Protein 8JUI (pdb70)

Radius of gyration: 21.34 Å; Cα contacts (8 Å, |Δi|>4): 790; chains: 1; bounding box: 58×54×56 Å

Nearest PDB structures (foldseek):
  8jui-assembly1_A  TM=1.003E+00  e=2.480E-76  Bacillus cereus ATCC 14579
  7d7o-assembly1_B-2  TM=9.870E-01  e=2.201E-52  Bacillus cereus ATCC 14579
  6ldo-assembly1_D  TM=9.726E-01  e=5.480E-48  Lactiplantib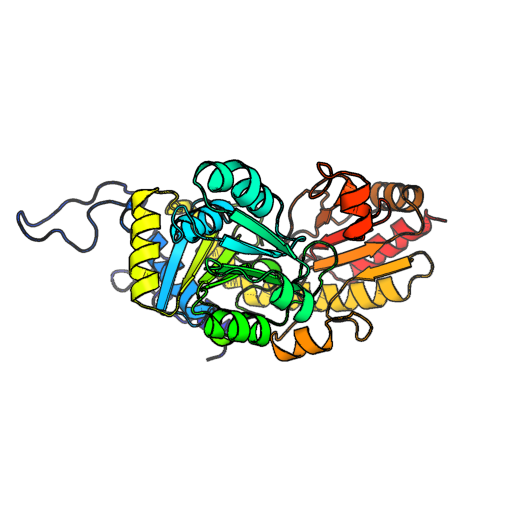acillus plantarum
  4u1t-assembly2_F  TM=9.641E-01  e=2.900E-40  Micromonospora echinospora
  4q31-assembly1_B  TM=9.653E-01  e=3.430E-40  Micromonospora echinospora

Secondary structure (DSSP, 8-state):
--HHHHTTSSTTSS-TTT--SS------SB---SSSSS--S-SBTTT--HHHHHHHHHHHHHHT-SEEEEESSHHHHHHHHHTTS-TT-EEEEETT--HHHHHIIIIIGGGGT-EEEEE-TT-HHHHHHT--TTEEEEEEESSPTTT-----HHHHHHHHHHTT-EEEEE-TTTHHHHB-GGGGT-SEEEEE----S-SS----EEEEES-HHHHHHHHHHHHHH--BPPHHHHHHHHHHHTTHHHHHHHHHHHHHHHHHHHTT-TT--EEE-TTSTTSTTHHHHHHHBS---SEEEEE-SSHHHHHHHHHH--SSEE-S----SS-EEE-GGGTTTTTS-HHHHHHTT--TTEEEEE--SS-HHHHHHHHHHHHHT--

Structure (mmCIF, N/CA/C/O backbone):
data_8JUI
#
_entry.id   8JUI
#
_cell.length_a   143.100
_cell.length_b   143.100
_cell.length_c   80.907
_cell.angle_alpha   90.00
_cell.angle_beta   90.00
_cell.angle_gamma   120.00
#
_symmetry.space_group_name_H-M   'P 62 2 2'
#
loop_
_entity.id
_entity.type
_entity.pdbx_description
1 polymer 'Cystathionine beta-lyase'
2 water water
#
loop_
_atom_site.group_PDB
_atom_site.id
_atom_site.type_symbol
_atom_site.label_atom_id
_atom_site.label_alt_id
_atom_site.label_comp_id
_atom_site.label_asym_id
_atom_site.label_entity_id
_atom_site.label_seq_id
_atom_site.pdbx_PDB_ins_code
_atom_site.Cartn_x
_atom_site.Cartn_y
_atom_site.Cartn_z
_atom_site.occupancy
_atom_site.B_iso_or_equiv
_atom_site.auth_seq_id
_atom_site.auth_comp_id
_atom_site.auth_asym_id
_atom_site.auth_atom_id
_atom_site.pdbx_PDB_model_num
ATOM 1 N N . TYR A 1 3 ? -48.212 -46.457 13.961 1.00 49.50 3 TYR A N 1
ATOM 2 C CA . TYR A 1 3 ? -47.463 -47.735 13.643 1.00 49.08 3 TYR A CA 1
ATOM 3 C C . TYR A 1 3 ? -45.948 -47.497 13.732 1.00 45.14 3 TYR A C 1
ATOM 4 O O . TYR A 1 3 ? -45.469 -46.441 13.247 1.00 48.88 3 TYR A O 1
ATOM 13 N N . SER A 1 4 ? -45.200 -48.426 14.349 1.00 43.23 4 SER A N 1
ATOM 14 C CA . SER A 1 4 ? -43.714 -48.377 14.345 1.00 41.00 4 SER A CA 1
ATOM 15 C C . SER A 1 4 ? -43.195 -48.739 12.943 1.00 43.05 4 SER A C 1
ATOM 16 O O . SER A 1 4 ? -43.968 -49.305 12.111 1.00 38.08 4 SER A O 1
ATOM 19 N N . ILE A 1 5 ? -41.931 -48.384 12.688 1.00 41.81 5 ILE A N 1
ATOM 20 C CA . ILE A 1 5 ? -41.259 -48.509 11.365 1.00 44.42 5 ILE A CA 1
ATOM 21 C C . ILE A 1 5 ? -41.264 -49.980 10.916 1.00 44.11 5 ILE A C 1
ATOM 22 O O . ILE A 1 5 ? -41.339 -50.222 9.677 1.00 41.40 5 ILE A O 1
ATOM 27 N N . ASP A 1 6 ? -41.224 -50.939 11.856 1.00 40.78 6 ASP A N 1
ATOM 28 C CA . ASP A 1 6 ? -41.205 -52.383 11.496 1.00 40.08 6 ASP A CA 1
ATOM 29 C C . ASP A 1 6 ? -42.556 -52.779 10.894 1.00 42.52 6 ASP A C 1
ATOM 30 O O . ASP A 1 6 ? -42.571 -53.690 10.046 1.00 40.68 6 ASP A O 1
ATOM 35 N N . THR A 1 7 ? -43.640 -52.109 11.291 1.00 40.67 7 THR A N 1
ATOM 36 C CA . THR A 1 7 ? -44.978 -52.309 10.665 1.00 41.15 7 THR A CA 1
ATOM 37 C C . THR A 1 7 ? -45.015 -51.638 9.285 1.00 41.69 7 THR A C 1
ATOM 38 O O . THR A 1 7 ? -45.578 -52.285 8.349 1.00 39.37 7 THR A O 1
ATOM 42 N N . LEU A 1 8 ? -44.473 -50.412 9.156 1.00 42.28 8 LEU A N 1
ATOM 43 C CA . LEU A 1 8 ? -44.459 -49.622 7.885 1.00 44.18 8 LEU A CA 1
ATOM 44 C C . LEU A 1 8 ? -43.697 -50.347 6.763 1.00 43.53 8 LEU A C 1
ATOM 45 O O . LEU A 1 8 ? -44.020 -50.111 5.578 1.00 44.94 8 LEU A O 1
ATOM 50 N N . LEU A 1 9 ? -42.733 -51.213 7.092 1.00 43.06 9 LEU A N 1
ATOM 51 C CA . LEU A 1 9 ? -42.014 -52.014 6.068 1.00 42.42 9 LEU A CA 1
ATOM 52 C C . LEU A 1 9 ? -43.049 -52.838 5.275 1.00 48.88 9 LEU A C 1
ATOM 53 O O . LEU A 1 9 ? -42.757 -53.204 4.128 1.00 44.31 9 LEU A O 1
ATOM 58 N N . LEU A 1 10 ? -44.200 -53.169 5.879 1.00 42.92 10 LEU A N 1
ATOM 59 C CA . LEU A 1 10 ? -45.221 -54.040 5.250 1.00 44.87 10 LEU A CA 1
ATOM 60 C C . LEU A 1 10 ? -46.516 -53.282 4.984 1.00 44.96 10 LEU A C 1
ATOM 61 O O . LEU A 1 10 ? -47.093 -53.519 3.906 1.00 39.39 10 LEU A O 1
ATOM 66 N N . HIS A 1 11 ? -46.928 -52.400 5.904 1.00 46.07 11 HIS A N 1
ATOM 67 C CA . HIS A 1 11 ? -48.206 -51.648 5.821 1.00 46.22 11 HIS A CA 1
ATOM 68 C C . HIS A 1 11 ? -47.885 -50.276 5.248 1.00 45.80 11 HIS A C 1
ATOM 69 O O . HIS A 1 11 ? -47.423 -49.405 6.015 1.00 47.42 11 HIS A O 1
ATOM 76 N N . ASN A 1 12 ? -48.048 -50.142 3.932 1.00 46.59 12 ASN A N 1
ATOM 77 C CA . ASN A 1 12 ? -47.815 -48.892 3.162 1.00 45.31 12 ASN A CA 1
ATOM 78 C C . ASN A 1 12 ? -48.676 -48.993 1.897 1.00 42.99 12 ASN A C 1
ATOM 79 O O . ASN A 1 12 ? -49.375 -50.020 1.713 1.00 39.93 12 ASN A O 1
ATOM 84 N N . GLN A 1 13 ? -48.614 -47.961 1.070 1.00 47.85 13 GLN A N 1
ATOM 85 C CA . GLN A 1 13 ? -49.402 -47.756 -0.177 1.00 57.98 13 GLN A CA 1
ATOM 86 C C . GLN A 1 13 ? -49.300 -48.975 -1.114 1.00 53.60 13 GLN A C 1
ATOM 87 O O . GLN A 1 13 ? -50.248 -49.186 -1.873 1.00 53.88 13 GLN A O 1
ATOM 93 N N . TYR A 1 14 ? -48.215 -49.761 -1.058 1.00 55.66 14 TYR A N 1
ATOM 94 C CA . TYR A 1 14 ? -47.919 -50.845 -2.036 1.00 53.33 14 TYR A CA 1
ATOM 95 C C . TYR A 1 14 ? -48.217 -52.240 -1.458 1.00 53.21 14 TYR A C 1
ATOM 96 O O . TYR A 1 14 ? -47.807 -53.251 -2.081 1.00 52.45 14 TYR A O 1
ATOM 105 N N . LYS A 1 15 ? -48.934 -52.321 -0.330 1.00 51.62 15 LYS A N 1
ATOM 106 C CA . LYS A 1 15 ? -49.254 -53.625 0.319 1.00 54.09 15 LYS A CA 1
ATOM 107 C C . LYS A 1 15 ? -50.223 -54.424 -0.585 1.00 53.26 15 LYS A C 1
ATOM 108 O O . LYS A 1 15 ? -50.197 -55.677 -0.554 1.00 53.37 15 LYS A O 1
ATOM 114 N N . HIS A 1 16 ? -51.063 -53.742 -1.370 1.00 45.54 16 HIS A N 1
ATOM 115 C CA . HIS A 1 16 ? -51.999 -54.402 -2.321 1.00 49.29 16 HIS A CA 1
ATOM 116 C C . HIS A 1 16 ? -52.236 -53.477 -3.515 1.00 47.81 16 HIS A C 1
ATOM 117 O O . HIS A 1 16 ? -52.721 -52.339 -3.309 1.00 46.51 16 HIS A O 1
ATOM 124 N N . ASP A 1 17 ? -51.885 -53.956 -4.711 1.00 47.66 17 ASP A N 1
ATOM 125 C CA . ASP A 1 17 ? -52.221 -53.334 -6.017 1.00 48.48 17 ASP A CA 1
ATOM 126 C C . ASP A 1 17 ? -53.752 -53.138 -6.139 1.00 54.16 17 ASP A C 1
ATOM 127 O O . ASP A 1 17 ? -54.515 -54.168 -6.084 1.00 46.04 17 ASP A O 1
ATOM 132 N N . SER A 1 18 ? -54.176 -51.873 -6.297 1.00 51.38 18 SER A N 1
ATOM 133 C CA . SER A 1 18 ? -55.565 -51.402 -6.586 1.00 54.83 18 SER A CA 1
ATOM 134 C C . SER A 1 18 ? -56.272 -52.290 -7.621 1.00 48.04 18 SER A C 1
ATOM 135 O O . SER A 1 18 ? -57.346 -52.896 -7.310 1.00 48.74 18 SER A O 1
ATOM 138 N N . GLN A 1 19 ? -55.695 -52.359 -8.820 1.00 47.26 19 GLN A N 1
ATOM 139 C CA . GLN A 1 19 ? -56.331 -52.989 -10.011 1.00 51.71 19 GLN A CA 1
ATOM 140 C C . GLN A 1 19 ? -56.509 -54.509 -9.820 1.00 50.16 19 GLN A C 1
ATOM 141 O O . GLN A 1 19 ? -57.408 -55.056 -10.463 1.00 47.64 19 GLN A O 1
ATOM 147 N N . THR A 1 20 ? -55.645 -55.197 -9.059 1.00 48.01 20 THR A N 1
ATOM 148 C CA . THR A 1 20 ? -55.554 -56.690 -9.099 1.00 45.92 20 THR A CA 1
ATOM 149 C C . THR A 1 20 ? -55.477 -57.339 -7.713 1.00 41.69 20 THR A C 1
ATOM 150 O O . THR A 1 20 ? -55.563 -58.593 -7.676 1.00 43.16 20 THR A O 1
ATOM 154 N N . GLY A 1 21 ? -55.220 -56.560 -6.653 1.00 40.81 21 GLY A N 1
ATOM 155 C CA . GLY A 1 21 ? -54.899 -57.059 -5.298 1.00 45.27 21 GLY A CA 1
ATOM 156 C C . GLY A 1 21 ? -53.450 -57.554 -5.117 1.00 47.53 21 GLY A C 1
ATOM 157 O O . GLY A 1 21 ? -53.112 -57.960 -3.980 1.00 40.44 21 GLY A O 1
ATOM 158 N N . ALA A 1 22 ? -52.602 -57.540 -6.157 1.00 47.47 22 ALA A N 1
ATOM 159 C CA . ALA A 1 22 ? -51.210 -58.066 -6.100 1.00 48.38 22 ALA A CA 1
ATOM 160 C C . ALA A 1 22 ? -50.518 -57.591 -4.812 1.00 43.40 22 ALA A C 1
ATOM 161 O O . ALA A 1 22 ? -50.450 -56.372 -4.625 1.00 41.53 22 ALA A O 1
ATOM 163 N N . VAL A 1 23 ? -50.013 -58.498 -3.954 1.00 43.36 23 VAL A N 1
ATOM 164 C CA . VAL A 1 23 ? -49.345 -58.073 -2.681 1.00 47.62 23 VAL A CA 1
ATOM 165 C C . VAL A 1 23 ? -47.887 -57.657 -2.971 1.00 50.33 23 VAL A C 1
ATOM 166 O O . VAL A 1 23 ? -47.272 -57.006 -2.095 1.00 51.15 23 VAL A O 1
ATOM 170 N N . ASN A 1 24 ? -47.365 -57.944 -4.166 1.00 44.55 24 ASN A N 1
ATOM 171 C CA . ASN A 1 24 ? -46.019 -57.476 -4.608 1.00 48.57 24 ASN A CA 1
ATOM 172 C C . ASN A 1 24 ? -46.216 -56.551 -5.799 1.00 42.55 24 ASN A C 1
ATOM 173 O O . ASN A 1 24 ? -47.174 -56.787 -6.569 1.00 42.05 24 ASN A O 1
ATOM 178 N N . VAL A 1 25 ? -45.374 -55.521 -5.914 1.00 38.00 25 VAL A N 1
ATOM 179 C CA . VAL A 1 25 ? -45.455 -54.540 -7.040 1.00 41.66 25 VAL A CA 1
ATOM 180 C C . VAL A 1 25 ? -45.006 -55.274 -8.308 1.00 37.87 25 VAL A C 1
ATOM 181 O O . VAL A 1 25 ? -43.914 -55.840 -8.338 1.00 44.31 25 VAL A O 1
ATOM 185 N N . PRO A 1 26 ? -45.845 -55.332 -9.367 1.00 40.37 26 PRO A N 1
ATOM 186 C CA . PRO A 1 26 ? -45.458 -55.963 -10.628 1.00 39.19 26 PRO A CA 1
ATOM 187 C C . PRO A 1 26 ? -44.149 -55.386 -11.179 1.00 40.56 26 PRO A C 1
ATOM 188 O O . PRO A 1 26 ? -43.879 -54.205 -10.988 1.00 35.04 26 PRO A O 1
ATOM 192 N N . ILE A 1 27 ? -43.353 -56.228 -11.844 1.00 36.97 27 ILE A N 1
ATOM 193 C CA . ILE A 1 27 ? -42.118 -55.757 -12.509 1.00 40.06 27 ILE A CA 1
ATOM 194 C C . ILE A 1 27 ? -42.537 -55.211 -13.876 1.00 39.75 27 ILE A C 1
ATOM 195 O O . ILE A 1 27 ? -42.966 -56.031 -14.743 1.00 33.93 27 ILE A O 1
ATOM 200 N N . TYR A 1 28 ? -42.438 -53.879 -14.048 1.00 36.63 28 TYR A N 1
ATOM 201 C CA . TYR A 1 28 ? -42.659 -53.188 -15.348 1.00 39.30 28 TYR A CA 1
ATOM 202 C C . TYR A 1 28 ? -41.344 -53.241 -16.146 1.00 44.55 28 TYR A C 1
ATOM 203 O O . TYR A 1 28 ? -40.582 -52.249 -16.162 1.00 39.26 28 TYR A O 1
ATOM 212 N N . ASN A 1 29 ? -41.056 -54.393 -16.766 1.00 41.99 29 ASN A N 1
ATOM 213 C CA . ASN A 1 29 ? -39.919 -54.528 -17.719 1.00 44.43 29 ASN A CA 1
ATOM 214 C C . ASN A 1 29 ? -40.390 -53.922 -19.049 1.00 47.98 29 ASN A C 1
ATOM 215 O O . ASN A 1 29 ? -40.711 -54.676 -20.017 1.00 49.25 29 ASN A O 1
ATOM 220 N N . THR A 1 30 ? -40.497 -52.598 -19.067 1.00 41.70 30 THR A N 1
ATOM 221 C CA . THR A 1 30 ? -40.945 -51.812 -20.240 1.00 47.20 30 THR A CA 1
ATOM 222 C C . THR A 1 30 ? -40.159 -50.495 -20.238 1.00 42.25 30 THR A C 1
ATOM 223 O O . THR A 1 30 ? -39.987 -49.893 -19.147 1.00 46.68 30 THR A O 1
ATOM 227 N N . SER A 1 31 ? -39.634 -50.121 -21.403 1.00 40.38 31 SER A N 1
ATOM 228 C CA . SER A 1 31 ? -38.873 -48.876 -21.638 1.00 47.18 31 SER A CA 1
ATOM 229 C C . SER A 1 31 ? -39.816 -47.840 -22.277 1.00 52.61 31 SER A C 1
ATOM 230 O O . SER A 1 31 ? -39.601 -46.642 -22.036 1.00 61.70 31 SER A O 1
ATOM 233 N N . THR A 1 32 ? -40.815 -48.316 -23.037 1.00 54.68 32 THR A N 1
ATOM 234 C CA . THR A 1 32 ? -41.779 -47.551 -23.877 1.00 63.03 32 THR A CA 1
ATOM 235 C C . THR A 1 32 ? -43.181 -47.642 -23.242 1.00 54.42 32 THR A C 1
ATOM 236 O O . THR A 1 32 ? -43.601 -48.773 -22.922 1.00 52.50 32 THR A O 1
ATOM 240 N N . PHE A 1 33 ? -43.912 -46.526 -23.122 1.00 46.25 33 PHE A N 1
ATOM 241 C CA . PHE A 1 33 ? -45.362 -46.521 -22.770 1.00 45.68 33 PHE A CA 1
ATOM 242 C C . PHE A 1 33 ? -46.193 -45.892 -23.907 1.00 45.24 33 PHE A C 1
ATOM 243 O O . PHE A 1 33 ? -45.939 -44.718 -24.300 1.00 41.68 33 PHE A O 1
ATOM 251 N N . HIS A 1 34 ? -47.172 -46.634 -24.439 1.00 42.30 34 HIS A N 1
ATOM 252 C CA . HIS A 1 34 ? -48.171 -46.124 -25.427 1.00 45.30 34 HIS A CA 1
ATOM 253 C C . HIS A 1 34 ? -48.898 -44.901 -24.825 1.00 45.21 34 HIS A C 1
ATOM 254 O O . HIS A 1 34 ? -49.266 -44.950 -23.663 1.00 39.63 34 HIS A O 1
ATOM 261 N N . GLN A 1 35 ? -49.043 -43.828 -25.598 1.00 48.08 35 GLN A N 1
ATOM 262 C CA . GLN A 1 35 ? -49.808 -42.601 -25.231 1.00 52.34 35 GLN A CA 1
ATOM 263 C C . GLN A 1 35 ? -51.196 -42.731 -25.877 1.00 53.38 35 GLN A C 1
ATOM 264 O O . GLN A 1 35 ? -51.255 -42.777 -27.126 1.00 47.55 35 GLN A O 1
ATOM 270 N N . PHE A 1 36 ? -52.260 -42.825 -25.072 1.00 51.54 36 PHE A N 1
ATOM 271 C CA . PHE A 1 36 ? -53.662 -42.976 -25.556 1.00 58.55 36 PHE A CA 1
ATOM 272 C C . PHE A 1 36 ? -54.214 -41.627 -26.083 1.00 59.77 36 PHE A C 1
ATOM 273 O O . PHE A 1 36 ? -55.275 -41.659 -26.740 1.00 64.69 36 PHE A O 1
ATOM 281 N N . ASP A 1 37 ? -53.529 -40.499 -25.836 1.00 60.98 37 ASP A N 1
ATOM 282 C CA . ASP A 1 37 ? -53.910 -39.125 -26.280 1.00 65.47 37 ASP A CA 1
ATOM 283 C C . ASP A 1 37 ? -52.718 -38.448 -26.985 1.00 66.41 37 ASP A C 1
ATOM 284 O O . ASP A 1 37 ? -51.562 -38.705 -26.583 1.00 67.77 37 ASP A O 1
ATOM 289 N N . VAL A 1 38 ? -52.982 -37.583 -27.974 1.00 64.26 38 VAL A N 1
ATOM 290 C CA . VAL A 1 38 ? -51.931 -36.848 -28.753 1.00 71.08 38 VAL A CA 1
ATOM 291 C C . VAL A 1 38 ? -51.281 -35.754 -27.889 1.00 71.77 38 VAL A C 1
ATOM 292 O O . VAL A 1 38 ? -50.044 -35.564 -28.025 1.00 72.70 38 VAL A O 1
ATOM 296 N N . ASP A 1 39 ? -52.073 -35.088 -27.029 1.00 70.67 39 ASP A N 1
ATOM 297 C CA . ASP A 1 39 ? -51.695 -33.834 -26.314 1.00 73.86 39 ASP A CA 1
ATOM 298 C C . ASP A 1 39 ? -51.179 -34.141 -24.898 1.00 74.20 39 ASP A C 1
ATOM 299 O O . ASP A 1 39 ? -49.989 -33.844 -24.652 1.00 88.04 39 ASP A O 1
ATOM 304 N N . THR A 1 40 ? -52.006 -34.714 -24.016 1.00 75.70 40 THR A N 1
ATOM 305 C CA . THR A 1 40 ? -51.605 -35.212 -22.660 1.00 82.19 40 THR A CA 1
ATOM 306 C C . THR A 1 40 ? -51.014 -36.635 -22.755 1.00 82.96 40 THR A C 1
ATOM 307 O O . THR A 1 40 ? -51.463 -37.407 -23.633 1.00 91.74 40 THR A O 1
ATOM 311 N N . PHE A 1 41 ? -50.081 -36.985 -21.857 1.00 78.71 41 PHE A N 1
ATOM 312 C CA . PHE A 1 41 ? -49.063 -38.048 -22.080 1.00 89.99 41 PHE A CA 1
ATOM 313 C C . PHE A 1 41 ? -49.368 -39.342 -21.304 1.00 87.73 41 PHE A C 1
ATOM 314 O O . PHE A 1 41 ? -48.928 -40.418 -21.799 1.00 77.67 41 PHE A O 1
ATOM 322 N N . GLY A 1 42 ? -50.116 -39.281 -20.193 1.00 75.18 42 GLY A N 1
ATOM 323 C CA . GLY A 1 42 ? -50.302 -40.429 -19.275 1.00 64.29 42 GLY A CA 1
ATOM 324 C C . GLY A 1 42 ? -49.250 -40.415 -18.169 1.00 57.84 42 GLY A C 1
ATOM 325 O O . GLY A 1 42 ? -48.218 -39.712 -18.316 1.00 53.65 42 GLY A O 1
ATOM 326 N N . LYS A 1 43 ? -49.462 -41.141 -17.073 1.00 54.26 43 LYS A N 1
ATOM 327 C CA . LYS A 1 43 ? -48.531 -41.073 -15.905 1.00 61.68 43 LYS A CA 1
ATOM 328 C C . LYS A 1 43 ? -47.065 -41.353 -16.323 1.00 56.12 43 LYS A C 1
ATOM 329 O O . LYS A 1 43 ? -46.155 -40.722 -15.762 1.00 47.76 43 LYS A O 1
ATOM 335 N N . TYR A 1 44 ? -46.837 -42.238 -17.296 1.00 50.86 44 TYR A N 1
ATOM 336 C CA . TYR A 1 44 ? -45.495 -42.709 -17.735 1.00 53.43 44 TYR A CA 1
ATOM 337 C C . TYR A 1 44 ? -45.351 -42.522 -19.249 1.00 52.94 44 TYR A C 1
ATOM 338 O O . TYR A 1 44 ? -46.327 -42.830 -19.994 1.00 54.52 44 TYR A O 1
ATOM 347 N N . ASP A 1 45 ? -44.208 -41.962 -19.668 1.00 51.83 45 ASP A N 1
ATOM 348 C CA . ASP A 1 45 ? -43.814 -41.750 -21.085 1.00 59.96 45 ASP A CA 1
ATOM 349 C C . ASP A 1 45 ? -42.622 -42.673 -21.400 1.00 65.29 45 ASP A C 1
ATOM 350 O O . ASP A 1 45 ? -42.524 -43.163 -22.565 1.00 62.51 45 ASP A O 1
ATOM 355 N N . TYR A 1 46 ? -41.773 -42.937 -20.391 1.00 62.39 46 TYR A N 1
ATOM 356 C CA . TYR A 1 46 ? -40.415 -43.512 -20.570 1.00 63.50 46 TYR A CA 1
ATOM 357 C C . TYR A 1 46 ? -39.831 -43.984 -19.224 1.00 58.13 46 TYR A C 1
ATOM 358 O O . TYR A 1 46 ? -39.802 -43.211 -18.250 1.00 52.42 46 TYR A O 1
ATOM 367 N N . SER A 1 47 ? -39.310 -45.219 -19.191 1.00 52.90 47 SER A N 1
ATOM 368 C CA . SER A 1 47 ? -38.951 -45.949 -17.942 1.00 52.99 47 SER A CA 1
ATOM 369 C C . SER A 1 47 ? -37.856 -45.208 -17.147 1.00 46.77 47 SER A C 1
ATOM 370 O O . SER A 1 47 ? -37.977 -45.124 -15.923 1.00 46.00 47 SER A O 1
ATOM 373 N N . ARG A 1 48 ? -36.823 -44.709 -17.822 1.00 41.28 48 ARG A N 1
ATOM 374 C CA . ARG A 1 48 ? -35.753 -43.871 -17.218 1.00 50.99 48 ARG A CA 1
ATOM 375 C C . ARG A 1 48 ? -36.383 -42.686 -16.451 1.00 47.85 48 ARG A C 1
ATOM 376 O O . ARG A 1 48 ? -35.970 -42.448 -15.317 1.00 50.17 48 ARG A O 1
ATOM 384 N N . SER A 1 49 ? -37.375 -42.005 -17.025 1.00 54.11 49 SER A N 1
ATOM 385 C CA . SER A 1 49 ? -38.098 -40.856 -16.409 1.00 56.88 49 SER A CA 1
ATOM 386 C C . SER A 1 49 ? -38.909 -41.295 -15.180 1.00 51.49 49 SER A C 1
ATOM 387 O O . SER A 1 49 ? -38.971 -40.536 -14.211 1.00 52.74 49 SER A O 1
ATOM 390 N N . GLY A 1 50 ? -39.527 -42.472 -15.225 1.00 52.04 50 GLY A N 1
ATOM 391 C CA . GLY A 1 50 ? -40.278 -43.030 -14.087 1.00 47.76 50 GLY A CA 1
ATOM 392 C C . GLY A 1 50 ? -41.014 -44.279 -14.516 1.00 47.50 50 GLY A C 1
ATOM 393 O O . GLY A 1 50 ? -41.249 -44.411 -15.751 1.00 44.99 50 GLY A O 1
ATOM 394 N N . ASN A 1 51 ? -41.293 -45.180 -13.559 1.00 43.14 51 ASN A N 1
ATOM 395 C CA . ASN A 1 51 ? -42.148 -46.372 -13.769 1.00 40.99 51 ASN A CA 1
ATOM 396 C C . ASN A 1 51 ? -42.630 -46.888 -12.423 1.00 40.11 51 ASN A C 1
ATOM 397 O O . ASN A 1 51 ? -42.064 -46.587 -11.374 1.00 35.88 51 ASN A O 1
ATOM 402 N N . PRO A 1 52 ? -43.733 -47.666 -12.418 1.00 39.36 52 PRO A N 1
ATOM 403 C CA . PRO A 1 52 ? -44.388 -48.038 -11.164 1.00 35.90 52 PRO A CA 1
ATOM 404 C C . PRO A 1 52 ? -43.466 -48.816 -10.206 1.00 35.99 52 PRO A C 1
ATOM 405 O O . PRO A 1 52 ? -43.598 -48.725 -9.028 1.00 32.65 52 PRO A O 1
ATOM 409 N N . THR A 1 53 ? -42.558 -49.656 -10.702 1.00 39.86 53 THR A N 1
ATOM 410 C CA . THR A 1 53 ? -41.740 -50.471 -9.756 1.00 40.25 53 THR A CA 1
ATOM 411 C C . THR A 1 53 ? -40.763 -49.532 -9.025 1.00 30.82 53 THR A C 1
ATOM 412 O O . THR A 1 53 ? -40.747 -49.518 -7.812 1.00 37.03 53 THR A O 1
ATOM 416 N N . ARG A 1 54 ? -39.967 -48.776 -9.750 1.00 35.32 54 ARG A N 1
ATOM 417 C CA . ARG A 1 54 ? -39.039 -47.779 -9.151 1.00 37.72 54 ARG A CA 1
ATOM 418 C C . ARG A 1 54 ? -39.799 -46.796 -8.246 1.00 35.53 54 ARG A C 1
ATOM 419 O O . ARG A 1 54 ? -39.344 -46.528 -7.101 1.00 32.99 54 ARG A O 1
ATOM 427 N N . GLU A 1 55 ? -40.977 -46.339 -8.676 1.00 38.60 55 GLU A N 1
ATOM 428 C CA . GLU A 1 55 ? -41.769 -45.319 -7.928 1.00 37.95 55 GLU A CA 1
ATOM 429 C C . GLU A 1 55 ? -42.097 -45.880 -6.534 1.00 35.28 55 GLU A C 1
ATOM 430 O O . GLU A 1 55 ? -41.998 -45.153 -5.522 1.00 33.14 55 GLU A O 1
ATOM 436 N N . ALA A 1 56 ? -42.492 -47.145 -6.437 1.00 35.40 56 ALA A N 1
ATOM 437 C CA . ALA A 1 56 ? -42.814 -47.744 -5.121 1.00 35.51 56 ALA A CA 1
ATOM 438 C C . ALA A 1 56 ? -41.565 -47.748 -4.219 1.00 31.83 56 ALA A C 1
ATOM 439 O O . ALA A 1 56 ? -41.654 -47.388 -3.044 1.00 30.26 56 ALA A O 1
ATOM 441 N N . LEU A 1 57 ? -40.396 -48.097 -4.752 1.00 31.19 57 LEU A N 1
ATOM 442 C CA . LEU A 1 57 ? -39.167 -48.201 -3.905 1.00 30.25 57 LEU A CA 1
ATOM 443 C C . LEU A 1 57 ? -38.822 -46.796 -3.424 1.00 27.41 57 LEU A C 1
ATOM 444 O O . LEU A 1 57 ? -38.456 -46.618 -2.245 1.00 27.38 57 LEU A O 1
ATOM 449 N N . GLU A 1 58 ? -39.007 -45.823 -4.307 1.00 29.89 58 GLU A N 1
ATOM 450 C CA . GLU A 1 58 ? -38.647 -44.400 -4.029 1.00 30.45 58 GLU A CA 1
ATOM 451 C C . GLU A 1 58 ? -39.526 -43.873 -2.909 1.00 31.38 58 GLU A C 1
ATOM 452 O O . GLU A 1 58 ? -38.951 -43.251 -2.019 1.00 32.52 58 GLU A O 1
ATOM 458 N N . ASP A 1 59 ? -40.837 -44.155 -2.944 1.00 32.46 59 ASP A N 1
ATOM 459 C CA . ASP A 1 59 ? -41.817 -43.696 -1.926 1.00 34.82 59 ASP A CA 1
ATOM 460 C C . ASP A 1 59 ? -41.537 -44.407 -0.599 1.00 32.85 59 ASP A C 1
ATOM 461 O O . ASP A 1 59 ? -41.604 -43.768 0.448 1.00 32.24 59 ASP A O 1
ATOM 466 N N . ILE A 1 60 ? -41.275 -45.716 -0.637 1.00 34.23 60 ILE A N 1
ATOM 467 C CA . ILE A 1 60 ? -41.063 -46.511 0.605 1.00 32.14 60 ILE A CA 1
ATOM 468 C C . ILE A 1 60 ? -39.776 -46.027 1.282 1.00 31.95 60 ILE A C 1
ATOM 469 O O . ILE A 1 60 ? -39.807 -45.847 2.484 1.00 31.38 60 ILE A O 1
ATOM 474 N N . ILE A 1 61 ? -38.686 -45.734 0.557 1.00 30.95 61 ILE A N 1
ATOM 475 C CA . ILE A 1 61 ? -37.457 -45.281 1.280 1.00 31.86 61 ILE A CA 1
ATOM 476 C C . ILE A 1 61 ? -37.664 -43.858 1.846 1.00 32.89 61 ILE A C 1
ATOM 477 O O . ILE A 1 61 ? -37.207 -43.572 2.967 1.00 31.74 61 ILE A O 1
ATOM 482 N N . ALA A 1 62 ? -38.357 -42.992 1.131 1.00 32.32 62 ALA A N 1
ATOM 483 C CA . ALA A 1 62 ? -38.784 -41.664 1.644 1.00 36.18 62 ALA A CA 1
ATOM 484 C C . ALA A 1 62 ? -39.593 -41.835 2.938 1.00 34.79 62 ALA A C 1
ATOM 485 O O . ALA A 1 62 ? -39.274 -41.208 3.967 1.00 37.38 62 ALA A O 1
ATOM 487 N N . LEU A 1 63 ? -40.566 -42.726 2.923 1.00 39.75 63 LEU A N 1
ATOM 488 C CA . LEU A 1 63 ? -41.337 -43.040 4.150 1.00 42.55 63 LEU A CA 1
ATOM 489 C C . LEU A 1 63 ? -40.383 -43.488 5.264 1.00 42.33 63 LEU A C 1
ATOM 490 O O . LEU A 1 63 ? -40.428 -42.908 6.351 1.00 42.65 63 LEU A O 1
ATOM 495 N N . LEU A 1 64 ? -39.520 -44.478 5.032 1.00 37.37 64 LEU A N 1
ATOM 496 C CA . LEU A 1 64 ? -38.658 -44.986 6.141 1.00 36.24 64 LEU A CA 1
ATOM 497 C C . LEU A 1 64 ? -37.773 -43.856 6.666 1.00 35.26 64 LEU A C 1
ATOM 498 O O . LEU A 1 64 ? -37.498 -43.856 7.859 1.00 35.86 64 LEU A O 1
ATOM 503 N N . GLU A 1 65 ? -37.264 -42.964 5.817 1.00 32.76 65 GLU A N 1
ATOM 504 C CA . GLU A 1 65 ? -36.278 -41.952 6.302 1.00 35.36 65 GLU A CA 1
ATOM 505 C C . GLU A 1 65 ? -36.996 -40.671 6.784 1.00 36.83 65 GLU A C 1
ATOM 506 O O . GLU A 1 65 ? -36.295 -39.724 7.199 1.00 35.93 65 GLU A O 1
ATOM 512 N N . GLY A 1 66 ? -38.324 -40.593 6.662 1.00 40.71 66 GLY A N 1
ATOM 513 C CA . GLY A 1 66 ? -39.097 -39.404 7.074 1.00 45.83 66 GLY A CA 1
ATOM 514 C C . GLY A 1 66 ? -38.879 -38.242 6.117 1.00 47.69 66 GLY A C 1
ATOM 515 O O . GLY A 1 66 ? -38.715 -37.109 6.584 1.00 45.30 66 GLY A O 1
ATOM 516 N N . GLY A 1 67 ? -38.857 -38.512 4.808 1.00 41.62 67 GLY A N 1
ATOM 517 C CA . GLY A 1 67 ? -38.535 -37.503 3.788 1.00 40.72 67 GLY A CA 1
ATOM 518 C C . GLY A 1 67 ? -39.730 -37.274 2.910 1.00 35.84 67 GLY A C 1
ATOM 519 O O . GLY A 1 67 ? -40.666 -37.994 3.089 1.00 37.45 67 GLY A O 1
ATOM 520 N N . THR A 1 68 ? -39.641 -36.392 1.919 1.00 42.20 68 THR A N 1
ATOM 521 C CA . THR A 1 68 ? -40.757 -36.099 0.980 1.00 40.61 68 THR A CA 1
ATOM 522 C C . THR A 1 68 ? -40.540 -36.834 -0.335 1.00 42.35 68 THR A C 1
ATOM 523 O O . THR A 1 68 ? -41.539 -37.254 -0.931 1.00 38.49 68 THR A O 1
ATOM 527 N N . LYS A 1 69 ? -39.295 -37.018 -0.767 1.00 38.31 69 LYS A N 1
ATOM 528 C CA . LYS A 1 69 ? -39.043 -37.739 -2.040 1.00 42.78 69 LYS A CA 1
ATOM 529 C C . LYS A 1 69 ? -37.833 -38.661 -1.897 1.00 36.15 69 LYS A C 1
ATOM 530 O O . LYS A 1 69 ? -36.825 -38.237 -1.268 1.00 34.64 69 LYS A O 1
ATOM 536 N N . GLY A 1 70 ? -37.910 -39.810 -2.568 1.00 36.71 70 GLY A N 1
ATOM 537 C CA . GLY A 1 70 ? -36.823 -40.808 -2.687 1.00 35.88 70 GLY A CA 1
ATOM 538 C C . GLY A 1 70 ? -36.401 -40.972 -4.137 1.00 33.67 70 GLY A C 1
ATOM 539 O O . GLY A 1 70 ? -37.170 -40.626 -5.029 1.00 32.10 70 GLY A O 1
ATOM 540 N N . PHE A 1 71 ? -35.181 -41.446 -4.356 1.00 34.72 71 PHE A N 1
ATOM 541 C CA . PHE A 1 71 ? -34.504 -41.541 -5.664 1.00 30.34 71 PHE A CA 1
ATOM 542 C C . PHE A 1 71 ? -33.692 -42.819 -5.652 1.00 30.77 71 PHE A C 1
ATOM 543 O O . PHE A 1 71 ? -32.899 -42.948 -4.738 1.00 28.23 71 PHE A O 1
ATOM 551 N N . ALA A 1 72 ? -33.960 -43.721 -6.597 1.00 28.56 72 ALA A N 1
ATOM 552 C CA . ALA A 1 72 ? -33.292 -45.022 -6.762 1.00 27.84 72 ALA A CA 1
ATOM 553 C C . ALA A 1 72 ? -32.268 -44.962 -7.907 1.00 28.71 72 ALA A C 1
ATOM 554 O O . ALA A 1 72 ? -32.623 -44.562 -9.076 1.00 32.36 72 ALA A O 1
ATOM 556 N N . PHE A 1 73 ? -31.056 -45.433 -7.622 1.00 25.92 73 PHE A N 1
ATOM 557 C CA . PHE A 1 73 ? -29.905 -45.361 -8.550 1.00 31.14 73 PHE A CA 1
ATOM 558 C C . PHE A 1 73 ? -29.282 -46.735 -8.776 1.00 25.86 73 PHE A C 1
ATOM 559 O O . PHE A 1 73 ? -29.459 -47.633 -7.975 1.00 26.25 73 PHE A O 1
ATOM 567 N N . ALA A 1 74 ? -28.535 -46.854 -9.856 1.00 25.56 74 ALA A N 1
ATOM 568 C CA . ALA A 1 74 ? -27.854 -48.099 -10.298 1.00 30.45 74 ALA A CA 1
ATOM 569 C C . ALA A 1 74 ? -26.886 -48.645 -9.235 1.00 29.92 74 ALA A C 1
ATOM 570 O O . ALA A 1 74 ? -26.584 -49.871 -9.253 1.00 29.00 74 ALA A O 1
ATOM 572 N N . SER A 1 75 ? -26.480 -47.815 -8.273 1.00 26.75 75 SER A N 1
ATOM 573 C CA . SER A 1 75 ? -25.484 -48.214 -7.255 1.00 28.64 75 SER A CA 1
ATOM 574 C C . SER A 1 75 ? -25.491 -47.145 -6.170 1.00 28.16 75 SER A C 1
ATOM 575 O O . SER A 1 75 ? -25.920 -46.033 -6.455 1.00 28.73 75 SER A O 1
ATOM 578 N N . GLY A 1 76 ? -25.039 -47.463 -4.960 1.00 27.73 76 GLY A N 1
ATOM 579 C CA . GLY A 1 76 ? -24.839 -46.424 -3.941 1.00 29.70 76 GLY A CA 1
ATOM 580 C C . GLY A 1 76 ? -23.893 -45.328 -4.431 1.00 29.37 76 GLY A C 1
ATOM 581 O O . GLY A 1 76 ? -24.208 -44.150 -4.194 1.00 28.33 76 GLY A O 1
ATOM 582 N N . ILE A 1 77 ? -22.777 -45.682 -5.078 1.00 29.10 77 ILE A N 1
ATOM 583 C CA . ILE A 1 77 ? -21.806 -44.643 -5.546 1.00 33.99 77 ILE A CA 1
ATOM 584 C C . ILE A 1 77 ? -22.463 -43.777 -6.629 1.00 34.39 77 ILE A C 1
ATOM 585 O O . ILE A 1 77 ? -22.152 -42.592 -6.656 1.00 33.46 77 ILE A O 1
ATOM 590 N N . ALA A 1 78 ? -23.400 -44.292 -7.430 1.00 30.71 78 ALA A N 1
ATOM 591 C CA . ALA A 1 78 ? -24.125 -43.449 -8.421 1.00 32.58 78 ALA A CA 1
ATOM 592 C C . ALA A 1 78 ? -25.039 -42.460 -7.710 1.00 31.70 78 ALA A C 1
ATOM 593 O O . ALA A 1 78 ? -25.163 -41.323 -8.225 1.00 29.56 78 ALA A O 1
ATOM 595 N N . ALA A 1 79 ? -25.667 -42.863 -6.592 1.00 28.46 79 ALA A N 1
ATOM 596 C CA . ALA A 1 79 ? -26.497 -41.962 -5.770 1.00 28.39 79 ALA A CA 1
ATOM 597 C C . ALA A 1 79 ? -25.615 -40.845 -5.202 1.00 29.31 79 ALA A C 1
ATOM 598 O O . ALA A 1 79 ? -26.056 -39.701 -5.164 1.00 26.64 79 ALA A O 1
ATOM 600 N N . ILE A 1 80 ? -24.463 -41.202 -4.657 1.00 30.92 80 ILE A N 1
ATOM 601 C CA . ILE A 1 80 ? -23.498 -40.243 -4.043 1.00 34.95 80 ILE A CA 1
ATOM 602 C C . ILE A 1 80 ? -22.997 -39.283 -5.132 1.00 35.16 80 ILE A C 1
ATOM 603 O O . ILE A 1 80 ? -23.073 -38.060 -4.931 1.00 36.53 80 ILE A O 1
ATOM 608 N N . SER A 1 81 ? -22.508 -39.822 -6.244 1.00 34.77 81 SER A N 1
ATOM 609 C CA . SER A 1 81 ? -22.024 -39.029 -7.401 1.00 33.50 81 SER A CA 1
ATOM 610 C C . SER A 1 81 ? -23.131 -38.098 -7.906 1.00 36.89 81 SER A C 1
ATOM 611 O O . SER A 1 81 ? -22.867 -36.882 -8.088 1.00 36.06 81 SER A O 1
ATOM 614 N N . THR A 1 82 ? -24.355 -38.585 -8.077 1.00 31.70 82 THR A N 1
ATOM 615 C CA . THR A 1 82 ? -25.449 -37.724 -8.589 1.00 34.13 82 THR A CA 1
ATOM 616 C C . THR A 1 82 ? -25.672 -36.592 -7.583 1.00 37.97 82 THR A C 1
ATOM 617 O O . THR A 1 82 ? -25.847 -35.456 -8.010 1.00 34.79 82 THR A O 1
ATOM 621 N N . ALA A 1 83 ? -25.678 -36.869 -6.285 1.00 37.26 83 ALA A N 1
ATOM 622 C CA . ALA A 1 83 ? -25.964 -35.834 -5.269 1.00 36.28 83 ALA A CA 1
ATOM 623 C C . ALA A 1 83 ? -24.860 -34.765 -5.306 1.00 36.93 83 ALA A C 1
ATOM 624 O O . ALA A 1 83 ? -25.186 -33.597 -5.092 1.00 41.85 83 ALA A O 1
ATOM 626 N N . PHE A 1 84 ? -23.608 -35.129 -5.567 1.00 37.00 84 PHE A N 1
ATOM 627 C CA . PHE A 1 84 ? -22.500 -34.149 -5.719 1.00 38.27 84 PHE A CA 1
ATOM 628 C C . PHE A 1 84 ? -22.715 -33.241 -6.939 1.00 45.45 84 PHE A C 1
ATOM 629 O O . PHE A 1 84 ? -22.121 -32.164 -6.972 1.00 43.06 84 PHE A O 1
ATOM 637 N N . LEU A 1 85 ? -23.518 -33.640 -7.930 1.00 41.67 85 LEU A N 1
ATOM 638 C CA . LEU A 1 85 ? -23.746 -32.780 -9.122 1.00 39.79 85 LEU A CA 1
ATOM 639 C C . LEU A 1 85 ? -24.646 -31.611 -8.729 1.00 39.79 85 LEU A C 1
ATOM 640 O O . LEU A 1 85 ? -24.921 -30.756 -9.584 1.00 36.25 85 LEU A O 1
ATOM 645 N N . LEU A 1 86 ? -25.086 -31.573 -7.481 1.00 40.14 86 LEU A N 1
ATOM 646 C CA . LEU A 1 86 ? -25.827 -30.421 -6.917 1.00 41.14 86 LEU A CA 1
ATOM 647 C C . LEU A 1 86 ? -24.868 -29.216 -6.777 1.00 41.35 86 LEU A C 1
ATOM 648 O O . LEU A 1 86 ? -25.368 -28.089 -6.728 1.00 40.70 86 LEU A O 1
ATOM 653 N N . LEU A 1 87 ? -23.563 -29.456 -6.698 1.00 43.44 87 LEU A N 1
ATOM 654 C CA . LEU A 1 87 ? -22.490 -28.428 -6.598 1.00 45.61 87 LEU A CA 1
ATOM 655 C C . LEU A 1 87 ? -22.096 -27.989 -8.009 1.00 51.42 87 LEU A C 1
ATOM 656 O O . LEU A 1 87 ? -22.353 -28.767 -8.978 1.00 50.60 87 LEU A O 1
ATOM 661 N N . SER A 1 88 ? -21.472 -26.814 -8.113 1.00 49.18 88 SER A N 1
ATOM 662 C CA . SER A 1 88 ? -20.901 -26.249 -9.365 1.00 46.41 88 SER A CA 1
ATOM 663 C C . SER A 1 88 ? -19.423 -25.901 -9.166 1.00 47.79 88 SER A C 1
ATOM 664 O O . SER A 1 88 ? -18.928 -25.999 -8.020 1.00 45.44 88 SER A O 1
ATOM 667 N N . GLN A 1 89 ? -18.702 -25.577 -10.242 1.00 46.72 89 GLN A N 1
ATOM 668 C CA . GLN A 1 89 ? -17.257 -25.255 -10.132 1.00 49.29 89 GLN A CA 1
ATOM 669 C C . GLN A 1 89 ? -17.140 -24.015 -9.233 1.00 44.46 89 GLN A C 1
ATOM 670 O O . GLN A 1 89 ? -18.068 -23.168 -9.225 1.00 40.63 89 GLN A O 1
ATOM 676 N N . GLY A 1 90 ? -16.089 -23.977 -8.429 1.00 45.27 90 GLY A N 1
ATOM 677 C CA . GLY A 1 90 ? -15.929 -22.960 -7.376 1.00 55.66 90 GLY A CA 1
ATOM 678 C C . GLY A 1 90 ? -16.319 -23.469 -5.999 1.00 58.26 90 GLY A C 1
ATOM 679 O O . GLY A 1 90 ? -15.693 -23.005 -5.033 1.00 54.02 90 GLY A O 1
ATOM 680 N N . ASP A 1 91 ? -17.343 -24.331 -5.902 1.00 56.05 91 ASP A N 1
ATOM 681 C CA . ASP A 1 91 ? -17.878 -24.869 -4.619 1.00 47.38 91 ASP A CA 1
ATOM 682 C C . ASP A 1 91 ? -16.809 -25.695 -3.901 1.00 41.92 91 ASP A C 1
ATOM 683 O O . ASP A 1 91 ? -16.026 -26.363 -4.553 1.00 48.53 91 ASP A O 1
ATOM 688 N N . HIS A 1 92 ? -16.775 -25.605 -2.570 1.00 48.24 92 HIS A N 1
ATOM 689 C CA . HIS A 1 92 ? -15.836 -26.333 -1.673 1.00 43.43 92 HIS A CA 1
ATOM 690 C C . HIS A 1 92 ? -16.613 -27.297 -0.775 1.00 37.84 92 HIS A C 1
ATOM 691 O O . HIS A 1 92 ? -17.693 -26.910 -0.290 1.00 39.77 92 HIS A O 1
ATOM 698 N N . VAL A 1 93 ? -16.008 -28.441 -0.474 1.00 41.98 93 VAL A N 1
ATOM 699 C CA . VAL A 1 93 ? -16.648 -29.546 0.284 1.00 46.08 93 VAL A CA 1
ATOM 700 C C . VAL A 1 93 ? -15.801 -29.868 1.514 1.00 45.09 93 VAL A C 1
ATOM 701 O O . VAL A 1 93 ? -14.649 -30.253 1.322 1.00 43.99 93 VAL A O 1
ATOM 705 N N . LEU A 1 94 ? -16.392 -29.813 2.715 1.00 41.24 94 LEU A N 1
ATOM 706 C CA . LEU A 1 94 ? -15.763 -30.446 3.907 1.00 44.31 94 LEU A CA 1
ATOM 707 C C . LEU A 1 94 ? -16.258 -31.898 3.984 1.00 41.42 94 LEU A C 1
ATOM 708 O O . LEU A 1 94 ? -17.492 -32.136 4.058 1.00 39.70 94 LEU A O 1
ATOM 713 N N . ILE A 1 95 ? -15.345 -32.852 4.007 1.00 39.31 95 ILE A N 1
ATOM 714 C CA . ILE A 1 95 ? -15.730 -34.282 3.941 1.00 42.42 95 ILE A CA 1
ATOM 715 C C . ILE A 1 95 ? -14.890 -35.086 4.937 1.00 44.04 95 ILE A C 1
ATOM 716 O O . ILE A 1 95 ? -13.727 -34.766 5.102 1.00 45.25 95 ILE A O 1
ATOM 721 N N . SER A 1 96 ? -15.495 -36.127 5.518 1.00 41.37 96 SER A N 1
ATOM 722 C CA . SER A 1 96 ? -14.868 -37.134 6.396 1.00 40.48 96 SER A CA 1
ATOM 723 C C . SER A 1 96 ? -13.671 -37.771 5.690 1.00 45.38 96 SER A C 1
ATOM 724 O O . SER A 1 96 ? -13.820 -38.289 4.579 1.00 45.00 96 SER A O 1
ATOM 727 N N . GLU A 1 97 ? -12.537 -37.773 6.381 1.00 40.61 97 GLU A N 1
ATOM 728 C CA . GLU A 1 97 ? -11.255 -38.359 5.946 1.00 45.37 97 GLU A CA 1
ATOM 729 C C . GLU A 1 97 ? -11.426 -39.868 5.905 1.00 45.86 97 GLU A C 1
ATOM 730 O O . GLU A 1 97 ? -10.582 -40.526 5.297 1.00 55.41 97 GLU A O 1
ATOM 736 N N . ASP A 1 98 ? -12.458 -40.398 6.555 1.00 42.61 98 ASP A N 1
ATOM 737 C CA . ASP A 1 98 ? -12.699 -41.863 6.605 1.00 44.59 98 ASP A CA 1
ATOM 738 C C . ASP A 1 98 ? -13.772 -42.264 5.583 1.00 38.94 98 ASP A C 1
ATOM 739 O O . ASP A 1 98 ? -14.257 -43.370 5.694 1.00 35.89 98 ASP A O 1
ATOM 744 N N . VAL A 1 99 ? -14.208 -41.386 4.674 1.00 40.44 99 VAL A N 1
ATOM 745 C CA . VAL A 1 99 ? -15.317 -41.741 3.733 1.00 43.17 99 VAL A CA 1
ATOM 746 C C . VAL A 1 99 ? -14.993 -43.040 2.993 1.00 37.09 99 VAL A C 1
ATOM 747 O O . VAL A 1 99 ? -13.828 -43.328 2.715 1.00 41.12 99 VAL A O 1
ATOM 751 N N . TYR A 1 100 ? -16.052 -43.721 2.572 1.00 32.83 100 TYR A N 1
ATOM 752 C CA . TYR A 1 100 ? -16.006 -44.844 1.613 1.00 36.44 100 TYR A CA 1
ATOM 753 C C . TYR A 1 100 ? -15.037 -44.476 0.480 1.00 37.09 100 TYR A C 1
ATOM 754 O O . TYR A 1 100 ? -15.096 -43.283 0.009 1.00 34.17 100 TYR A O 1
ATOM 763 N N . GLY A 1 101 ? -14.176 -45.429 0.104 1.00 39.52 101 GLY A N 1
ATOM 764 C CA . GLY A 1 101 ? -13.132 -45.283 -0.938 1.00 39.68 101 GLY A CA 1
ATOM 765 C C . GLY A 1 101 ? -13.717 -44.760 -2.254 1.00 42.56 101 GLY A C 1
ATOM 766 O O . GLY A 1 101 ? -13.101 -43.887 -2.861 1.00 34.24 101 GLY A O 1
ATOM 767 N N . GLY A 1 102 ? -14.910 -45.227 -2.653 1.00 41.74 102 GLY A N 1
ATOM 768 C CA . GLY A 1 102 ? -15.607 -44.732 -3.856 1.00 35.09 102 GLY A CA 1
ATOM 769 C C . GLY A 1 102 ? -15.937 -43.256 -3.756 1.00 34.01 102 GLY A C 1
ATOM 770 O O . GLY A 1 102 ? -15.871 -42.527 -4.763 1.00 30.83 102 GLY A O 1
ATOM 771 N N . THR A 1 103 ? -16.316 -42.782 -2.578 1.00 35.07 103 THR A N 1
ATOM 772 C CA . THR A 1 103 ? -16.659 -41.352 -2.382 1.00 36.46 103 THR A CA 1
ATOM 773 C C . THR A 1 103 ? -15.354 -40.531 -2.465 1.00 37.09 103 THR A C 1
ATOM 774 O O . THR A 1 103 ? -15.348 -39.416 -3.054 1.00 33.70 103 THR A O 1
ATOM 778 N N . TYR A 1 104 ? -14.306 -41.076 -1.872 1.00 41.90 104 TYR A N 1
ATOM 779 C CA . TYR A 1 104 ? -12.951 -40.487 -1.804 1.00 46.93 104 TYR A CA 1
ATOM 780 C C . TYR A 1 104 ? -12.492 -40.241 -3.249 1.00 42.67 104 TYR A C 1
ATOM 781 O O . TYR A 1 104 ? -12.244 -39.095 -3.613 1.00 43.25 104 TYR A O 1
ATOM 790 N N . ARG A 1 105 ? -12.457 -41.313 -4.035 1.00 43.40 105 ARG A N 1
ATOM 791 C CA . ARG A 1 105 ? -12.074 -41.333 -5.471 1.00 47.40 105 ARG A CA 1
ATOM 792 C C . ARG A 1 105 ? -12.920 -40.320 -6.268 1.00 48.42 105 ARG A C 1
ATOM 793 O O . ARG A 1 105 ? -12.327 -39.544 -7.033 1.00 43.38 105 ARG A O 1
ATOM 801 N N . VAL A 1 106 ? -14.241 -40.246 -6.106 1.00 41.92 106 VAL A N 1
ATOM 802 C CA . VAL A 1 106 ? -15.040 -39.290 -6.935 1.00 44.35 106 VAL A CA 1
ATOM 803 C C . VAL A 1 106 ? -14.692 -37.822 -6.590 1.00 45.67 106 VAL A C 1
ATOM 804 O O . VAL A 1 106 ? -14.582 -36.981 -7.529 1.00 43.93 106 VAL A O 1
ATOM 808 N N . ILE A 1 107 ? -14.551 -37.468 -5.313 1.00 44.25 107 ILE A N 1
ATOM 809 C CA . ILE A 1 107 ? -14.153 -36.091 -4.888 1.00 43.50 107 ILE A CA 1
ATOM 810 C C . ILE A 1 107 ? -12.738 -35.793 -5.411 1.00 38.02 107 ILE A C 1
ATOM 811 O O . ILE A 1 107 ? -12.534 -34.696 -5.935 1.00 44.63 107 ILE A O 1
ATOM 816 N N . THR A 1 108 ? -11.795 -36.720 -5.294 1.00 37.52 108 THR A N 1
ATOM 817 C CA . THR A 1 108 ? -10.361 -36.399 -5.523 1.00 40.62 108 THR A CA 1
ATOM 818 C C . THR A 1 108 ? -10.000 -36.513 -7.007 1.00 51.05 108 THR A C 1
ATOM 819 O O . THR A 1 108 ? -9.156 -35.700 -7.426 1.00 51.02 108 THR A O 1
ATOM 823 N N . GLU A 1 109 ? -10.606 -37.439 -7.775 1.00 42.49 109 GLU A N 1
ATOM 824 C CA . GLU A 1 109 ? -10.204 -37.749 -9.176 1.00 39.24 109 GLU A CA 1
ATOM 825 C C . GLU A 1 109 ? -11.207 -37.205 -10.204 1.00 38.60 109 GLU A C 1
ATOM 826 O O . GLU A 1 109 ? -10.801 -36.933 -11.339 1.00 41.07 109 GLU A O 1
ATOM 832 N N . VAL A 1 110 ? -12.449 -36.930 -9.840 1.00 41.74 110 VAL A N 1
ATOM 833 C CA . VAL A 1 110 ? -13.434 -36.489 -10.857 1.00 43.84 110 VAL A CA 1
ATOM 834 C C . VAL A 1 110 ? -13.818 -35.050 -10.587 1.00 44.62 110 VAL A C 1
ATOM 835 O O . VAL A 1 110 ? -13.635 -34.219 -11.492 1.00 44.26 110 VAL A O 1
ATOM 839 N N . LEU A 1 111 ? -14.404 -34.774 -9.431 1.00 43.90 111 LEU A N 1
ATOM 840 C CA . LEU A 1 111 ? -14.991 -33.433 -9.190 1.00 43.63 111 LEU A CA 1
ATOM 841 C C . LEU A 1 111 ? -13.851 -32.404 -9.040 1.00 40.73 111 LEU A C 1
ATOM 842 O O . LEU A 1 111 ? -14.118 -31.223 -9.200 1.00 39.24 111 LEU A O 1
ATOM 847 N N . SER A 1 112 ? -12.625 -32.846 -8.753 1.00 43.39 112 SER A N 1
ATOM 848 C CA . SER A 1 112 ? -11.430 -31.970 -8.717 1.00 48.98 112 SER A CA 1
ATOM 849 C C . SER A 1 112 ? -11.121 -31.404 -10.122 1.00 56.89 112 SER A C 1
ATOM 850 O O . SER A 1 112 ? -10.591 -30.282 -10.194 1.00 56.62 112 SER A O 1
ATOM 853 N N . ARG A 1 113 ? -11.502 -32.103 -11.206 1.00 51.98 113 ARG A N 1
ATOM 854 C CA . ARG A 1 113 ? -11.271 -31.650 -12.608 1.00 40.10 113 ARG A CA 1
ATOM 855 C C . ARG A 1 113 ? -12.341 -30.635 -13.026 1.00 44.62 113 ARG A C 1
ATOM 856 O O . ARG A 1 113 ? -12.247 -30.109 -14.137 1.00 48.47 113 ARG A O 1
ATOM 864 N N . TYR A 1 114 ? -13.332 -30.372 -12.182 1.00 42.67 114 TYR A N 1
ATOM 865 C CA . TYR A 1 114 ? -14.497 -29.515 -12.503 1.00 42.04 114 TYR A CA 1
ATOM 866 C C . TYR A 1 114 ? -14.552 -28.313 -11.556 1.00 40.09 114 TYR A C 1
ATOM 867 O O . TYR A 1 114 ? -15.600 -27.639 -11.494 1.00 41.51 114 TYR A O 1
ATOM 876 N N . GLY A 1 115 ? -13.451 -28.053 -10.854 1.00 45.72 115 GLY A N 1
ATOM 877 C CA . GLY A 1 115 ? -13.302 -26.913 -9.930 1.00 55.04 115 GLY A CA 1
ATOM 878 C C . GLY A 1 115 ? -14.125 -27.073 -8.660 1.00 56.49 115 GLY A C 1
ATOM 879 O O . GLY A 1 115 ? -14.490 -26.030 -8.076 1.00 48.54 115 GLY A O 1
ATOM 880 N N . VAL A 1 116 ? -14.475 -28.306 -8.274 1.00 52.51 116 VAL A N 1
ATOM 881 C CA . VAL A 1 116 ? -15.077 -28.583 -6.937 1.00 53.53 116 VAL A CA 1
ATOM 882 C C . VAL A 1 116 ? -13.915 -29.005 -6.042 1.00 50.98 116 VAL A C 1
ATOM 883 O O . VAL A 1 116 ? -13.279 -30.053 -6.324 1.00 55.23 116 VAL A O 1
ATOM 887 N N . SER A 1 117 ? -13.582 -28.174 -5.052 1.00 47.33 117 SER A N 1
ATOM 888 C CA . SER A 1 117 ? -12.430 -28.435 -4.147 1.00 47.12 117 SER A CA 1
ATOM 889 C C . SER A 1 117 ? -12.960 -29.050 -2.854 1.00 46.39 117 SER A C 1
ATOM 890 O O . SER A 1 117 ? -14.185 -28.945 -2.568 1.00 44.74 117 SER A O 1
ATOM 893 N N . HIS A 1 118 ? -12.054 -29.613 -2.073 1.00 46.32 118 HIS A N 1
ATOM 894 C CA . HIS A 1 118 ? -12.386 -30.293 -0.808 1.00 46.82 118 HIS A CA 1
ATOM 895 C C . HIS A 1 118 ? -11.254 -30.173 0.209 1.00 50.40 118 HIS A C 1
ATOM 896 O O . HIS A 1 118 ? -10.056 -30.116 -0.195 1.00 47.66 118 HIS A O 1
ATOM 903 N N . THR A 1 119 ? -11.613 -30.330 1.478 1.00 49.46 119 THR A N 1
ATOM 904 C CA . THR A 1 119 ? -10.655 -30.686 2.558 1.00 46.45 119 THR A CA 1
ATOM 905 C C . THR A 1 119 ? -11.218 -31.884 3.326 1.00 43.14 119 THR A C 1
ATOM 906 O O . THR A 1 119 ? -12.389 -31.802 3.711 1.00 47.12 119 THR A O 1
ATOM 910 N N . PHE A 1 120 ? -10.420 -32.936 3.504 1.00 43.12 120 PHE A N 1
ATOM 911 C CA . PHE A 1 120 ? -10.698 -34.110 4.358 1.00 46.59 120 PHE A CA 1
ATOM 912 C C . PHE A 1 120 ? -10.414 -33.731 5.805 1.00 51.13 120 PHE A C 1
ATOM 913 O O . PHE A 1 120 ? -9.375 -33.145 6.060 1.00 53.58 120 PHE A O 1
ATOM 921 N N . VAL A 1 121 ? -11.340 -34.034 6.705 1.00 57.42 121 VAL A N 1
ATOM 922 C CA . VAL A 1 121 ? -11.271 -33.667 8.150 1.00 54.32 121 VAL A CA 1
ATOM 923 C C . VAL A 1 121 ? -11.853 -34.810 8.986 1.00 57.83 121 VAL A C 1
ATOM 924 O O . VAL A 1 121 ? -12.582 -35.669 8.429 1.00 49.68 121 VAL A O 1
ATOM 928 N N . ASP A 1 122 ? -11.508 -34.804 10.275 1.00 55.37 122 ASP A N 1
ATOM 929 C CA . ASP A 1 122 ? -12.148 -35.586 11.358 1.00 51.85 122 ASP A CA 1
ATOM 930 C C . ASP A 1 122 ? -13.488 -34.916 11.672 1.00 52.91 122 ASP A C 1
ATOM 931 O O . ASP A 1 122 ? -13.505 -33.860 12.369 1.00 42.87 122 ASP A O 1
ATOM 936 N N . MET A 1 123 ? -14.595 -35.460 11.155 1.00 47.08 123 MET A N 1
ATOM 937 C CA . MET A 1 123 ? -15.921 -34.830 11.385 1.00 41.15 123 MET A CA 1
ATOM 938 C C . MET A 1 123 ? -16.319 -35.066 12.842 1.00 39.74 123 MET A C 1
ATOM 939 O O . MET A 1 123 ? -17.360 -34.527 13.247 1.00 44.53 123 MET A O 1
ATOM 944 N N . THR A 1 124 ? -15.562 -35.874 13.595 1.00 42.56 124 THR A N 1
ATOM 945 C CA . THR A 1 124 ? -15.828 -36.103 15.049 1.00 52.59 124 THR A CA 1
ATOM 946 C C . THR A 1 124 ? -15.223 -34.967 15.884 1.00 52.50 124 THR A C 1
ATOM 947 O O . THR A 1 124 ? -15.552 -34.897 17.070 1.00 56.16 124 THR A O 1
ATOM 951 N N . ASN A 1 125 ? -14.422 -34.085 15.272 1.00 54.87 125 ASN A N 1
ATOM 952 C CA . ASN A 1 125 ? -13.771 -32.920 15.934 1.00 50.32 125 ASN A CA 1
ATOM 953 C C . ASN A 1 125 ? -14.410 -31.632 15.443 1.00 46.04 125 ASN A C 1
ATOM 954 O O . ASN A 1 125 ? -13.976 -31.128 14.379 1.00 54.14 125 ASN A O 1
ATOM 959 N N . LEU A 1 126 ? -15.372 -31.091 16.178 1.00 46.62 126 LEU A N 1
ATOM 960 C CA . LEU A 1 126 ? -16.161 -29.919 15.714 1.00 52.19 126 LEU A CA 1
ATOM 961 C C . LEU A 1 126 ? -15.234 -28.723 15.465 1.00 58.93 126 LEU A C 1
ATOM 962 O O . LEU A 1 126 ? -15.658 -27.788 14.740 1.00 64.60 126 LEU A O 1
ATOM 967 N N . GLU A 1 127 ? -14.039 -28.721 16.060 1.00 54.11 127 GLU A N 1
ATOM 968 C CA . GLU A 1 127 ? -13.143 -27.542 16.020 1.00 64.03 127 GLU A CA 1
ATOM 969 C C . GLU A 1 127 ? -12.356 -27.588 14.714 1.00 56.64 127 GLU A C 1
ATOM 970 O O . GLU A 1 127 ? -12.328 -26.560 14.014 1.00 60.78 127 GLU A O 1
ATOM 976 N N . GLU A 1 128 ? -11.740 -28.734 14.436 1.00 50.99 128 GLU A N 1
ATOM 977 C CA . GLU A 1 128 ? -11.010 -28.991 13.180 1.00 53.99 128 GLU A CA 1
ATOM 978 C C . GLU A 1 128 ? -11.962 -28.733 12.013 1.00 57.03 128 GLU A C 1
ATOM 979 O O . GLU A 1 128 ? -11.504 -28.148 11.022 1.00 61.12 128 GLU A O 1
ATOM 985 N N . ILE A 1 129 ? -13.239 -29.111 12.125 1.00 55.42 129 ILE A N 1
ATOM 986 C CA . ILE A 1 129 ? -14.236 -28.774 11.063 1.00 56.55 129 ILE A CA 1
ATOM 987 C C . ILE A 1 129 ? -14.252 -27.250 10.936 1.00 59.74 129 ILE A C 1
ATOM 988 O O . ILE A 1 129 ? -14.006 -26.755 9.827 1.00 57.33 129 ILE A O 1
ATOM 993 N N . LYS A 1 130 ? -14.569 -26.560 12.037 1.00 65.44 130 LYS A N 1
ATOM 994 C CA . LYS A 1 130 ? -14.738 -25.081 12.108 1.00 67.00 130 LYS A CA 1
ATOM 995 C C . LYS A 1 130 ? -13.535 -24.398 11.457 1.00 61.41 130 LYS A C 1
ATOM 996 O O . LYS A 1 130 ? -13.735 -23.421 10.720 1.00 57.24 130 LYS A O 1
ATOM 1002 N N . GLN A 1 131 ? -12.340 -24.920 11.722 1.00 62.60 131 GLN A N 1
ATOM 1003 C CA . GLN A 1 131 ? -11.058 -24.292 11.320 1.00 67.62 131 GLN A CA 1
ATOM 1004 C C . GLN A 1 131 ? -11.001 -24.241 9.791 1.00 67.65 131 GLN A C 1
ATOM 1005 O O . GLN A 1 131 ? -10.706 -23.148 9.295 1.00 61.43 131 GLN A O 1
ATOM 1011 N N . ASN A 1 132 ? -11.360 -25.338 9.092 1.00 63.26 132 ASN A N 1
ATOM 1012 C CA . ASN A 1 132 ? -11.178 -25.495 7.622 1.00 52.11 132 ASN A CA 1
ATOM 1013 C C . ASN A 1 132 ? -12.375 -24.995 6.811 1.00 51.41 132 ASN A C 1
ATOM 1014 O O . ASN A 1 132 ? -12.364 -25.191 5.567 1.00 57.19 132 ASN A O 1
ATOM 1019 N N . ILE A 1 133 ? -13.320 -24.293 7.428 1.00 48.36 133 ILE A N 1
ATOM 1020 C CA . ILE A 1 133 ? -14.438 -23.661 6.677 1.00 49.85 133 ILE A CA 1
ATOM 1021 C C . ILE A 1 133 ? -13.830 -22.621 5.732 1.00 63.17 133 ILE A C 1
ATOM 1022 O O . ILE A 1 133 ? -12.779 -22.033 6.098 1.00 64.26 133 ILE A O 1
ATOM 1027 N N . LYS A 1 134 ? -14.408 -22.464 4.531 1.00 62.89 134 LYS A N 1
ATOM 1028 C CA . LYS A 1 134 ? -13.982 -21.423 3.558 1.00 54.93 134 LYS A CA 1
ATOM 1029 C C . LYS A 1 134 ? -15.202 -20.638 3.130 1.00 54.04 134 LYS A C 1
ATOM 1030 O O . LYS A 1 134 ? -16.330 -21.006 3.464 1.00 56.07 134 LYS A O 1
ATOM 1036 N N . PRO A 1 135 ? -15.014 -19.455 2.508 1.00 58.90 135 PRO A N 1
ATOM 1037 C CA . PRO A 1 135 ? -16.155 -18.641 2.086 1.00 56.04 135 PRO A CA 1
ATOM 1038 C C . PRO A 1 135 ? -17.065 -19.334 1.067 1.00 53.86 135 PRO A C 1
ATOM 1039 O O . PRO A 1 135 ? -18.247 -18.977 1.013 1.00 58.04 135 PRO A O 1
ATOM 1043 N N . ASN A 1 136 ? -16.503 -20.270 0.291 1.00 55.54 136 ASN A N 1
ATOM 1044 C CA . ASN A 1 136 ? -17.192 -21.013 -0.811 1.00 51.08 136 ASN A CA 1
ATOM 1045 C C . ASN A 1 136 ? -17.575 -22.450 -0.354 1.00 56.35 136 ASN A C 1
ATOM 1046 O O . ASN A 1 136 ? -17.960 -23.269 -1.237 1.00 48.90 136 ASN A O 1
ATOM 1051 N N . THR A 1 137 ? -17.494 -22.774 0.955 1.00 50.93 137 THR A N 1
ATOM 1052 C CA . THR A 1 137 ? -17.881 -24.105 1.500 1.00 49.54 137 THR A CA 1
ATOM 1053 C C . THR A 1 137 ? -19.380 -24.286 1.325 1.00 49.51 137 THR A C 1
ATOM 1054 O O . THR A 1 137 ? -20.084 -23.522 1.968 1.00 50.27 137 THR A O 1
ATOM 1058 N N . LYS A 1 138 ? -19.838 -25.229 0.481 1.00 47.82 138 LYS A N 1
ATOM 1059 C CA . LYS A 1 138 ? -21.291 -25.408 0.213 1.00 46.29 138 LYS A CA 1
ATOM 1060 C C . LYS A 1 138 ? -21.801 -26.731 0.794 1.00 42.85 138 LYS A C 1
ATOM 1061 O O . LYS A 1 138 ? -23.044 -26.929 0.858 1.00 43.04 138 LYS A O 1
ATOM 1067 N N . LEU A 1 139 ? -20.905 -27.632 1.169 1.00 41.29 139 LEU A N 1
ATOM 1068 C CA . LEU A 1 139 ? -21.325 -28.998 1.568 1.00 43.69 139 LEU A CA 1
ATOM 1069 C C . LEU A 1 139 ? -20.453 -29.521 2.699 1.00 36.95 139 LEU A C 1
ATOM 1070 O O . LEU A 1 139 ? -19.216 -29.387 2.620 1.00 40.95 139 LEU A O 1
ATOM 1075 N N . PHE A 1 140 ? -21.121 -30.141 3.669 1.00 38.56 140 PHE A N 1
ATOM 1076 C CA . PHE A 1 140 ? -20.530 -31.017 4.703 1.00 42.81 140 PHE A CA 1
ATOM 1077 C C . PHE A 1 140 ? -20.961 -32.453 4.392 1.00 40.59 140 PHE A C 1
ATOM 1078 O O . PHE A 1 140 ? -22.188 -32.671 4.351 1.00 39.02 140 PHE A O 1
ATOM 1086 N N . TYR A 1 141 ? -20.010 -33.376 4.223 1.00 37.43 141 TYR A N 1
ATOM 1087 C CA . TYR A 1 141 ? -20.285 -34.791 3.873 1.00 41.48 141 TYR A CA 1
ATOM 1088 C C . TYR A 1 141 ? -19.893 -35.673 5.066 1.00 39.33 141 TYR A C 1
ATOM 1089 O O . TYR A 1 141 ? -18.696 -35.790 5.423 1.00 37.63 141 TYR A O 1
ATOM 1098 N N . VAL A 1 142 ? -20.927 -36.254 5.675 1.00 35.45 142 VAL A N 1
ATOM 1099 C CA . VAL A 1 142 ? -20.851 -37.099 6.894 1.00 35.70 142 VAL A CA 1
ATOM 1100 C C . VAL A 1 142 ? -21.118 -38.559 6.507 1.00 36.99 142 VAL A C 1
ATOM 1101 O O . VAL A 1 142 ? -22.113 -38.826 5.773 1.00 34.50 142 VAL A O 1
ATOM 1105 N N . GLU A 1 143 ? -20.318 -39.470 7.064 1.00 38.12 143 GLU A N 1
ATOM 1106 C CA . GLU A 1 143 ? -20.556 -40.931 7.027 1.00 37.56 143 GLU A CA 1
ATOM 1107 C C . GLU A 1 143 ? -20.386 -41.489 8.445 1.00 36.50 143 GLU A C 1
ATOM 1108 O O . GLU A 1 143 ? -19.233 -41.636 8.870 1.00 36.82 143 GLU A O 1
ATOM 1114 N N . THR A 1 144 ? -21.495 -41.818 9.136 1.00 34.95 144 THR A N 1
ATOM 1115 C CA . THR A 1 144 ? -21.485 -42.267 10.558 1.00 34.83 144 THR A CA 1
ATOM 1116 C C . THR A 1 144 ? -22.383 -43.495 10.760 1.00 34.39 144 THR A C 1
ATOM 1117 O O . THR A 1 144 ? -23.543 -43.518 10.359 1.00 36.68 144 THR A O 1
ATOM 1121 N N . PRO A 1 145 ? -21.892 -44.562 11.417 1.00 36.21 145 PRO A N 1
ATOM 1122 C CA . PRO A 1 145 ? -20.503 -44.649 11.859 1.00 32.81 145 PRO A CA 1
ATOM 1123 C C . PRO A 1 145 ? -19.532 -44.993 10.728 1.00 37.79 145 PRO A C 1
ATOM 1124 O O . PRO A 1 145 ? -19.963 -45.551 9.697 1.00 37.97 145 PRO A O 1
ATOM 1128 N N . SER A 1 146 ? -18.251 -44.682 10.954 1.00 35.19 146 SER A N 1
ATOM 1129 C CA . SER A 1 146 ? -17.177 -44.710 9.932 1.00 35.48 146 SER A CA 1
ATOM 1130 C C . SER A 1 146 ? -16.688 -46.151 9.768 1.00 32.41 146 SER A C 1
ATOM 1131 O O . SER A 1 146 ? -16.748 -46.952 10.710 1.00 36.05 146 SER A O 1
ATOM 1134 N N . ASN A 1 147 ? -16.144 -46.448 8.610 1.00 32.38 147 ASN A N 1
ATOM 1135 C CA . ASN A 1 147 ? -15.551 -47.769 8.312 1.00 34.10 147 ASN A CA 1
ATOM 1136 C C . ASN A 1 147 ? -14.035 -47.619 8.380 1.00 33.85 147 ASN A C 1
ATOM 1137 O O . ASN A 1 147 ? -13.535 -46.637 7.864 1.00 32.64 147 ASN A O 1
ATOM 1142 N N . PRO A 1 148 ? -13.248 -48.537 8.960 1.00 30.83 148 PRO A N 1
ATOM 1143 C CA . PRO A 1 148 ? -13.719 -49.681 9.739 1.00 33.40 148 PRO A CA 1
ATOM 1144 C C . PRO A 1 148 ? -13.664 -49.583 11.285 1.00 34.49 148 PRO A C 1
ATOM 1145 O O . PRO A 1 148 ? -13.900 -50.580 11.954 1.00 34.52 148 PRO A O 1
ATOM 1149 N N . LEU A 1 149 ? -13.431 -48.396 11.842 1.00 33.89 149 LEU A N 1
ATOM 1150 C CA . LEU A 1 149 ? -13.302 -48.203 13.315 1.00 37.45 149 LEU A CA 1
ATOM 1151 C C . LEU A 1 149 ? -14.605 -47.689 13.924 1.00 35.67 149 LEU A C 1
ATOM 1152 O O . LEU A 1 149 ? -14.641 -47.532 15.142 1.00 32.55 149 LEU A O 1
ATOM 1157 N N . LEU A 1 150 ? -15.638 -47.442 13.119 1.00 34.92 150 LEU A N 1
ATOM 1158 C CA . LEU A 1 150 ? -16.992 -47.158 13.646 1.00 36.55 150 LEU A CA 1
ATOM 1159 C C . LEU A 1 150 ? -16.950 -45.913 14.518 1.00 38.07 150 LEU A C 1
ATOM 1160 O O . LEU A 1 150 ? -17.730 -45.833 15.457 1.00 36.37 150 LEU A O 1
ATOM 1165 N N . LYS A 1 151 ? -16.120 -44.948 14.145 1.00 37.87 151 LYS A N 1
ATOM 1166 C CA . LYS A 1 151 ? -16.111 -43.620 14.788 1.00 40.53 151 LYS A CA 1
ATOM 1167 C C . LYS A 1 151 ? -17.463 -42.974 14.537 1.00 37.85 151 LYS A C 1
ATOM 1168 O O . LYS A 1 151 ? -18.028 -43.201 13.438 1.00 37.37 151 LYS A O 1
ATOM 1174 N N . VAL A 1 152 ? -17.918 -42.118 15.458 1.00 37.58 152 VAL A N 1
ATOM 1175 C CA . VAL A 1 152 ? -19.287 -41.541 15.397 1.00 35.20 152 VAL A CA 1
ATOM 1176 C C . VAL A 1 152 ? -19.196 -40.048 15.128 1.00 38.28 152 VAL A C 1
ATOM 1177 O O . VAL A 1 152 ? -18.488 -39.367 15.833 1.00 36.87 152 VAL A O 1
ATOM 1181 N N . THR A 1 153 ? -19.994 -39.551 14.192 1.00 37.42 153 THR A N 1
ATOM 1182 C CA . THR A 1 153 ? -20.121 -38.105 13.936 1.00 38.99 153 THR A CA 1
ATOM 1183 C C . THR A 1 153 ? -21.422 -37.610 14.553 1.00 40.92 153 THR A C 1
ATOM 1184 O O . THR A 1 153 ? -22.490 -38.240 14.353 1.00 40.13 153 THR A O 1
ATOM 1188 N N . ASP A 1 154 ? -21.349 -36.466 15.221 1.00 38.05 154 ASP A N 1
ATOM 1189 C CA . ASP A 1 154 ? -22.546 -35.831 15.808 1.00 38.03 154 ASP A CA 1
ATOM 1190 C C . ASP A 1 154 ? -23.308 -35.151 14.684 1.00 40.12 154 ASP A C 1
ATOM 1191 O O . ASP A 1 154 ? -22.970 -33.992 14.351 1.00 44.44 154 ASP A O 1
ATOM 1196 N N . ILE A 1 155 ? -24.342 -35.816 14.162 1.00 39.70 155 ILE A N 1
ATOM 1197 C CA . ILE A 1 155 ? -25.053 -35.331 12.947 1.00 39.31 155 ILE A CA 1
ATOM 1198 C C . ILE A 1 155 ? -25.667 -33.961 13.245 1.00 38.70 155 ILE A C 1
ATOM 1199 O O . ILE A 1 155 ? -25.549 -33.094 12.370 1.00 37.06 155 ILE A O 1
ATOM 1204 N N . ARG A 1 156 ? -26.323 -33.801 14.399 1.00 42.68 156 ARG A N 1
ATOM 1205 C CA . ARG A 1 156 ? -27.060 -32.564 14.794 1.00 44.08 156 ARG A CA 1
ATOM 1206 C C . ARG A 1 156 ? -26.073 -31.394 14.794 1.00 47.82 156 ARG A C 1
ATOM 1207 O O . ARG A 1 156 ? -26.392 -30.378 14.165 1.00 45.03 156 ARG A O 1
ATOM 1215 N N . GLU A 1 157 ? -24.902 -31.564 15.408 1.00 45.00 157 GLU A N 1
ATOM 1216 C CA . GLU A 1 157 ? -23.908 -30.473 15.571 1.00 51.47 157 GLU A CA 1
ATOM 1217 C C . GLU A 1 157 ? -23.276 -30.138 14.216 1.00 49.88 157 GLU A C 1
ATOM 1218 O O . GLU A 1 157 ? -23.083 -28.953 13.919 1.00 43.24 157 GLU A O 1
ATOM 1224 N N . VAL A 1 158 ? -22.971 -31.138 13.394 1.00 49.12 158 VAL A N 1
ATOM 1225 C CA . VAL A 1 158 ? -22.346 -30.865 12.074 1.00 44.73 158 VAL A CA 1
ATOM 1226 C C . VAL A 1 158 ? -23.360 -30.112 11.214 1.00 39.71 158 VAL A C 1
ATOM 1227 O O . VAL A 1 158 ? -22.982 -29.143 10.568 1.00 48.77 158 VAL A O 1
ATOM 1231 N N . SER A 1 159 ? -24.612 -30.517 11.258 1.00 43.76 159 SER A N 1
ATOM 1232 C CA . SER A 1 159 ? -25.737 -29.918 10.501 1.00 46.12 159 SER A CA 1
ATOM 1233 C C . SER A 1 159 ? -25.946 -28.446 10.880 1.00 50.93 159 SER A C 1
ATOM 1234 O O . SER A 1 159 ? -26.371 -27.674 9.990 1.00 48.70 159 SER A O 1
ATOM 1237 N N . LYS A 1 160 ? -25.843 -28.134 12.175 1.00 46.34 160 LYS A N 1
ATOM 1238 C CA . LYS A 1 160 ? -26.101 -26.787 12.748 1.00 55.64 160 LYS A CA 1
ATOM 1239 C C . LYS A 1 160 ? -25.047 -25.827 12.182 1.00 46.42 160 LYS A C 1
ATOM 1240 O O . LYS A 1 160 ? -25.426 -24.781 11.678 1.00 49.65 160 LYS A O 1
ATOM 1246 N N . LEU A 1 161 ? -23.781 -26.240 12.246 1.00 45.01 161 LEU A N 1
ATOM 1247 C CA . LEU A 1 161 ? -22.593 -25.559 11.674 1.00 48.41 161 LEU A CA 1
ATOM 1248 C C . LEU A 1 161 ? -22.804 -25.312 10.184 1.00 54.67 161 LEU A C 1
ATOM 1249 O O . LEU A 1 161 ? -22.573 -24.161 9.743 1.00 62.07 161 LEU A O 1
ATOM 1254 N N . ALA A 1 162 ? -23.251 -26.333 9.440 1.00 54.90 162 ALA A N 1
ATOM 1255 C CA . ALA A 1 162 ? -23.534 -26.246 7.986 1.00 50.92 162 ALA A CA 1
ATOM 1256 C C . ALA A 1 162 ? -24.631 -25.209 7.741 1.00 47.36 162 ALA A C 1
ATOM 1257 O O . ALA A 1 162 ? -24.451 -24.336 6.876 1.00 48.64 162 ALA A O 1
ATOM 1259 N N . LYS A 1 163 ? -25.753 -25.353 8.436 1.00 50.26 163 LYS A N 1
ATOM 1260 C CA . LYS A 1 163 ? -26.911 -24.422 8.412 1.00 54.77 163 LYS A CA 1
ATOM 1261 C C . LYS A 1 163 ? -26.391 -22.993 8.649 1.00 60.73 163 LYS A C 1
ATOM 1262 O O . LYS A 1 163 ? -26.870 -22.073 7.951 1.00 57.01 163 LYS A O 1
ATOM 1268 N N . SER A 1 164 ? -25.396 -22.814 9.529 1.00 51.14 164 SER A N 1
ATOM 1269 C CA . SER A 1 164 ? -24.950 -21.464 9.968 1.00 57.39 164 SER A CA 1
ATOM 1270 C C . SER A 1 164 ? -24.207 -20.751 8.830 1.00 58.96 164 SER A C 1
ATOM 1271 O O . SER A 1 164 ? -24.096 -19.535 8.924 1.00 68.18 164 SER A O 1
ATOM 1274 N N . ILE A 1 165 ? -23.744 -21.464 7.795 1.00 55.81 165 ILE A N 1
ATOM 1275 C CA . ILE A 1 165 ? -23.112 -20.839 6.595 1.00 53.23 165 ILE A CA 1
ATOM 1276 C C . ILE A 1 165 ? -23.917 -21.175 5.326 1.00 51.29 165 ILE A C 1
ATOM 1277 O O . ILE A 1 165 ? -23.359 -21.083 4.247 1.00 58.82 165 ILE A O 1
ATOM 1282 N N . GLY A 1 166 ? -25.208 -21.476 5.445 1.00 53.42 166 GLY A N 1
ATOM 1283 C CA . GLY A 1 166 ? -26.062 -21.943 4.334 1.00 56.39 166 GLY A CA 1
ATOM 1284 C C . GLY A 1 166 ? -25.410 -23.056 3.510 1.00 54.31 166 GLY A C 1
ATOM 1285 O O . GLY A 1 166 ? -25.616 -23.060 2.294 1.00 55.51 166 GLY A O 1
ATOM 1286 N N . ALA A 1 167 ? -24.607 -23.935 4.125 1.00 45.59 167 ALA A N 1
ATOM 1287 C CA . ALA A 1 167 ? -23.979 -25.107 3.466 1.00 47.23 167 ALA A CA 1
ATOM 1288 C C . ALA A 1 167 ? -24.906 -26.297 3.645 1.00 47.74 167 ALA A C 1
ATOM 1289 O O . ALA A 1 167 ? -25.578 -26.344 4.680 1.00 46.56 167 ALA A O 1
ATOM 1291 N N . LEU A 1 168 ? -24.894 -27.209 2.670 1.00 49.61 168 LEU A N 1
ATOM 1292 C CA . LEU A 1 168 ? -25.668 -28.472 2.679 1.00 47.36 168 LEU A CA 1
ATOM 1293 C C . LEU A 1 168 ? -24.996 -29.474 3.613 1.00 40.03 168 LEU A C 1
ATOM 1294 O O . LEU A 1 168 ? -23.761 -29.418 3.770 1.00 42.87 168 LEU A O 1
ATOM 1299 N N . THR A 1 169 ? -25.791 -30.392 4.163 1.00 40.54 169 THR A N 1
ATOM 1300 C CA . THR A 1 169 ? -25.315 -31.626 4.825 1.00 40.49 169 THR A CA 1
ATOM 1301 C C . THR A 1 169 ? -25.811 -32.874 4.081 1.00 36.61 169 THR A C 1
ATOM 1302 O O . THR A 1 169 ? -27.026 -33.061 3.992 1.00 37.01 169 THR A O 1
ATOM 1306 N N . PHE A 1 170 ? -24.881 -33.731 3.661 1.00 37.98 170 PHE A N 1
ATOM 1307 C CA . PHE A 1 170 ? -25.166 -35.101 3.167 1.00 38.46 170 PHE A CA 1
ATOM 1308 C C . PHE A 1 170 ? -24.669 -36.086 4.217 1.00 36.41 170 PHE A C 1
ATOM 1309 O O . PHE A 1 170 ? -23.537 -35.917 4.731 1.00 40.06 170 PHE A O 1
ATOM 1317 N N . VAL A 1 171 ? -25.473 -37.104 4.481 1.00 31.91 171 VAL A N 1
ATOM 1318 C CA . VAL A 1 171 ? -25.093 -38.222 5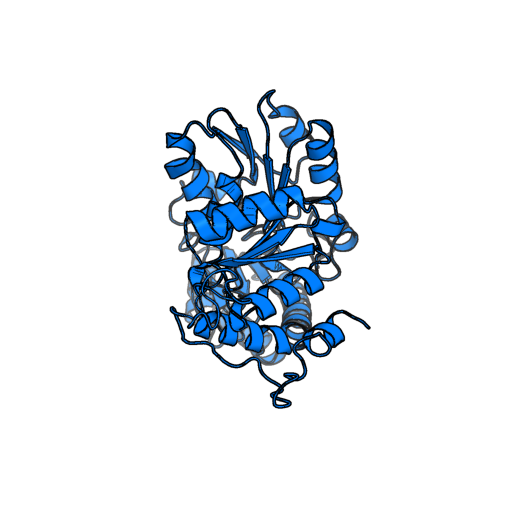.384 1.00 37.18 171 VAL A CA 1
ATOM 1319 C C . VAL A 1 171 ? -25.275 -39.548 4.632 1.00 33.88 171 VAL A C 1
ATOM 1320 O O . VAL A 1 171 ? -26.409 -39.820 4.112 1.00 30.52 171 VAL A O 1
ATOM 1324 N N . ASP A 1 172 ? -24.188 -40.315 4.572 1.00 30.81 172 ASP A N 1
ATOM 1325 C CA . ASP A 1 172 ? -24.175 -41.712 4.092 1.00 30.67 172 ASP A CA 1
ATOM 1326 C C . ASP A 1 172 ? -24.531 -42.577 5.307 1.00 30.67 172 ASP A C 1
ATOM 1327 O O . ASP A 1 172 ? -23.707 -42.710 6.217 1.00 31.63 172 ASP A O 1
ATOM 1332 N N . ASN A 1 173 ? -25.776 -43.060 5.308 1.00 31.70 173 ASN A N 1
ATOM 1333 C CA . ASN A 1 173 ? -26.456 -43.811 6.388 1.00 30.99 173 ASN A CA 1
ATOM 1334 C C . ASN A 1 173 ? -26.522 -45.295 6.019 1.00 30.57 173 ASN A C 1
ATOM 1335 O O . ASN A 1 173 ? -27.408 -46.011 6.541 1.00 30.43 173 ASN A O 1
ATOM 1340 N N . THR A 1 174 ? -25.611 -45.773 5.169 1.00 33.74 174 THR A N 1
ATOM 1341 C CA . THR A 1 174 ? -25.553 -47.203 4.745 1.00 30.15 174 THR A CA 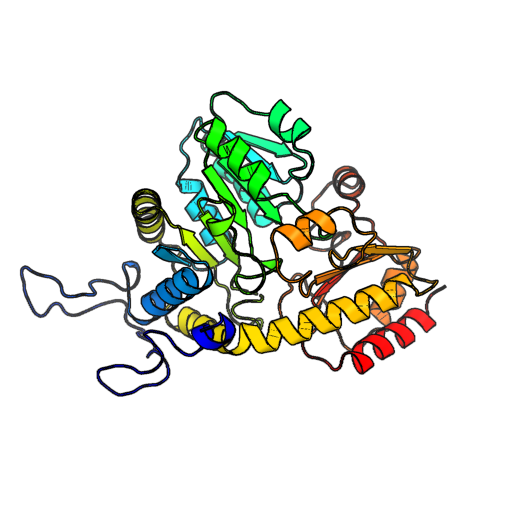1
ATOM 1342 C C . THR A 1 174 ? -25.480 -48.123 5.969 1.00 29.78 174 THR A C 1
ATOM 1343 O O . THR A 1 174 ? -26.270 -49.107 6.036 1.00 29.43 174 THR A O 1
ATOM 1347 N N . PHE A 1 175 ? -24.598 -47.826 6.922 1.00 28.85 175 PHE A N 1
ATOM 1348 C CA . PHE A 1 175 ? -24.239 -48.778 8.010 1.00 32.18 175 PHE A CA 1
ATOM 1349 C C . PHE A 1 175 ? -25.429 -49.063 8.939 1.00 32.31 175 PHE A C 1
ATOM 1350 O O . PHE A 1 175 ? -25.609 -50.236 9.276 1.00 35.40 175 PHE A O 1
ATOM 1358 N N . LEU A 1 176 ? -26.221 -48.058 9.319 1.00 32.39 176 LEU A N 1
ATOM 1359 C CA . LEU A 1 176 ? -27.281 -48.229 10.343 1.00 33.19 176 LEU A CA 1
ATOM 1360 C C . LEU A 1 176 ? -28.660 -48.422 9.715 1.00 34.60 176 LEU A C 1
ATOM 1361 O O . LEU A 1 176 ? -29.525 -49.023 10.417 1.00 32.01 176 LEU A O 1
ATOM 1366 N N . THR A 1 177 ? -28.854 -47.970 8.468 1.00 31.08 177 THR A N 1
ATOM 1367 C CA . THR A 1 177 ? -30.160 -47.949 7.751 1.00 32.15 177 THR A CA 1
ATOM 1368 C C . THR A 1 177 ? -31.143 -47.009 8.450 1.00 35.47 177 THR A C 1
ATOM 1369 O O . THR A 1 177 ? -30.930 -46.590 9.586 1.00 33.73 177 THR A O 1
ATOM 1373 N N . PRO A 1 178 ? -32.275 -46.685 7.794 1.00 35.61 178 PRO A N 1
ATOM 1374 C CA . PRO A 1 178 ? -33.347 -45.902 8.414 1.00 36.64 178 PRO A CA 1
ATOM 1375 C C . PRO A 1 178 ? -33.946 -46.554 9.672 1.00 35.30 178 PRO A C 1
ATOM 1376 O O . PRO A 1 178 ? -34.486 -45.908 10.471 1.00 40.77 178 PRO A O 1
ATOM 1380 N N . LEU A 1 179 ? -33.848 -47.856 9.823 1.00 33.83 179 LEU A N 1
ATOM 1381 C CA . LEU A 1 179 ? -34.336 -48.524 11.050 1.00 35.80 179 LEU A CA 1
ATOM 1382 C C . LEU A 1 179 ? -33.729 -47.912 12.328 1.00 33.05 179 LEU A C 1
ATOM 1383 O O . LEU A 1 179 ? -34.394 -47.935 13.381 1.00 30.06 179 LEU A O 1
ATOM 1388 N N . PHE A 1 180 ? -32.453 -47.530 12.295 1.00 28.91 180 PHE A N 1
ATOM 1389 C CA . PHE A 1 180 ? -31.652 -47.229 13.501 1.00 30.05 180 PHE A CA 1
ATOM 1390 C C . PHE A 1 180 ? -31.269 -45.758 13.554 1.00 32.10 180 PHE A C 1
ATOM 1391 O O . PHE A 1 180 ? -30.956 -45.296 14.686 1.00 33.78 180 PHE A O 1
ATOM 1399 N N . GLN A 1 181 ? -31.240 -45.057 12.410 1.00 30.96 181 GLN A N 1
ATOM 1400 C CA . GLN A 1 181 ? -30.726 -43.659 12.336 1.00 29.93 181 GLN A CA 1
ATOM 1401 C C . GLN A 1 181 ? -31.467 -42.960 11.207 1.00 29.39 181 GLN A C 1
ATOM 1402 O O . GLN A 1 181 ? -31.511 -43.539 10.127 1.00 30.76 181 GLN A O 1
ATOM 1408 N N . LYS A 1 182 ? -31.983 -41.750 11.464 1.00 32.80 182 LYS A N 1
ATOM 1409 C CA . LYS A 1 182 ? -32.776 -40.922 10.528 1.00 35.31 182 LYS A CA 1
ATOM 1410 C C . LYS A 1 182 ? -32.119 -39.555 10.351 1.00 38.79 182 LYS A C 1
ATOM 1411 O O . LYS A 1 182 ? -32.589 -38.550 10.882 1.00 34.98 182 LYS A O 1
ATOM 1417 N N . PRO A 1 183 ? -31.020 -39.458 9.564 1.00 41.06 183 PRO A N 1
ATOM 1418 C CA . PRO A 1 183 ? -30.328 -38.187 9.390 1.00 35.62 183 PRO A CA 1
ATOM 1419 C C . PRO A 1 183 ? -31.175 -36.957 9.025 1.00 38.94 183 PRO A C 1
ATOM 1420 O O . PRO A 1 183 ? -30.784 -35.860 9.489 1.00 37.04 183 PRO A O 1
ATOM 1424 N N . LEU A 1 184 ? -32.295 -37.112 8.303 1.00 38.37 184 LEU A N 1
ATOM 1425 C CA . LEU A 1 184 ? -33.128 -35.949 7.908 1.00 36.38 184 LEU A CA 1
ATOM 1426 C C . LEU A 1 184 ? -33.746 -35.321 9.170 1.00 44.87 184 LEU A C 1
ATOM 1427 O O . LEU A 1 184 ? -33.897 -34.088 9.209 1.00 44.91 184 LEU A O 1
ATOM 1432 N N . GLU A 1 185 ? -34.044 -36.109 10.197 1.00 45.09 185 GLU A N 1
ATOM 1433 C CA . GLU A 1 185 ? -34.602 -35.573 11.468 1.00 44.68 185 GLU A CA 1
ATOM 1434 C C . GLU A 1 185 ? -33.502 -34.908 12.302 1.00 46.33 185 GLU A C 1
ATOM 1435 O O . GLU A 1 185 ? -33.839 -34.333 13.332 1.00 43.76 185 GLU A O 1
ATOM 1441 N N . LEU A 1 186 ? -32.234 -35.104 11.945 1.00 40.70 186 LEU A N 1
ATOM 1442 C CA . LEU A 1 186 ? -31.075 -34.634 12.731 1.00 41.19 186 LEU A CA 1
ATOM 1443 C C . LEU A 1 186 ? -30.451 -33.425 12.039 1.00 41.59 186 LEU A C 1
ATOM 1444 O O . LEU A 1 186 ? -29.408 -33.004 12.507 1.00 41.26 186 LEU A O 1
ATOM 1449 N N . GLY A 1 187 ? -31.052 -32.948 10.939 1.00 40.94 187 GLY A N 1
ATOM 1450 C CA . GLY A 1 187 ? -30.645 -31.728 10.226 1.00 41.47 187 GLY A CA 1
ATOM 1451 C C . GLY A 1 187 ? -29.930 -31.980 8.908 1.00 43.75 187 GLY A C 1
ATOM 1452 O O . GLY A 1 187 ? -29.540 -30.989 8.255 1.00 44.83 187 GLY A O 1
ATOM 1453 N N . ALA A 1 188 ? -29.726 -33.229 8.492 1.00 38.93 188 ALA A N 1
ATOM 1454 C CA . ALA A 1 188 ? -29.160 -33.489 7.153 1.00 35.61 188 ALA A CA 1
ATOM 1455 C C . ALA A 1 188 ? -30.148 -33.007 6.074 1.00 37.43 188 ALA A C 1
ATOM 1456 O O . ALA A 1 188 ? -31.376 -33.097 6.281 1.00 44.48 188 ALA A O 1
ATOM 1458 N N . ASP A 1 189 ? -29.629 -32.601 4.915 1.00 41.41 189 ASP A N 1
ATOM 1459 C CA . ASP A 1 189 ? -30.436 -32.223 3.721 1.00 43.62 189 ASP A CA 1
ATOM 1460 C C . ASP A 1 189 ? -30.590 -33.422 2.779 1.00 40.64 189 ASP A C 1
ATOM 1461 O O . ASP A 1 189 ? -31.637 -33.545 2.146 1.00 37.96 189 ASP A O 1
ATOM 1466 N N . VAL A 1 190 ? -29.559 -34.237 2.629 1.00 37.72 190 VAL A N 1
ATOM 1467 C CA . VAL A 1 190 ? -29.670 -35.451 1.772 1.00 43.18 190 VAL A CA 1
ATOM 1468 C C . VAL A 1 190 ? -29.176 -36.629 2.585 1.00 36.45 190 VAL A C 1
ATOM 1469 O O . VAL A 1 190 ? -28.077 -36.506 3.158 1.00 35.53 190 VAL A O 1
ATOM 1473 N N . VAL A 1 191 ? -29.936 -37.723 2.572 1.00 35.98 191 VAL A N 1
ATOM 1474 C CA . VAL A 1 191 ? -29.466 -39.026 3.112 1.00 34.86 191 VAL A CA 1
ATOM 1475 C C . VAL A 1 191 ? -29.253 -39.998 1.940 1.00 34.75 191 VAL A C 1
ATOM 1476 O O . VAL A 1 191 ? -30.138 -40.107 1.076 1.00 33.15 191 VAL A O 1
ATOM 1480 N N . LEU A 1 192 ? -28.125 -40.721 1.975 1.00 33.27 192 LEU A N 1
ATOM 1481 C CA . LEU A 1 192 ? -27.575 -41.584 0.887 1.00 32.85 192 LEU A CA 1
ATOM 1482 C C . LEU A 1 192 ? -27.393 -42.997 1.444 1.00 32.53 192 LEU A C 1
ATOM 1483 O O . LEU A 1 192 ? -27.019 -43.142 2.638 1.00 30.61 192 LEU A O 1
ATOM 1488 N N . HIS A 1 193 ? -27.715 -43.989 0.626 1.00 33.17 193 HIS A N 1
ATOM 1489 C CA . HIS A 1 193 ? -27.597 -45.425 0.963 1.00 30.85 193 HIS A CA 1
ATOM 1490 C C . HIS A 1 193 ? -26.981 -46.192 -0.199 1.00 30.54 193 HIS A C 1
ATOM 1491 O O . HIS A 1 193 ? -27.403 -46.023 -1.365 1.00 28.56 193 HIS A O 1
ATOM 1498 N N . SER A 1 194 ? -26.077 -47.083 0.147 1.00 28.38 194 SER A N 1
ATOM 1499 C CA . SER A 1 194 ? -25.840 -48.298 -0.651 1.00 28.60 194 SER A CA 1
ATOM 1500 C C . SER A 1 194 ? -26.864 -49.348 -0.224 1.00 29.23 194 SER A C 1
ATOM 1501 O O . SER A 1 194 ? -26.630 -50.035 0.792 1.00 29.15 194 SER A O 1
ATOM 1504 N N . ALA A 1 195 ? -27.951 -49.480 -0.989 1.00 26.64 195 ALA A N 1
ATOM 1505 C CA . ALA A 1 195 ? -29.010 -50.478 -0.748 1.00 26.63 195 ALA A CA 1
ATOM 1506 C C . ALA A 1 195 ? -28.416 -51.859 -1.028 1.00 27.10 195 ALA A C 1
ATOM 1507 O O . ALA A 1 195 ? -28.985 -52.862 -0.589 1.00 28.77 195 ALA A O 1
ATOM 1509 N N . THR A 1 196 ? -27.268 -51.889 -1.693 1.00 25.98 196 THR A N 1
ATOM 1510 C CA . THR A 1 196 ? -26.490 -53.106 -1.999 1.00 27.09 196 THR A CA 1
ATOM 1511 C C . THR A 1 196 ? -26.265 -53.843 -0.679 1.00 28.63 196 THR A C 1
ATOM 1512 O O . THR A 1 196 ? -26.220 -55.070 -0.700 1.00 28.72 196 THR A O 1
ATOM 1540 N N . PHE A 1 198 ? -27.250 -53.544 3.662 1.00 30.28 198 PHE A N 1
ATOM 1541 C CA . PHE A 1 198 ? -28.283 -54.091 4.577 1.00 30.96 198 PHE A CA 1
ATOM 1542 C C . PHE A 1 198 ? -29.693 -53.931 3.998 1.00 32.45 198 PHE A C 1
ATOM 1543 O O . PHE A 1 198 ? -30.507 -54.815 4.201 1.00 36.28 198 PHE A O 1
ATOM 1551 N N . ILE A 1 199 ? -29.986 -52.865 3.272 1.00 29.46 199 ILE A N 1
ATOM 1552 C CA . ILE A 1 199 ? -31.394 -52.649 2.856 1.00 30.65 199 ILE A CA 1
ATOM 1553 C C . ILE A 1 199 ? -31.891 -53.835 2.019 1.00 30.67 199 ILE A C 1
ATOM 1554 O O . ILE A 1 199 ? -32.989 -54.398 2.334 1.00 31.64 199 ILE A O 1
ATOM 1559 N N . ALA A 1 200 ? -31.170 -54.177 0.967 1.00 29.63 200 ALA A N 1
ATOM 1560 C CA . ALA A 1 200 ? -31.483 -55.317 0.094 1.00 32.02 200 ALA A CA 1
ATOM 1561 C C . ALA A 1 200 ? -31.127 -56.603 0.844 1.00 32.59 200 ALA A C 1
ATOM 1562 O O . ALA A 1 200 ? -31.963 -57.534 0.889 1.00 32.60 200 ALA A O 1
ATOM 1564 N N . GLY A 1 201 ? -29.936 -56.628 1.425 1.00 30.17 201 GLY A N 1
ATOM 1565 C CA . GLY A 1 201 ? -29.557 -57.526 2.522 1.00 28.00 201 GLY A CA 1
ATOM 1566 C C . GLY A 1 201 ? -29.118 -58.911 2.062 1.00 30.23 201 GLY A C 1
ATOM 1567 O O . GLY A 1 201 ? -28.796 -59.707 2.934 1.00 30.35 201 GLY A O 1
ATOM 1568 N N . HIS A 1 202 ? -29.180 -59.245 0.772 1.00 28.00 202 HIS A N 1
ATOM 1569 C CA . HIS A 1 202 ? -29.002 -60.651 0.309 1.00 33.35 202 HIS A CA 1
ATOM 1570 C C . HIS A 1 202 ? -27.843 -60.746 -0.678 1.00 30.78 202 HIS A C 1
ATOM 1571 O O . HIS A 1 202 ? -27.790 -61.758 -1.411 1.00 28.50 202 HIS A O 1
ATOM 1578 N N . SER A 1 203 ? -27.023 -59.699 -0.775 1.00 31.67 203 SER A N 1
ATOM 1579 C CA . SER A 1 203 ? -25.818 -59.723 -1.637 1.00 35.04 203 SER A CA 1
ATOM 1580 C C . SER A 1 203 ? -26.214 -60.009 -3.098 1.00 39.71 203 SER A C 1
ATOM 1581 O O . SER A 1 203 ? -25.398 -60.572 -3.796 1.00 38.17 203 SER A O 1
ATOM 1584 N N . ASP A 1 204 ? -27.420 -59.678 -3.570 1.00 40.38 204 ASP A N 1
ATOM 1585 C CA . ASP A 1 204 ? -27.838 -60.172 -4.912 1.00 37.83 204 ASP A CA 1
ATOM 1586 C C . ASP A 1 204 ? -28.210 -59.036 -5.863 1.00 36.18 204 ASP A C 1
ATOM 1587 O O . ASP A 1 204 ? -28.717 -59.335 -6.961 1.00 38.75 204 ASP A O 1
ATOM 1592 N N . VAL A 1 205 ? -28.024 -57.789 -5.467 1.00 30.66 205 VAL A N 1
ATOM 1593 C CA . VAL A 1 205 ? -28.414 -56.651 -6.327 1.00 29.70 205 VAL A CA 1
ATOM 1594 C C . VAL A 1 205 ? -27.539 -55.454 -5.941 1.00 29.06 205 VAL A C 1
ATOM 1595 O O . VAL A 1 205 ? -27.297 -55.244 -4.724 1.00 27.68 205 VAL A O 1
ATOM 1599 N N . THR A 1 206 ? -27.136 -54.655 -6.924 1.00 28.05 206 THR A N 1
ATOM 1600 C CA . THR A 1 206 ? -26.383 -53.401 -6.674 1.00 30.01 206 THR A CA 1
ATOM 1601 C C . THR A 1 206 ? -27.386 -52.254 -6.789 1.00 28.06 206 THR A C 1
ATOM 1602 O O . THR A 1 206 ? -28.144 -52.228 -7.767 1.00 28.72 206 THR A O 1
ATOM 1606 N N . ALA A 1 207 ? -27.460 -51.382 -5.798 1.00 28.45 207 ALA A N 1
ATOM 1607 C CA . ALA A 1 207 ? -28.504 -50.344 -5.777 1.00 26.01 207 ALA A CA 1
ATOM 1608 C C . ALA A 1 207 ? -28.092 -49.179 -4.892 1.00 26.84 207 ALA A C 1
ATOM 1609 O O . ALA A 1 207 ? -27.555 -49.442 -3.819 1.00 30.64 207 ALA A O 1
ATOM 1611 N N . GLY A 1 208 ? -28.478 -47.954 -5.254 1.00 28.52 208 GLY A N 1
ATOM 1612 C CA . GLY A 1 208 ? -28.345 -46.768 -4.383 1.00 29.75 208 GLY A CA 1
ATOM 1613 C C . GLY A 1 208 ? -29.667 -46.042 -4.141 1.00 29.80 208 GLY A C 1
ATOM 1614 O O . GLY A 1 208 ? -30.504 -46.060 -5.002 1.00 26.94 208 GLY A O 1
ATOM 1615 N N . LEU A 1 209 ? -29.837 -45.391 -2.985 1.00 29.88 209 LEU A N 1
ATOM 1616 C CA . LEU A 1 209 ? -31.022 -44.566 -2.660 1.00 27.67 209 LEU A CA 1
ATOM 1617 C C . LEU A 1 209 ? -30.555 -43.222 -2.130 1.00 30.10 209 LEU A C 1
ATOM 1618 O O . LEU A 1 209 ? -29.515 -43.162 -1.450 1.00 30.70 209 LEU A O 1
ATOM 1623 N N . ALA A 1 210 ? -31.346 -42.193 -2.382 1.00 33.53 210 ALA A N 1
ATOM 1624 C CA . ALA A 1 210 ? -31.233 -40.858 -1.754 1.00 32.33 210 ALA A CA 1
ATOM 1625 C C . ALA A 1 210 ? -32.638 -40.433 -1.361 1.00 32.68 210 ALA A C 1
ATOM 1626 O O . ALA A 1 210 ? -33.573 -40.817 -2.066 1.00 32.27 210 ALA A O 1
ATOM 1628 N N . VAL A 1 211 ? -32.782 -39.763 -0.223 1.00 31.40 211 VAL A N 1
ATOM 1629 C CA . VAL A 1 211 ? -34.057 -39.154 0.209 1.00 34.10 211 VAL A CA 1
ATOM 1630 C C . VAL A 1 211 ? -33.763 -37.683 0.545 1.00 33.76 211 VAL A C 1
ATOM 1631 O O . VAL A 1 211 ? -32.659 -37.404 1.038 1.00 33.17 211 VAL A O 1
ATOM 1635 N N . VAL A 1 212 ? -34.737 -36.807 0.350 1.00 33.85 212 VAL A N 1
ATOM 1636 C CA . VAL A 1 212 ? -34.660 -35.378 0.782 1.00 40.25 212 VAL A CA 1
ATOM 1637 C C . VAL A 1 212 ? -35.979 -35.008 1.450 1.00 38.45 212 VAL A C 1
ATOM 1638 O O . VAL A 1 212 ? -36.930 -35.801 1.363 1.00 37.36 212 VAL A O 1
ATOM 1642 N N . LYS A 1 213 ? -36.008 -33.880 2.156 1.00 47.20 213 LYS A N 1
ATOM 1643 C CA . LYS A 1 213 ? -37.246 -33.392 2.828 1.00 56.07 213 LYS A CA 1
ATOM 1644 C C . LYS A 1 213 ? -37.689 -32.072 2.178 1.00 53.26 213 LYS A C 1
ATOM 1645 O O . LYS A 1 213 ? -38.839 -31.679 2.371 1.00 66.11 213 LYS A O 1
ATOM 1651 N N . ASP A 1 214 ? -36.816 -31.433 1.412 1.00 52.55 214 ASP A N 1
ATOM 1652 C CA . ASP A 1 214 ? -37.047 -30.099 0.799 1.00 50.73 214 ASP A CA 1
ATOM 1653 C C . ASP A 1 214 ? -37.411 -30.255 -0.690 1.00 56.59 214 ASP A C 1
ATOM 1654 O O . ASP A 1 214 ? -36.627 -30.893 -1.446 1.00 52.69 214 ASP A O 1
ATOM 1659 N N . SER A 1 215 ? -38.523 -29.646 -1.120 1.00 52.12 215 SER A N 1
ATOM 1660 C CA . SER A 1 215 ? -39.123 -29.824 -2.467 1.00 55.05 215 SER A CA 1
ATOM 1661 C C . SER A 1 215 ? -38.236 -29.204 -3.560 1.00 51.83 215 SER A C 1
ATOM 1662 O O . SER A 1 215 ? -38.231 -29.723 -4.697 1.00 52.90 215 SER A O 1
ATOM 1665 N N . GLU A 1 216 ? -37.456 -28.178 -3.239 1.00 50.23 216 GLU A N 1
ATOM 1666 C CA . GLU A 1 216 ? -36.507 -27.587 -4.214 1.00 53.05 216 GLU A CA 1
ATOM 1667 C C . GLU A 1 216 ? -35.367 -28.579 -4.450 1.00 49.28 216 GLU A C 1
ATOM 1668 O O . GLU A 1 216 ? -35.028 -28.798 -5.612 1.00 48.38 216 GLU A O 1
ATOM 1674 N N . LEU A 1 217 ? -34.783 -29.137 -3.385 1.00 49.38 217 LEU A N 1
ATOM 1675 C CA . LEU A 1 217 ? -33.651 -30.088 -3.507 1.00 49.57 217 LEU A CA 1
ATOM 1676 C C . LEU A 1 217 ? -34.131 -31.325 -4.255 1.00 43.01 217 LEU A C 1
ATOM 1677 O O . LEU A 1 217 ? -33.332 -31.864 -5.043 1.00 48.58 217 LEU A O 1
ATOM 1682 N N . ALA A 1 218 ? -35.379 -31.716 -3.993 1.00 37.43 218 ALA A N 1
ATOM 1683 C CA . ALA A 1 218 ? -36.081 -32.865 -4.605 1.00 42.86 218 ALA A CA 1
ATOM 1684 C C . ALA A 1 218 ? -36.191 -32.656 -6.110 1.00 42.40 218 ALA A C 1
ATOM 1685 O O . ALA A 1 218 ? -36.142 -33.649 -6.853 1.00 40.00 218 ALA A O 1
ATOM 1687 N N . GLN A 1 219 ? -36.426 -31.419 -6.539 1.00 49.34 219 GLN A N 1
ATOM 1688 C CA . GLN A 1 219 ? -36.612 -31.080 -7.971 1.00 48.52 219 GLN A CA 1
ATOM 1689 C C . GLN A 1 219 ? -35.231 -31.153 -8.593 1.00 39.91 219 GLN A C 1
ATOM 1690 O O . GLN A 1 219 ? -35.063 -31.757 -9.683 1.00 39.33 219 GLN A O 1
ATOM 1696 N N . LYS A 1 220 ? -34.254 -30.597 -7.907 1.00 36.95 220 LYS A N 1
ATOM 1697 C CA . LYS A 1 220 ? -32.880 -30.596 -8.448 1.00 43.00 220 LYS A CA 1
ATOM 1698 C C . LYS A 1 220 ? -32.335 -32.032 -8.519 1.00 44.53 220 LYS A C 1
ATOM 1699 O O . LYS A 1 220 ? -31.698 -32.381 -9.525 1.00 40.87 220 LYS A O 1
ATOM 1705 N N . LEU A 1 221 ? -32.492 -32.831 -7.466 1.00 40.93 221 LEU A N 1
ATOM 1706 C CA . LEU A 1 221 ? -31.913 -34.205 -7.469 1.00 37.49 221 LEU A CA 1
ATOM 1707 C C . LEU A 1 221 ? -32.690 -35.052 -8.486 1.00 34.81 221 LEU A C 1
ATOM 1708 O O . LEU A 1 221 ? -32.068 -35.809 -9.217 1.00 36.05 221 LEU A O 1
ATOM 1713 N N . GLY A 1 222 ? -34.016 -34.939 -8.530 1.00 35.29 222 GLY A N 1
ATOM 1714 C CA . GLY A 1 222 ? -34.831 -35.648 -9.531 1.00 34.83 222 GLY A CA 1
ATOM 1715 C C . GLY A 1 222 ? -34.351 -35.289 -10.927 1.00 40.88 222 GLY A C 1
ATOM 1716 O O . GLY A 1 222 ? -34.216 -36.174 -11.769 1.00 43.35 222 GLY A O 1
ATOM 1717 N N . PHE A 1 223 ? -34.009 -34.024 -11.149 1.00 41.52 223 PHE A N 1
ATOM 1718 C CA . PHE A 1 223 ? -33.577 -33.551 -12.475 1.00 39.01 223 PHE A CA 1
ATOM 1719 C C . PHE A 1 223 ? -32.263 -34.248 -12.791 1.00 36.28 223 PHE A C 1
ATOM 1720 O O . PHE A 1 223 ? -32.088 -34.713 -13.922 1.00 33.11 223 PHE A O 1
ATOM 1728 N N . LEU A 1 224 ? -31.344 -34.285 -11.825 1.00 34.46 224 LEU A N 1
ATOM 1729 C CA . LEU A 1 224 ? -30.017 -34.913 -12.045 1.00 33.68 224 LEU A CA 1
ATOM 1730 C C . LEU A 1 224 ? -30.154 -36.434 -12.218 1.00 34.23 224 LEU A C 1
ATOM 1731 O O . LEU A 1 224 ? -29.354 -37.015 -13.000 1.00 37.80 224 LEU A O 1
ATOM 1736 N N . GLN A 1 225 ? -31.073 -37.086 -11.494 1.00 39.76 225 GLN A N 1
ATOM 1737 C CA . GLN A 1 225 ? -31.313 -38.566 -11.615 1.00 36.58 225 GLN A CA 1
ATOM 1738 C C . GLN A 1 225 ? -31.636 -38.872 -13.088 1.00 36.02 225 GLN A C 1
ATOM 1739 O O . GLN A 1 225 ? -30.960 -39.725 -13.724 1.00 33.54 225 GLN A O 1
ATOM 1745 N N . ASN A 1 226 ? -32.615 -38.156 -13.623 1.00 34.18 226 ASN A N 1
ATOM 1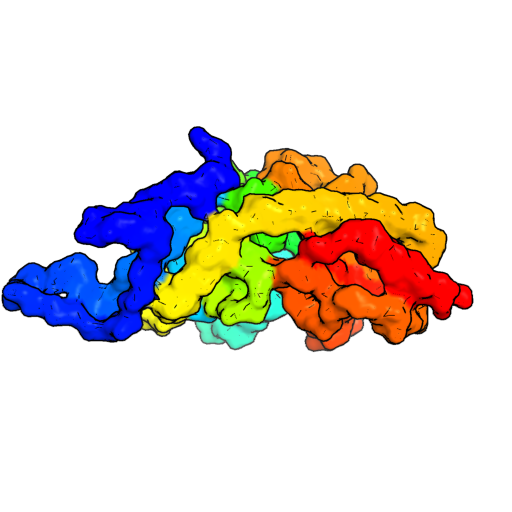746 C CA . ASN A 1 226 ? -33.067 -38.301 -15.035 1.00 39.26 226 ASN A CA 1
ATOM 1747 C C . ASN A 1 226 ? -31.934 -37.894 -15.987 1.00 39.43 226 ASN A C 1
ATOM 1748 O O . ASN A 1 226 ? -31.703 -38.647 -16.932 1.00 42.82 226 ASN A O 1
ATOM 1753 N N . ALA A 1 227 ? -31.230 -36.777 -15.748 1.00 37.83 227 ALA A N 1
ATOM 1754 C CA . ALA A 1 227 ? -30.315 -36.146 -16.740 1.00 36.67 227 ALA A CA 1
ATOM 1755 C C . ALA A 1 227 ? -29.037 -36.975 -16.917 1.00 34.88 227 ALA A C 1
ATOM 1756 O O . ALA A 1 227 ? -28.590 -37.174 -18.042 1.00 34.05 227 ALA A O 1
ATOM 1758 N N . PHE A 1 228 ? -28.451 -37.451 -15.829 1.00 33.19 228 PHE A N 1
ATOM 1759 C CA . PHE A 1 228 ? -27.276 -38.337 -15.893 1.00 35.37 228 PHE A CA 1
ATOM 1760 C C . PHE A 1 228 ? -27.723 -39.777 -16.193 1.00 33.34 228 PHE A C 1
ATOM 1761 O O . PHE A 1 228 ? -27.008 -40.470 -16.903 1.00 35.94 228 PHE A O 1
ATOM 1769 N N . GLY A 1 229 ? -28.858 -40.212 -15.655 1.00 31.00 229 GLY A N 1
ATOM 1770 C CA . GLY A 1 229 ? -29.551 -41.452 -16.065 1.00 33.84 229 GLY A CA 1
ATOM 1771 C C . GLY A 1 229 ? -29.047 -42.705 -15.358 1.00 33.79 229 GLY A C 1
ATOM 1772 O O . GLY A 1 229 ? -29.204 -43.825 -15.937 1.00 31.21 229 GLY A O 1
ATOM 1773 N N . ALA A 1 230 ? -28.516 -42.569 -14.139 1.00 31.46 230 ALA A N 1
ATOM 1774 C CA . ALA A 1 230 ? -27.873 -43.676 -13.402 1.00 33.44 230 ALA A CA 1
ATOM 1775 C C . ALA A 1 230 ? -28.964 -44.360 -12.567 1.00 36.52 230 ALA A C 1
ATOM 1776 O O . ALA A 1 230 ? -28.860 -44.432 -11.316 1.00 31.25 230 ALA A O 1
ATOM 1778 N N . ILE A 1 231 ? -30.033 -44.766 -13.255 1.00 31.73 231 ILE A N 1
ATOM 1779 C CA . ILE A 1 231 ? -31.294 -45.224 -12.623 1.00 32.25 231 ILE A CA 1
ATOM 1780 C C . ILE A 1 231 ? -31.181 -46.705 -12.279 1.00 32.25 231 ILE A C 1
ATOM 1781 O O . ILE A 1 231 ? -30.458 -47.448 -12.968 1.00 30.31 231 ILE A O 1
ATOM 1786 N N . LEU A 1 232 ? -31.952 -47.109 -11.281 1.00 31.13 232 LEU A N 1
ATOM 1787 C CA . LEU A 1 232 ? -32.084 -48.517 -10.902 1.00 32.90 232 LEU A CA 1
ATOM 1788 C C . LEU A 1 232 ? -33.147 -49.099 -11.835 1.00 32.67 232 LEU A C 1
ATOM 1789 O O . LEU A 1 232 ? -34.257 -48.528 -11.912 1.00 30.81 232 LEU A O 1
ATOM 1794 N N . GLY A 1 233 ? -32.803 -50.180 -12.516 1.00 32.18 233 GLY A N 1
ATOM 1795 C CA . GLY A 1 233 ? -33.750 -50.924 -13.369 1.00 34.09 233 GLY A CA 1
ATOM 1796 C C . GLY A 1 233 ? -34.880 -51.555 -12.548 1.00 30.51 233 GLY A C 1
ATOM 1797 O O . GLY A 1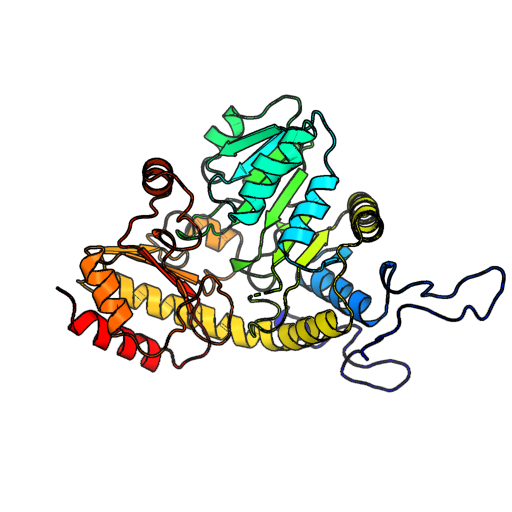 233 ? -34.725 -51.883 -11.372 1.00 32.92 233 GLY A O 1
ATOM 1798 N N . PRO A 1 234 ? -36.066 -51.742 -13.155 1.00 32.26 234 PRO A N 1
ATOM 1799 C CA . PRO A 1 234 ? -37.233 -52.239 -12.426 1.00 31.12 234 PRO A CA 1
ATOM 1800 C C . PRO A 1 234 ? -37.058 -53.606 -11.737 1.00 29.39 234 PRO A C 1
ATOM 1801 O O . PRO A 1 234 ? -37.577 -53.823 -10.659 1.00 29.73 234 PRO A O 1
ATOM 1805 N N . GLN A 1 235 ? -36.427 -54.554 -12.410 1.00 31.42 235 GLN A N 1
ATOM 1806 C CA . GLN A 1 235 ? -36.151 -55.912 -11.853 1.00 31.90 235 GLN A CA 1
ATOM 1807 C C . GLN A 1 235 ? -35.232 -55.762 -10.624 1.00 27.50 235 GLN A C 1
ATOM 1808 O O . GLN A 1 235 ? -35.482 -56.385 -9.615 1.00 30.04 235 GLN A O 1
ATOM 1814 N N . ASP A 1 236 ? -34.223 -54.897 -10.669 1.00 29.74 236 ASP A N 1
ATOM 1815 C CA . ASP A 1 236 ? -33.387 -54.608 -9.475 1.00 29.89 236 ASP A CA 1
ATOM 1816 C C . ASP A 1 236 ? -34.226 -53.900 -8.400 1.00 29.01 236 ASP A C 1
ATOM 1817 O O . ASP A 1 236 ? -34.078 -54.257 -7.226 1.00 26.54 236 ASP A O 1
ATOM 1822 N N . CYS A 1 237 ? -35.086 -52.929 -8.733 1.00 29.69 237 CYS A N 1
ATOM 1823 C CA . CYS A 1 237 ? -35.986 -52.310 -7.717 1.00 28.39 237 CYS A CA 1
ATOM 1824 C C . CYS A 1 237 ? -36.773 -53.386 -6.962 1.00 30.57 237 CYS A C 1
ATOM 1825 O O . CYS A 1 237 ? -36.845 -53.337 -5.738 1.00 27.04 237 CYS A O 1
ATOM 1828 N N . SER A 1 238 ? -37.314 -54.355 -7.692 1.00 32.60 238 SER A N 1
ATOM 1829 C CA . SER A 1 238 ? -38.104 -55.484 -7.155 1.00 29.89 238 SER A CA 1
ATOM 1830 C C . SER A 1 238 ? -37.274 -56.263 -6.139 1.00 30.47 238 SER A C 1
ATOM 1831 O O . SER A 1 238 ? -37.809 -56.678 -5.129 1.00 29.68 238 SER A O 1
ATOM 1834 N N . LEU A 1 239 ? -35.995 -56.518 -6.410 1.00 31.28 239 LEU A N 1
ATOM 1835 C CA . LEU A 1 239 ? -35.185 -57.268 -5.433 1.00 28.60 239 LEU A CA 1
ATOM 1836 C C . LEU A 1 239 ? -34.993 -56.405 -4.200 1.00 27.62 239 LEU A C 1
ATOM 1837 O O . LEU A 1 239 ? -34.966 -56.951 -3.131 1.00 25.59 239 LEU A O 1
ATOM 1842 N N . VAL A 1 240 ? -34.829 -55.083 -4.354 1.00 27.41 240 VAL A N 1
ATOM 1843 C CA . VAL A 1 240 ? -34.618 -54.195 -3.184 1.00 27.39 240 VAL A CA 1
ATOM 1844 C C . VAL A 1 240 ? -35.925 -54.162 -2.381 1.00 28.93 240 VAL A C 1
ATOM 1845 O O . VAL A 1 240 ? -35.876 -54.261 -1.160 1.00 28.09 240 VAL A O 1
ATOM 1849 N N . LEU A 1 241 ? -37.056 -53.981 -3.049 1.00 30.04 241 LEU A N 1
ATOM 1850 C CA . LEU A 1 241 ? -38.397 -53.993 -2.392 1.00 32.03 241 LEU A CA 1
ATOM 1851 C C . LEU A 1 241 ? -38.571 -55.285 -1.605 1.00 28.39 241 LEU A C 1
ATOM 1852 O O . LEU A 1 241 ? -39.069 -55.231 -0.465 1.00 28.57 241 LEU A O 1
ATOM 1857 N N . ARG A 1 242 ? -38.153 -56.411 -2.171 1.00 28.02 242 ARG A N 1
ATOM 1858 C CA . ARG A 1 242 ? -38.324 -57.710 -1.472 1.00 28.82 242 ARG A CA 1
ATOM 1859 C C . ARG A 1 242 ? -37.432 -57.748 -0.235 1.00 27.47 242 ARG A C 1
ATOM 1860 O O . ARG A 1 242 ? -37.862 -58.220 0.841 1.00 29.53 242 ARG A O 1
ATOM 1868 N N . GLY A 1 243 ? -36.183 -57.316 -0.388 1.00 31.88 243 GLY A N 1
ATOM 1869 C CA . GLY A 1 243 ? -35.218 -57.275 0.728 1.00 29.16 243 GLY A CA 1
ATOM 1870 C C . GLY A 1 243 ? -35.712 -56.412 1.869 1.00 28.67 243 GLY A C 1
ATOM 1871 O O . GLY A 1 243 ? -35.515 -56.800 3.015 1.00 28.30 243 GLY A O 1
ATOM 1872 N N . LEU A 1 244 ? -36.255 -55.231 1.571 1.00 28.33 244 LEU A N 1
ATOM 1873 C CA . LEU A 1 244 ? -36.760 -54.269 2.592 1.00 33.00 244 LEU A CA 1
ATOM 1874 C C . LEU A 1 244 ? -37.754 -54.924 3.552 1.00 29.93 244 LEU A C 1
ATOM 1875 O O . LEU A 1 244 ? -37.878 -54.428 4.682 1.00 30.27 244 LEU A O 1
ATOM 1880 N N . LYS A 1 245 ? -38.519 -55.886 3.070 1.00 28.49 245 LYS A N 1
ATOM 1881 C CA . LYS A 1 245 ? -39.588 -56.533 3.884 1.00 33.62 245 LYS A CA 1
ATOM 1882 C C . LYS A 1 245 ? -39.005 -57.257 5.089 1.00 31.63 245 LYS A C 1
ATOM 1883 O O . LYS A 1 245 ? -39.719 -57.286 6.115 1.00 29.45 245 LYS A O 1
ATOM 1889 N N . THR A 1 246 ? -37.756 -57.754 5.018 1.00 26.52 246 THR A N 1
ATOM 1890 C CA . THR A 1 246 ? -37.117 -58.396 6.189 1.00 25.98 246 THR A CA 1
ATOM 1891 C C . THR A 1 246 ? -36.117 -57.490 6.925 1.00 28.55 246 THR A C 1
ATOM 1892 O O . THR A 1 246 ? -35.458 -58.011 7.818 1.00 27.53 246 THR A O 1
ATOM 1896 N N . LEU A 1 247 ? -36.005 -56.205 6.588 1.00 30.24 247 LEU A N 1
ATOM 1897 C CA . LEU A 1 247 ? -34.945 -55.331 7.137 1.00 29.65 247 LEU A CA 1
ATOM 1898 C C . LEU A 1 247 ? -35.025 -55.287 8.670 1.00 30.21 247 LEU A C 1
ATOM 1899 O O . LEU A 1 247 ? -33.985 -55.370 9.333 1.00 27.75 247 LEU A O 1
ATOM 1904 N N . HIS A 1 248 ? -36.211 -55.230 9.240 1.00 27.71 248 HIS A N 1
ATOM 1905 C CA . HIS A 1 248 ? -36.373 -55.200 10.708 1.00 29.69 248 HIS A CA 1
ATOM 1906 C C . HIS A 1 248 ? -35.927 -56.545 11.309 1.00 30.84 248 HIS A C 1
ATOM 1907 O O . HIS A 1 248 ? -35.084 -56.544 12.203 1.00 31.19 248 HIS A O 1
ATOM 1914 N N . VAL A 1 249 ? -36.447 -57.673 10.856 1.00 28.49 249 VAL A N 1
ATOM 1915 C CA . VAL A 1 249 ? -36.091 -58.956 11.518 1.00 30.00 249 VAL A CA 1
ATOM 1916 C C . VAL A 1 249 ? -34.610 -59.268 11.253 1.00 29.87 249 VAL A C 1
ATOM 1917 O O . VAL A 1 249 ? -33.971 -59.859 12.150 1.00 30.18 249 VAL A O 1
ATOM 1921 N N . ARG A 1 250 ? -34.070 -58.925 10.077 1.00 29.24 250 ARG A N 1
ATOM 1922 C CA . ARG A 1 250 ? -32.613 -59.149 9.781 1.00 28.84 250 ARG A CA 1
ATOM 1923 C C . ARG A 1 250 ? -31.740 -58.288 10.712 1.00 28.47 250 ARG A C 1
ATOM 1924 O O . ARG A 1 250 ? -30.956 -58.851 11.459 1.00 27.31 250 ARG A O 1
ATOM 1932 N N . LEU A 1 251 ? -31.939 -56.983 10.715 1.00 27.99 251 LEU A N 1
ATOM 1933 C CA . LEU A 1 251 ? -31.062 -56.042 11.451 1.00 32.56 251 LEU A CA 1
ATOM 1934 C C . LEU A 1 251 ? -31.236 -56.172 12.964 1.00 33.77 251 LEU A C 1
ATOM 1935 O O . LEU A 1 251 ? -30.198 -56.032 13.656 1.00 30.95 251 LEU A O 1
ATOM 1940 N N . GLU A 1 252 ? -32.455 -56.425 13.475 1.00 33.73 252 GLU A N 1
ATOM 1941 C CA . GLU A 1 252 ? -32.656 -56.602 14.935 1.00 33.55 252 GLU A CA 1
ATOM 1942 C C . GLU A 1 252 ? -31.813 -57.794 15.382 1.00 34.69 252 GLU A C 1
ATOM 1943 O O . GLU A 1 252 ? -31.151 -57.687 16.448 1.00 31.10 252 GLU A O 1
ATOM 1949 N N . HIS A 1 253 ? -31.807 -58.869 14.601 1.00 29.03 253 HIS A N 1
ATOM 1950 C CA . HIS A 1 253 ? -31.088 -60.105 14.965 1.00 28.68 253 HIS A CA 1
ATOM 1951 C C . HIS A 1 253 ? -29.565 -59.859 14.832 1.00 32.03 253 HIS A C 1
ATOM 1952 O O . HIS A 1 253 ? -28.811 -60.210 15.752 1.00 32.37 253 HIS A O 1
ATOM 1959 N N . SER A 1 254 ?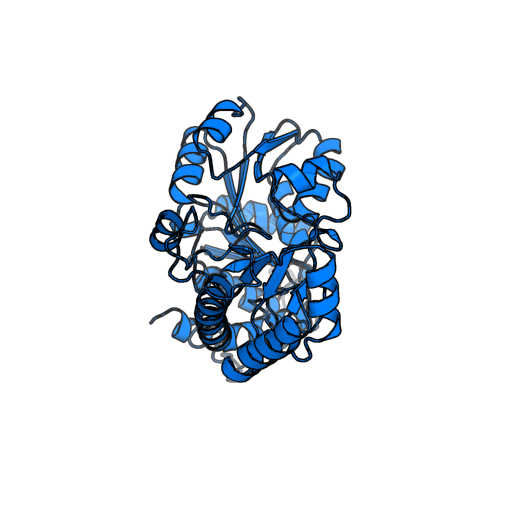 -29.120 -59.302 13.716 1.00 27.32 254 SER A N 1
ATOM 1960 C CA . SER A 1 254 ? -27.680 -59.124 13.435 1.00 30.23 254 SER A CA 1
ATOM 1961 C C . SER A 1 254 ? -27.123 -58.119 14.452 1.00 30.65 254 SER A C 1
ATOM 1962 O O . SER A 1 254 ? -26.094 -58.404 15.004 1.00 32.48 254 SER A O 1
ATOM 1965 N N . ALA A 1 255 ? -27.829 -57.022 14.755 1.00 29.27 255 ALA A N 1
ATOM 1966 C CA . ALA A 1 255 ? -27.350 -55.963 15.672 1.00 31.77 255 ALA A CA 1
ATOM 1967 C C . ALA A 1 255 ? -27.236 -56.522 17.085 1.00 37.59 255 ALA A C 1
ATOM 1968 O O . ALA A 1 255 ? -26.258 -56.256 17.802 1.00 31.85 255 ALA A O 1
ATOM 1970 N N . LYS A 1 256 ? -28.251 -57.241 17.511 1.00 37.79 256 LYS A N 1
ATOM 1971 C CA . LYS A 1 256 ? -28.208 -57.882 18.837 1.00 38.86 256 LYS A CA 1
ATOM 1972 C C . LYS A 1 256 ? -27.018 -58.846 18.885 1.00 33.13 256 LYS A C 1
ATOM 1973 O O . LYS A 1 256 ? -26.367 -58.873 19.932 1.00 29.79 256 LYS A O 1
ATOM 1979 N N . ASN A 1 257 ? -26.789 -59.675 17.860 1.00 32.90 257 ASN A N 1
ATOM 1980 C CA . ASN A 1 257 ? -25.698 -60.687 17.895 1.00 31.50 257 ASN A CA 1
ATOM 1981 C C . ASN A 1 257 ? -24.333 -59.976 17.783 1.00 35.08 257 ASN A C 1
ATOM 1982 O O . ASN A 1 257 ? -23.348 -60.464 18.393 1.00 32.39 257 ASN A O 1
ATOM 1987 N N . ALA A 1 258 ? -24.262 -58.846 17.074 1.00 34.81 258 ALA A N 1
ATOM 1988 C CA . ALA A 1 258 ? -23.030 -58.026 16.940 1.00 38.13 258 ALA A CA 1
ATOM 1989 C C . ALA A 1 258 ? -22.654 -57.517 18.326 1.00 40.89 258 ALA A C 1
ATOM 1990 O O . ALA A 1 258 ? -21.467 -57.551 18.688 1.00 35.16 258 ALA A O 1
ATOM 1992 N N . ASN A 1 259 ? -23.646 -57.055 19.076 1.00 39.35 259 ASN A N 1
ATOM 1993 C CA . ASN A 1 259 ? -23.444 -56.555 20.461 1.00 39.58 259 ASN A CA 1
ATOM 1994 C C . ASN A 1 259 ? -22.899 -57.687 21.342 1.00 37.31 259 ASN A C 1
ATOM 1995 O O . ASN A 1 259 ? -21.891 -57.472 21.980 1.00 40.45 259 ASN A O 1
ATOM 2000 N N . LYS A 1 260 ? -23.488 -58.877 21.324 1.00 37.17 260 LYS A N 1
ATOM 2001 C CA . LYS A 1 260 ? -22.979 -60.027 22.123 1.00 41.34 260 LYS A CA 1
ATOM 2002 C C . LYS A 1 260 ? -21.555 -60.365 21.678 1.00 41.74 260 LYS A C 1
ATOM 2003 O O . LYS A 1 260 ? -20.720 -60.531 22.531 1.00 40.46 260 LYS A O 1
ATOM 2009 N N . ILE A 1 261 ? -21.292 -60.453 20.381 1.00 40.26 261 ILE A N 1
ATOM 2010 C CA . ILE A 1 261 ? -19.939 -60.825 19.877 1.00 37.51 261 ILE A CA 1
ATOM 2011 C C . ILE A 1 261 ? -18.919 -59.727 20.245 1.00 40.69 261 ILE A C 1
ATOM 2012 O O . ILE A 1 261 ? -17.791 -60.086 20.555 1.00 38.84 261 ILE A O 1
ATOM 2017 N N . ALA A 1 262 ? -19.277 -58.451 20.192 1.00 37.19 262 ALA A N 1
ATOM 2018 C CA . ALA A 1 262 ? -18.395 -57.326 20.603 1.00 40.38 262 ALA A CA 1
ATOM 2019 C C . ALA A 1 262 ? -17.982 -57.499 22.074 1.00 46.25 262 ALA A C 1
ATOM 2020 O O . ALA A 1 262 ? -16.798 -57.326 22.346 1.00 42.20 262 ALA A O 1
ATOM 2022 N N . HIS A 1 263 ? -18.940 -57.779 22.969 1.00 44.87 263 HIS A N 1
ATOM 2023 C CA . HIS A 1 263 ? -18.728 -58.001 24.430 1.00 45.11 263 HIS A CA 1
ATOM 2024 C C . HIS A 1 263 ? -17.839 -59.226 24.645 1.00 47.23 263 HIS A C 1
ATOM 2025 O O . HIS A 1 263 ? -16.873 -59.085 25.396 1.00 45.23 263 HIS A O 1
ATOM 2032 N N . TYR A 1 264 ? -18.074 -60.325 23.925 1.00 41.18 264 TYR A N 1
ATOM 2033 C CA . TYR A 1 264 ? -17.251 -61.553 24.004 1.00 44.43 264 TYR A CA 1
ATOM 2034 C C . TYR A 1 264 ? -15.809 -61.295 23.515 1.00 52.28 264 TYR A C 1
ATOM 2035 O O . TYR A 1 264 ? -14.835 -61.807 24.148 1.00 44.82 264 TYR A O 1
ATOM 2044 N N . LEU A 1 265 ? -15.637 -60.578 22.398 1.00 45.92 265 LEU A N 1
ATOM 2045 C CA . LEU A 1 265 ? -14.281 -60.285 21.848 1.00 45.00 265 LEU A CA 1
ATOM 2046 C C . LEU A 1 265 ? -13.538 -59.345 22.806 1.00 42.97 265 LEU A C 1
ATOM 2047 O O . LEU A 1 265 ? -12.358 -59.566 23.030 1.00 44.93 265 LEU A O 1
ATOM 2052 N N . GLN A 1 266 ? -14.222 -58.372 23.398 1.00 47.00 266 GLN A N 1
ATOM 2053 C CA . GLN A 1 266 ? -13.586 -57.394 24.299 1.00 47.66 266 GLN A CA 1
ATOM 2054 C C . GLN A 1 266 ? -13.044 -58.075 25.558 1.00 58.74 266 GLN A C 1
ATOM 2055 O O . GLN A 1 266 ? -12.333 -57.407 26.309 1.00 52.57 266 GLN A O 1
ATOM 2061 N N . GLU A 1 267 ? -13.425 -59.318 25.831 1.00 55.20 267 GLU A N 1
ATOM 2062 C CA . GLU A 1 267 ? -13.001 -60.003 27.070 1.00 56.79 267 GLU A CA 1
ATOM 2063 C C . GLU A 1 267 ? -12.065 -61.156 26.719 1.00 50.45 267 GLU A C 1
ATOM 2064 O O . GLU A 1 267 ? -11.636 -61.797 27.634 1.00 52.76 267 GLU A O 1
ATOM 2070 N N . HIS A 1 268 ? -11.786 -61.424 25.445 1.00 45.73 268 HIS A N 1
ATOM 2071 C CA . HIS A 1 268 ? -10.849 -62.500 25.039 1.00 50.71 268 HIS A CA 1
ATOM 2072 C C . HIS A 1 268 ? -9.415 -61.966 25.171 1.00 56.09 268 HIS A C 1
ATOM 2073 O O . HIS A 1 268 ? -9.177 -60.776 24.866 1.00 54.69 268 HIS A O 1
ATOM 2080 N N . SER A 1 269 ? -8.493 -62.791 25.656 1.00 58.29 269 SER A N 1
ATOM 2081 C CA . SER A 1 269 ? -7.139 -62.329 26.067 1.00 56.78 269 SER A CA 1
ATOM 2082 C C . SER A 1 269 ? -6.276 -62.183 24.816 1.00 53.22 269 SER A C 1
ATOM 2083 O O . SER A 1 269 ? -5.359 -61.377 24.841 1.00 64.59 269 SER A O 1
ATOM 2086 N N . LYS A 1 270 ? -6.636 -62.856 23.731 1.00 48.41 270 LYS A N 1
ATOM 2087 C CA . LYS A 1 270 ? -5.895 -62.789 22.458 1.00 52.92 270 LYS A CA 1
ATOM 2088 C C . LYS A 1 270 ? -6.421 -61.644 21.586 1.00 53.39 270 LYS A C 1
ATOM 2089 O O . LYS A 1 270 ? -5.884 -61.451 20.478 1.00 60.33 270 LYS A O 1
ATOM 2095 N N . VAL A 1 271 ? -7.391 -60.872 22.062 1.00 56.85 271 VAL A N 1
ATOM 2096 C CA . VAL A 1 271 ? -7.917 -59.720 21.274 1.00 49.74 271 VAL A CA 1
ATOM 2097 C C . VAL A 1 271 ? -7.413 -58.429 21.912 1.00 48.13 271 VAL A C 1
ATOM 2098 O O . VAL A 1 271 ? -7.634 -58.232 23.110 1.00 47.18 271 VAL A O 1
ATOM 2102 N N . LYS A 1 272 ? -6.836 -57.544 21.109 1.00 51.25 272 LYS A N 1
ATOM 2103 C CA . LYS A 1 272 ? -6.212 -56.302 21.617 1.00 57.33 272 LYS A CA 1
ATOM 2104 C C . LYS A 1 272 ? -7.280 -55.225 21.718 1.00 51.03 272 LYS A C 1
ATOM 2105 O O . LYS A 1 272 ? -7.423 -54.636 22.787 1.00 51.36 272 LYS A O 1
ATOM 2111 N N . ASN A 1 273 ? -7.973 -54.941 20.617 1.00 49.92 273 ASN A N 1
ATOM 2112 C CA . ASN A 1 273 ? -9.024 -53.897 20.597 1.00 49.35 273 ASN A CA 1
ATOM 2113 C C . ASN A 1 273 ? -10.284 -54.439 19.920 1.00 43.35 273 ASN A C 1
ATOM 2114 O O . ASN A 1 273 ? -10.179 -55.240 18.965 1.00 44.53 273 ASN A O 1
ATOM 2119 N N . VAL A 1 274 ? -11.423 -53.927 20.360 1.00 40.31 274 VAL A N 1
ATOM 2120 C CA . VAL A 1 274 ? -12.738 -54.107 19.694 1.00 39.33 274 VAL A CA 1
ATOM 2121 C C . VAL A 1 274 ? -13.268 -52.721 19.382 1.00 36.55 274 VAL A C 1
ATOM 2122 O O . VAL A 1 274 ? -13.282 -51.897 20.288 1.00 36.91 274 VAL A O 1
ATOM 2126 N N . TYR A 1 275 ? -13.701 -52.475 18.148 1.00 33.84 275 TYR A N 1
ATOM 2127 C CA . TYR A 1 275 ? -14.369 -51.199 17.800 1.00 34.44 275 TYR A CA 1
ATOM 2128 C C . TYR A 1 275 ? -15.854 -51.462 17.539 1.00 38.92 275 TYR A C 1
ATOM 2129 O O . TYR A 1 275 ? -16.185 -52.118 16.524 1.00 36.14 275 TYR A O 1
ATOM 2138 N N . TYR A 1 276 ? -16.726 -50.994 18.433 1.00 37.22 276 TYR A N 1
ATOM 2139 C CA . TYR A 1 276 ? -18.203 -51.145 18.294 1.00 38.83 276 TYR A CA 1
ATOM 2140 C C . TYR A 1 276 ? -18.910 -50.064 19.097 1.00 37.00 276 TYR A C 1
ATOM 2141 O O . TYR A 1 276 ? -18.631 -49.903 20.280 1.00 35.30 276 TYR A O 1
ATOM 2150 N N . PRO A 1 277 ? -19.838 -49.293 18.495 1.00 33.13 277 PRO A N 1
ATOM 2151 C CA . PRO A 1 277 ? -20.414 -48.144 19.175 1.00 35.87 277 PRO A CA 1
ATOM 2152 C C . PRO A 1 277 ? -21.344 -48.523 20.332 1.00 40.42 277 PRO A C 1
ATOM 2153 O O . PRO A 1 277 ? -21.846 -47.626 20.956 1.00 46.46 277 PRO A O 1
ATOM 2157 N N . GLY A 1 278 ? -21.578 -49.818 20.553 1.00 38.22 278 GLY A N 1
ATOM 2158 C CA . GLY A 1 278 ? -22.392 -50.306 21.682 1.00 39.68 278 GLY A CA 1
ATOM 2159 C C . GLY A 1 278 ? -21.560 -50.603 22.915 1.00 41.36 278 GLY A C 1
ATOM 2160 O O . GLY A 1 278 ? -22.155 -50.912 23.942 1.00 38.42 278 GLY A O 1
ATOM 2161 N N . LEU A 1 279 ? -20.229 -50.548 22.818 1.00 40.05 279 LEU A N 1
ATOM 2162 C CA . LEU A 1 279 ? -19.333 -50.660 23.995 1.00 43.60 279 LEU A CA 1
ATOM 2163 C C . LEU A 1 279 ? -19.240 -49.281 24.656 1.00 40.38 279 LEU A C 1
ATOM 2164 O O . LEU A 1 279 ? -18.969 -48.300 23.956 1.00 38.66 279 LEU A O 1
ATOM 2169 N N . GLN A 1 280 ? -19.475 -49.239 25.969 1.00 43.86 280 GLN A N 1
ATOM 2170 C CA . GLN A 1 280 ? -19.526 -48.025 26.815 1.00 46.88 280 GLN A CA 1
ATOM 2171 C C . GLN A 1 280 ? -18.186 -47.284 26.677 1.00 43.17 280 GLN A C 1
ATOM 2172 O O . GLN A 1 280 ? -18.196 -46.054 26.627 1.00 43.50 280 GLN A O 1
ATOM 2178 N N . THR A 1 281 ? -17.099 -48.018 26.516 1.00 42.44 281 THR A N 1
ATOM 2179 C CA . THR A 1 281 ? -15.727 -47.488 26.398 1.00 47.11 281 THR A CA 1
ATOM 2180 C C . THR A 1 281 ? -15.400 -47.015 24.984 1.00 54.12 281 THR A C 1
ATOM 2181 O O . THR A 1 281 ? -14.233 -46.629 24.784 1.00 51.54 281 THR A O 1
ATOM 2185 N N . HIS A 1 282 ? -16.333 -47.097 24.029 1.00 45.21 282 HIS A N 1
ATOM 2186 C CA . HIS A 1 282 ? -16.090 -46.681 22.619 1.00 42.90 282 HIS A CA 1
ATOM 2187 C C . HIS A 1 282 ? -16.366 -45.184 22.564 1.00 44.05 282 HIS A C 1
ATOM 2188 O O . HIS A 1 282 ? -17.466 -44.758 22.998 1.00 42.76 282 HIS A O 1
ATOM 2195 N N . LEU A 1 283 ? -15.389 -44.399 22.125 1.00 39.65 283 LEU A N 1
ATOM 2196 C CA . LEU A 1 283 ? -15.583 -42.948 21.956 1.00 46.79 283 LEU A CA 1
ATOM 2197 C C . LEU A 1 283 ? -16.734 -42.799 20.974 1.00 45.23 283 LEU A C 1
ATOM 2198 O O . LEU A 1 283 ? -16.710 -43.468 19.953 1.00 51.24 283 LEU A O 1
ATOM 2203 N N . GLY A 1 284 ? -17.719 -41.995 21.304 1.00 44.39 284 GLY A N 1
ATOM 2204 C CA . GLY A 1 284 ? -18.899 -41.805 20.446 1.00 52.45 284 GLY A CA 1
ATOM 2205 C C . GLY A 1 284 ? -20.101 -42.577 20.948 1.00 44.64 284 GLY A C 1
ATOM 2206 O O . GLY A 1 284 ? -21.201 -42.252 20.494 1.00 43.47 284 GLY A O 1
ATOM 2207 N N . PHE A 1 285 ? -19.896 -43.514 21.886 1.00 44.31 285 PHE A N 1
ATOM 2208 C CA . PHE A 1 285 ? -20.965 -44.248 22.604 1.00 40.54 285 PHE A CA 1
ATOM 2209 C C . PHE A 1 285 ? -22.119 -43.305 22.924 1.00 38.24 285 PHE A C 1
ATOM 2210 O O . PHE A 1 285 ? -23.268 -43.638 22.575 1.00 42.75 285 PHE A O 1
ATOM 2218 N N . ASP A 1 286 ? -21.823 -42.171 23.567 1.00 37.48 286 ASP A N 1
ATOM 2219 C CA . ASP A 1 286 ? -22.833 -41.168 24.012 1.00 41.80 286 ASP A CA 1
ATOM 2220 C C . ASP A 1 286 ? -23.514 -40.561 22.796 1.00 41.51 286 ASP A C 1
ATOM 2221 O O . ASP A 1 286 ? -24.777 -40.413 22.804 1.00 43.62 286 ASP A O 1
ATOM 2226 N N . ILE A 1 287 ? -22.715 -40.147 21.811 1.00 35.08 287 ILE A N 1
ATOM 2227 C CA . ILE A 1 287 ? -23.252 -39.486 20.595 1.00 34.98 287 ILE A CA 1
ATOM 2228 C C . ILE A 1 287 ? -24.130 -40.497 19.860 1.00 29.27 287 ILE A C 1
ATOM 2229 O O . ILE A 1 287 ? -25.251 -40.144 19.534 1.00 33.98 287 ILE A O 1
ATOM 2234 N N . GLN A 1 288 ? -23.682 -41.739 19.714 1.00 33.65 288 GLN A N 1
ATOM 2235 C CA . GLN A 1 288 ? -24.448 -42.812 19.035 1.00 40.23 288 GLN A CA 1
ATOM 2236 C C . GLN A 1 288 ? -25.844 -42.953 19.681 1.00 41.38 288 GLN A C 1
ATOM 2237 O O . GLN A 1 288 ? -26.874 -42.914 18.971 1.00 39.32 288 GLN A O 1
ATOM 2243 N N . GLN A 1 289 ? -25.887 -43.111 20.996 1.00 37.63 289 GLN A N 1
ATOM 2244 C CA . GLN A 1 289 ? -27.151 -43.318 21.734 1.00 40.16 289 GLN A CA 1
ATOM 2245 C C . GLN A 1 289 ? -28.083 -42.127 21.541 1.00 40.47 289 GLN A C 1
ATOM 2246 O O . GLN A 1 289 ? -29.281 -42.361 21.465 1.00 40.38 289 GLN A O 1
ATOM 2252 N N . SER A 1 290 ? -27.550 -40.905 21.459 1.00 37.67 290 SER A N 1
ATOM 2253 C CA . SER A 1 290 ? -28.337 -39.659 21.256 1.00 39.17 290 SER A CA 1
ATOM 2254 C C . SER A 1 290 ? -28.929 -39.543 19.828 1.00 41.27 290 SER A C 1
ATOM 2255 O O . SER A 1 290 ? -29.893 -38.802 19.661 1.00 37.03 290 SER A O 1
ATOM 2258 N N . GLN A 1 291 ? -28.392 -40.192 18.791 1.00 38.22 291 GLN A N 1
ATOM 2259 C CA . GLN A 1 291 ? -28.887 -39.948 17.405 1.00 35.99 291 GLN A CA 1
ATOM 2260 C C . GLN A 1 291 ? -29.396 -41.236 16.740 1.00 39.28 291 GLN A C 1
ATOM 2261 O O . GLN A 1 291 ? -29.964 -41.149 15.645 1.00 36.63 291 GLN A O 1
ATOM 2267 N N . ALA A 1 292 ? -29.199 -42.389 17.369 1.00 38.82 292 ALA A N 1
ATOM 2268 C CA . ALA A 1 292 ? -29.494 -43.712 16.787 1.00 38.53 292 ALA A CA 1
ATOM 2269 C C . ALA A 1 292 ? -30.118 -44.598 17.859 1.00 36.25 292 ALA A C 1
ATOM 2270 O O . ALA A 1 292 ? -29.869 -44.353 19.063 1.00 35.30 292 ALA A O 1
ATOM 2272 N N . THR A 1 293 ? -30.870 -45.620 17.456 1.00 34.92 293 THR A N 1
ATOM 2273 C CA . THR A 1 293 ? -31.517 -46.559 18.408 1.00 34.85 293 THR A CA 1
ATOM 2274 C C . THR A 1 293 ? -30.790 -47.905 18.416 1.00 33.76 293 THR A C 1
ATOM 2275 O O . THR A 1 293 ? -31.240 -48.789 19.141 1.00 33.59 293 THR A O 1
ATOM 2279 N N . SER A 1 294 ? -29.653 -48.027 17.741 1.00 32.82 294 SER A N 1
ATOM 2280 C CA . SER A 1 294 ? -28.782 -49.232 17.863 1.00 31.24 294 SER A CA 1
ATOM 2281 C C . SER A 1 294 ? -27.358 -48.893 17.410 1.00 30.56 294 SER A C 1
ATOM 2282 O O . SER A 1 294 ? -27.175 -47.970 16.624 1.00 35.71 294 SER A O 1
ATOM 2285 N N . ALA A 1 295 ? -26.403 -49.671 17.901 1.00 32.59 295 ALA A N 1
ATOM 2286 C CA . ALA A 1 295 ? -24.979 -49.691 17.526 1.00 34.00 295 ALA A CA 1
ATOM 2287 C C . ALA A 1 295 ? -24.798 -50.394 16.171 1.00 35.00 295 ALA A C 1
ATOM 2288 O O . ALA A 1 295 ? -23.747 -50.209 15.550 1.00 37.58 295 ALA A O 1
ATOM 2290 N N . GLY A 1 296 ? -25.785 -51.163 15.689 1.00 33.05 296 GLY A N 1
ATOM 2291 C CA . GLY A 1 296 ? -25.716 -51.776 14.348 1.00 25.44 296 GLY A CA 1
ATOM 2292 C C . GLY A 1 296 ? -25.123 -53.160 14.368 1.00 27.68 296 GLY A C 1
ATOM 2293 O O . GLY A 1 296 ? -24.943 -53.747 15.472 1.00 28.16 296 GLY A O 1
ATOM 2294 N N . ALA A 1 297 ? -24.824 -53.675 13.170 1.00 27.50 297 ALA A N 1
ATOM 2295 C CA . ALA A 1 297 ? -24.434 -55.072 12.896 1.00 28.89 297 ALA A CA 1
ATOM 2296 C C . ALA A 1 297 ? -22.958 -55.173 12.474 1.00 28.90 297 ALA A C 1
ATOM 2297 O O . ALA A 1 297 ? -22.510 -56.298 12.130 1.00 28.95 297 ALA A O 1
ATOM 2299 N N . VAL A 1 298 ? -22.211 -54.077 12.487 1.00 32.67 298 VAL A N 1
ATOM 2300 C CA . VAL A 1 298 ? -20.776 -54.124 12.055 1.00 34.01 298 VAL A CA 1
ATOM 2301 C C . VAL A 1 298 ? -19.870 -53.825 13.260 1.00 35.04 298 VAL A C 1
ATOM 2302 O O . VAL A 1 298 ? -20.097 -52.832 13.941 1.00 34.41 298 VAL A O 1
ATOM 2306 N N . LEU A 1 299 ? -18.855 -54.644 13.470 1.00 35.62 299 LEU A N 1
ATOM 2307 C CA . LEU A 1 299 ? -17.771 -54.374 14.455 1.00 41.63 299 LEU A CA 1
ATOM 2308 C C . LEU A 1 299 ? -16.413 -54.645 13.810 1.00 36.91 299 LEU A C 1
ATOM 2309 O O . LEU A 1 299 ? -16.346 -55.289 12.756 1.00 38.84 299 LEU A O 1
ATOM 2314 N N . SER A 1 300 ? -15.357 -54.110 14.404 1.00 40.04 300 SER A N 1
ATOM 2315 C CA . SER A 1 300 ? -13.955 -54.407 14.005 1.00 36.13 300 SER A CA 1
ATOM 2316 C C . SER A 1 300 ? -13.227 -54.835 15.260 1.00 37.16 300 SER A C 1
ATOM 2317 O O . SER A 1 300 ? -13.675 -54.477 16.344 1.00 36.57 300 SER A O 1
ATOM 2320 N N . PHE A 1 301 ? -12.158 -55.605 15.104 1.00 41.29 301 PHE A N 1
ATOM 2321 C CA . PHE A 1 301 ? -11.304 -56.009 16.239 1.00 38.87 301 PHE A CA 1
ATOM 2322 C C . PHE A 1 301 ? -9.868 -56.232 15.756 1.00 38.67 301 PHE A C 1
ATOM 2323 O O . PHE A 1 301 ? -9.620 -56.526 14.570 1.00 38.75 301 PHE A O 1
ATOM 2331 N N . THR A 1 302 ? -8.937 -56.091 16.679 1.00 41.77 302 THR A N 1
ATOM 2332 C CA . THR A 1 302 ? -7.481 -56.269 16.402 1.00 44.72 302 THR A CA 1
ATOM 2333 C C . THR A 1 302 ? -6.991 -57.494 17.153 1.00 43.31 302 THR A C 1
ATOM 2334 O O . THR A 1 302 ? -7.264 -57.596 18.364 1.00 44.89 302 THR A O 1
ATOM 2338 N N . LEU A 1 303 ? -6.324 -58.396 16.443 1.00 44.19 303 LEU A N 1
ATOM 2339 C CA . LEU A 1 303 ? -5.513 -59.446 17.097 1.00 44.60 303 LEU A CA 1
ATOM 2340 C C . LEU A 1 303 ? -4.141 -58.863 17.489 1.00 47.88 303 LEU A C 1
ATOM 2341 O O . LEU A 1 303 ? -3.939 -57.600 17.372 1.00 46.85 303 LEU A O 1
ATOM 2346 N N . GLN A 1 304 ? -3.281 -59.715 18.044 1.00 62.09 304 GLN A N 1
ATOM 2347 C CA . GLN A 1 304 ? -1.979 -59.329 18.657 1.00 64.31 304 GLN A CA 1
ATOM 2348 C C . GLN A 1 304 ? -1.024 -58.911 17.537 1.00 55.34 304 GLN A C 1
ATOM 2349 O O . GLN A 1 304 ? -0.318 -57.921 17.718 1.00 60.34 304 GLN A O 1
ATOM 2355 N N . SER A 1 305 ? -1.106 -59.565 16.380 1.00 49.05 305 SER A N 1
ATOM 2356 C CA . SER A 1 305 ? -0.194 -59.346 15.236 1.00 48.90 305 SER A CA 1
ATOM 2357 C C . SER A 1 305 ? -0.892 -59.748 13.935 1.00 53.95 305 SER A C 1
ATOM 2358 O O . SER A 1 305 ? -1.947 -60.442 13.998 1.00 54.69 305 SER A O 1
ATOM 2361 N N . GLU A 1 306 ? -0.292 -59.365 12.805 1.00 51.32 306 GLU A N 1
ATOM 2362 C CA . GLU A 1 306 ? -0.695 -59.787 11.441 1.00 51.35 306 GLU A CA 1
ATOM 2363 C C . GLU A 1 306 ? -0.633 -61.315 11.341 1.00 57.49 306 GLU A C 1
ATOM 2364 O O . GLU A 1 306 ? -1.254 -61.902 10.429 1.00 60.61 306 GLU A O 1
ATOM 2370 N N . ASP A 1 307 ? 0.119 -61.927 12.248 1.00 61.78 307 ASP A N 1
ATOM 2371 C CA . ASP A 1 307 ? 0.439 -63.370 12.226 1.00 59.87 307 ASP A CA 1
ATOM 2372 C C . ASP A 1 307 ? -0.755 -64.116 12.806 1.00 50.62 307 ASP A C 1
ATOM 2373 O O . ASP A 1 307 ? -1.181 -65.133 12.218 1.00 49.78 307 ASP A O 1
ATOM 2378 N N . ALA A 1 308 ? -1.223 -63.633 13.953 1.00 52.68 308 ALA A N 1
ATOM 2379 C CA . ALA A 1 308 ? -2.434 -64.110 14.648 1.00 53.99 308 ALA A CA 1
ATOM 2380 C C . ALA A 1 308 ? -3.623 -63.964 13.681 1.00 50.81 308 ALA A C 1
ATOM 2381 O O . ALA A 1 308 ? -4.325 -64.967 13.442 1.00 56.81 308 ALA A O 1
ATOM 2383 N N . LEU A 1 309 ? -3.752 -62.796 13.050 1.00 44.54 309 LEU A N 1
ATOM 2384 C CA . LEU A 1 309 ? -4.880 -62.453 12.145 1.00 48.08 309 LEU A CA 1
ATOM 2385 C C . LEU A 1 309 ? -4.932 -63.500 11.028 1.00 52.69 309 LEU A C 1
ATOM 2386 O O . LEU A 1 309 ? -6.042 -64.043 10.788 1.00 54.87 309 LEU A O 1
ATOM 2391 N N . ARG A 1 310 ? -3.784 -63.820 10.417 1.00 54.56 310 ARG A N 1
ATOM 2392 C CA . ARG A 1 310 ? -3.683 -64.791 9.288 1.00 52.15 310 ARG A CA 1
ATOM 2393 C C . ARG A 1 310 ? -3.976 -66.198 9.802 1.00 49.35 310 ARG A C 1
ATOM 2394 O O . ARG A 1 310 ? -4.562 -67.007 9.030 1.00 52.22 310 ARG A O 1
ATOM 2402 N N . LYS A 1 311 ? -3.619 -66.478 11.056 1.00 47.10 311 LYS A N 1
ATOM 2403 C CA . LYS A 1 311 ? -3.896 -67.806 11.655 1.00 55.78 311 LYS A CA 1
ATOM 2404 C C . LYS A 1 311 ? -5.411 -67.938 11.855 1.00 53.69 311 LYS A C 1
ATOM 2405 O O . LYS A 1 311 ? -5.985 -68.953 11.416 1.00 50.32 311 LYS A O 1
ATOM 2411 N N . PHE A 1 312 ? -6.010 -66.930 12.491 1.00 51.28 312 PHE A N 1
ATOM 2412 C CA . PHE A 1 312 ? -7.469 -66.812 12.726 1.00 49.53 312 PHE A CA 1
ATOM 2413 C C . PHE A 1 312 ? -8.196 -67.039 11.384 1.00 46.42 312 PHE A C 1
ATOM 2414 O O . PHE A 1 312 ? -9.025 -67.943 11.312 1.00 48.53 312 PHE A O 1
ATOM 2422 N N . LEU A 1 313 ? -7.831 -66.315 10.319 1.00 50.07 313 LEU A N 1
ATOM 2423 C CA . LEU A 1 313 ? -8.529 -66.407 9.007 1.00 52.21 313 LEU A CA 1
ATOM 2424 C C . LEU A 1 313 ? -8.431 -67.831 8.462 1.00 57.22 313 LEU A C 1
ATOM 2425 O O . LEU A 1 313 ? -9.422 -68.316 7.880 1.00 52.57 313 LEU A O 1
ATOM 2430 N N . SER A 1 314 ? -7.284 -68.482 8.647 1.00 58.03 314 SER A N 1
ATOM 2431 C CA . SER A 1 314 ? -7.031 -69.856 8.143 1.00 54.47 314 SER A CA 1
ATOM 2432 C C . SER A 1 314 ? -7.932 -70.864 8.865 1.00 45.11 314 SER A C 1
ATOM 2433 O O . SER A 1 314 ? -8.178 -71.895 8.253 1.00 51.91 314 SER A O 1
ATOM 2436 N N . LYS A 1 315 ? -8.377 -70.597 10.104 1.00 45.04 315 LYS A N 1
ATOM 2437 C CA . LYS A 1 315 ? -9.145 -71.558 10.964 1.00 51.23 315 LYS A CA 1
ATOM 2438 C C . LYS A 1 315 ? -10.674 -71.295 10.995 1.00 52.71 315 LYS A C 1
ATOM 2439 O O . LYS A 1 315 ? -11.415 -72.284 11.128 1.00 55.11 315 LYS A O 1
ATOM 2445 N N . VAL A 1 316 ? -11.156 -70.045 10.946 1.00 50.82 316 VAL A N 1
ATOM 2446 C CA . VAL A 1 316 ? -12.620 -69.730 11.030 1.00 49.12 316 VAL A CA 1
ATOM 2447 C C . VAL A 1 316 ? -13.315 -70.411 9.867 1.00 45.50 316 VAL A C 1
ATOM 2448 O O . VAL A 1 316 ? -12.754 -70.359 8.765 1.00 48.40 316 VAL A O 1
ATOM 2452 N N . LYS A 1 317 ? -14.499 -70.978 10.109 1.00 49.80 317 LYS A N 1
ATOM 2453 C CA . LYS A 1 317 ? -15.316 -71.710 9.099 1.00 48.99 317 LYS A CA 1
ATOM 2454 C C . LYS A 1 317 ? -16.538 -70.895 8.679 1.00 48.57 317 LYS A C 1
ATOM 2455 O O . LYS A 1 317 ? -16.903 -70.968 7.483 1.00 48.78 317 LYS A O 1
ATOM 2461 N N . LEU A 1 318 ? -17.186 -70.177 9.593 1.00 41.75 318 LEU A N 1
ATOM 2462 C CA . LEU A 1 318 ? -18.550 -69.661 9.280 1.00 42.42 318 LEU A CA 1
ATOM 2463 C C . LEU A 1 318 ? -18.512 -68.446 8.353 1.00 39.66 318 LEU A C 1
ATOM 2464 O O . LEU A 1 318 ? -19.146 -68.504 7.300 1.00 40.50 318 LEU A O 1
ATOM 2469 N N . PRO A 1 319 ? -17.771 -67.34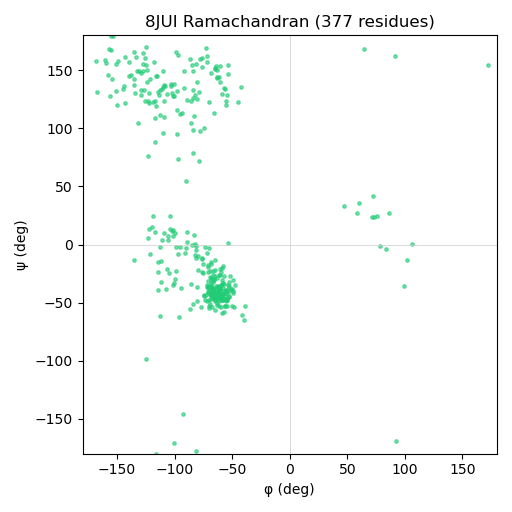2 8.626 1.00 40.51 319 PRO A N 1
ATOM 2470 C CA . PRO A 1 319 ? -17.917 -66.142 7.810 1.00 41.50 319 PRO A CA 1
ATOM 2471 C C . PRO A 1 319 ? -17.397 -66.327 6.383 1.00 42.40 319 PRO A C 1
ATOM 2472 O O . PRO A 1 319 ? -16.511 -67.106 6.145 1.00 38.91 319 PRO A O 1
ATOM 2476 N N . VAL A 1 320 ? -18.037 -65.647 5.443 1.00 39.59 320 VAL A N 1
ATOM 2477 C CA . VAL A 1 320 ? -17.505 -65.466 4.064 1.00 42.49 320 VAL A CA 1
ATOM 2478 C C . VAL A 1 320 ? -16.346 -64.485 4.223 1.00 44.18 320 VAL A C 1
ATOM 2479 O O . VAL A 1 320 ? -16.417 -63.680 5.199 1.00 40.07 320 VAL A O 1
ATOM 2483 N N . PHE A 1 321 ? -15.391 -64.478 3.284 1.00 43.77 321 PHE A N 1
ATOM 2484 C CA . PHE A 1 321 ? -14.237 -63.537 3.260 1.00 40.88 321 PHE A CA 1
ATOM 2485 C C . PHE A 1 321 ? -14.358 -62.697 1.998 1.00 38.59 321 PHE A C 1
ATOM 2486 O O . PHE A 1 321 ? -14.164 -63.197 0.893 1.00 36.89 321 PHE A O 1
ATOM 2494 N N . ALA A 1 322 ? -14.690 -61.416 2.159 1.00 35.71 322 ALA A N 1
ATOM 2495 C CA . ALA A 1 322 ? -15.119 -60.586 1.034 1.00 36.82 322 ALA A CA 1
ATOM 2496 C C . ALA A 1 322 ? -14.870 -59.131 1.372 1.00 37.64 322 ALA A C 1
ATOM 2497 O O . ALA A 1 322 ? -14.633 -58.829 2.541 1.00 42.36 322 ALA A O 1
ATOM 2499 N N . VAL A 1 323 ? -14.992 -58.296 0.354 1.00 37.46 323 VAL A N 1
ATOM 2500 C CA . VAL A 1 323 ? -14.829 -56.811 0.387 1.00 41.25 323 VAL A CA 1
ATOM 2501 C C . VAL A 1 323 ? -16.067 -56.167 1.031 1.00 42.90 323 VAL A C 1
ATOM 2502 O O . VAL A 1 323 ? -15.975 -55.048 1.572 1.00 45.21 323 VAL A O 1
ATOM 2506 N N . SER A 1 324 ? -17.214 -56.829 0.998 1.00 39.57 324 SER A N 1
ATOM 2507 C CA . SER A 1 324 ? -18.493 -56.148 1.301 1.00 43.29 324 SER A CA 1
ATOM 2508 C C . SER A 1 324 ? -18.979 -56.416 2.730 1.00 35.60 324 SER A C 1
ATOM 2509 O O . SER A 1 324 ? -18.252 -57.020 3.547 1.00 45.63 324 SER A O 1
ATOM 2512 N N . LEU A 1 325 ? -20.212 -55.994 3.002 1.00 39.08 325 LEU A N 1
ATOM 2513 C CA . LEU A 1 325 ? -20.906 -56.137 4.302 1.00 33.81 325 LEU A CA 1
ATOM 2514 C C . LEU A 1 325 ? -22.416 -56.157 4.062 1.00 34.44 325 LEU A C 1
ATOM 2515 O O . LEU A 1 325 ? -22.841 -56.023 2.899 1.00 35.55 325 LEU A O 1
ATOM 2520 N N . GLY A 1 326 ? -23.176 -56.291 5.153 1.00 33.38 326 GLY A N 1
ATOM 2521 C CA . GLY A 1 326 ? -24.639 -56.105 5.177 1.00 36.81 326 GLY A CA 1
ATOM 2522 C C . GLY A 1 326 ? -25.363 -57.288 4.567 1.00 34.38 326 GLY A C 1
ATOM 2523 O O . GLY A 1 326 ? -26.461 -57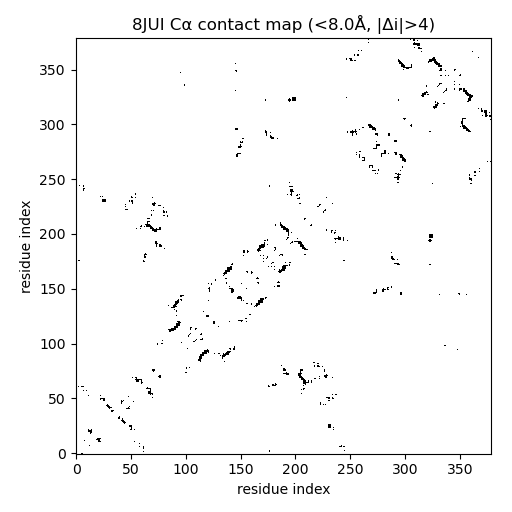.087 4.069 1.00 47.85 326 GLY A O 1
ATOM 2524 N N . ALA A 1 327 ? -24.739 -58.461 4.562 1.00 30.66 327 ALA A N 1
ATOM 2525 C CA . ALA A 1 327 ? -25.295 -59.713 4.004 1.00 31.08 327 ALA A CA 1
ATOM 2526 C C . ALA A 1 327 ? -25.920 -60.579 5.106 1.00 35.01 327 ALA A C 1
ATOM 2527 O O . ALA A 1 327 ? -25.728 -60.284 6.296 1.00 31.21 327 ALA A O 1
ATOM 2529 N N . VAL A 1 328 ? -26.748 -61.556 4.714 1.00 34.41 328 VAL A N 1
ATOM 2530 C CA . VAL A 1 328 ? -27.380 -62.536 5.655 1.00 33.94 328 VAL A CA 1
ATOM 2531 C C . VAL A 1 328 ? -26.340 -63.571 6.083 1.00 31.61 328 VAL A C 1
ATOM 2532 O O . VAL A 1 328 ? -26.477 -64.123 7.167 1.00 31.65 328 VAL A O 1
ATOM 2536 N N . GLU A 1 329 ? -25.307 -63.757 5.266 1.00 31.08 329 GLU A N 1
ATOM 2537 C CA . GLU A 1 329 ? -24.054 -64.455 5.637 1.00 31.84 329 GLU A CA 1
ATOM 2538 C C . GLU A 1 329 ? -23.098 -63.477 6.327 1.00 29.07 329 GLU A C 1
ATOM 2539 O O . GLU A 1 329 ? -22.909 -62.327 5.866 1.00 33.89 329 GLU A O 1
ATOM 2545 N N . SER A 1 330 ? -22.531 -63.906 7.438 1.00 28.96 330 SER A N 1
ATOM 2546 C CA . SER A 1 330 ? -21.466 -63.173 8.147 1.00 34.16 330 SER A CA 1
ATOM 2547 C C . SER A 1 330 ? -20.285 -62.946 7.171 1.00 37.56 330 SER A C 1
ATOM 2548 O O . SER A 1 330 ? -19.981 -63.844 6.356 1.00 36.71 330 SER A O 1
ATOM 2551 N N . ILE A 1 331 ? -19.739 -61.730 7.132 1.00 34.27 331 ILE A N 1
ATOM 2552 C CA . ILE A 1 331 ? -18.589 -61.377 6.259 1.00 35.47 331 ILE A CA 1
ATOM 2553 C C . ILE A 1 331 ? -17.445 -60.867 7.130 1.00 35.37 331 ILE A C 1
ATOM 2554 O O . ILE A 1 331 ? -17.638 -59.898 7.854 1.00 38.22 331 ILE A O 1
ATOM 2559 N N . LEU A 1 332 ? -16.289 -61.526 7.049 1.00 41.64 332 LEU A N 1
ATOM 2560 C CA . LEU A 1 332 ? -14.998 -60.983 7.554 1.00 38.59 332 LEU A CA 1
ATOM 2561 C C . LEU A 1 332 ? -14.311 -60.249 6.400 1.00 36.44 332 LEU A C 1
ATOM 2562 O O . LEU A 1 332 ? -14.360 -60.705 5.230 1.00 39.18 332 LEU A O 1
ATOM 2567 N N . SER A 1 333 ? -13.798 -59.070 6.696 1.00 40.81 333 SER A N 1
ATOM 2568 C CA . SER A 1 333 ? -12.986 -58.259 5.761 1.00 40.33 333 SER A CA 1
ATOM 2569 C C . SER A 1 333 ? -11.660 -57.939 6.450 1.00 38.01 333 SER A C 1
ATOM 2570 O O . SER A 1 333 ? -11.607 -57.962 7.710 1.00 34.30 333 SER A O 1
ATOM 2573 N N . TYR A 1 334 ? -10.632 -57.703 5.635 1.00 39.75 334 TYR A N 1
ATOM 2574 C CA . TYR A 1 334 ? -9.269 -57.290 6.048 1.00 39.77 334 TYR A CA 1
ATOM 2575 C C . TYR A 1 334 ? -9.043 -55.914 5.455 1.00 36.74 334 TYR A C 1
ATOM 2576 O O . TYR A 1 334 ? -8.608 -55.792 4.321 1.00 41.00 334 TYR A O 1
ATOM 2585 N N . PRO A 1 335 ? -9.425 -54.823 6.153 1.00 37.00 335 PRO A N 1
ATOM 2586 C CA . PRO A 1 335 ? -9.410 -53.514 5.523 1.00 39.59 335 PRO A CA 1
ATOM 2587 C C . PRO A 1 335 ? -8.014 -53.125 4.987 1.00 41.80 335 PRO A C 1
ATOM 2588 O O . PRO A 1 335 ? -7.985 -52.503 3.948 1.00 39.13 335 PRO A O 1
ATOM 2592 N N . ALA A 1 336 ? -6.924 -53.474 5.691 1.00 40.23 336 ALA A N 1
ATOM 2593 C CA . ALA A 1 336 ? -5.550 -53.092 5.268 1.00 48.52 336 ALA A CA 1
ATOM 2594 C C . ALA A 1 336 ? -5.301 -53.668 3.866 1.00 43.23 336 ALA A C 1
ATOM 2595 O O . ALA A 1 336 ? -4.723 -52.928 3.085 1.00 47.33 336 ALA A O 1
ATOM 2597 N N . LYS A 1 337 ? -5.860 -54.851 3.535 1.00 44.01 337 LYS A N 1
ATOM 2598 C CA . LYS A 1 337 ? -5.725 -55.544 2.213 1.00 40.77 337 LYS A CA 1
ATOM 2599 C C . LYS A 1 337 ? -6.889 -55.320 1.240 1.00 43.24 337 LYS A C 1
ATOM 2600 O O . LYS A 1 337 ? -6.759 -55.743 0.084 1.00 48.72 337 LYS A O 1
ATOM 2606 N N . MET A 1 338 ? -7.982 -54.691 1.651 1.00 45.07 338 MET A N 1
ATOM 2607 C CA . MET A 1 338 ? -9.211 -54.545 0.833 1.00 45.55 338 MET A CA 1
ATOM 2608 C C . MET A 1 338 ? -9.540 -53.061 0.748 1.00 45.46 338 MET A C 1
ATOM 2609 O O . MET A 1 338 ? -8.895 -52.356 -0.052 1.00 54.66 338 MET A O 1
ATOM 2614 N N . SER A 1 339 ? -10.455 -52.576 1.572 1.00 41.02 339 SER A N 1
ATOM 2615 C CA . SER A 1 339 ? -10.948 -51.182 1.464 1.00 45.04 339 SER A CA 1
ATOM 2616 C C . SER A 1 339 ? -9.767 -50.195 1.380 1.00 46.50 339 SER A C 1
ATOM 2617 O O . SER A 1 339 ? -9.886 -49.202 0.635 1.00 48.50 339 SER A O 1
ATOM 2620 N N . HIS A 1 340 ? -8.692 -50.404 2.151 1.00 46.94 340 HIS A N 1
ATOM 2621 C CA . HIS A 1 340 ? -7.644 -49.361 2.365 1.00 46.06 340 HIS A CA 1
ATOM 2622 C C . HIS A 1 340 ? -6.259 -49.787 1.819 1.00 45.53 340 HIS A C 1
ATOM 2623 O O . HIS A 1 340 ? -5.269 -49.062 2.102 1.00 47.63 340 HIS A O 1
ATOM 2630 N N . ALA A 1 341 ? -6.172 -50.876 1.043 1.00 43.06 341 ALA A N 1
ATOM 2631 C CA . ALA A 1 341 ? -4.921 -51.361 0.401 1.00 46.70 341 ALA A CA 1
ATOM 2632 C C . ALA A 1 341 ? -4.214 -50.234 -0.353 1.00 45.22 341 ALA A C 1
ATOM 2633 O O . ALA A 1 341 ? -2.968 -50.173 -0.319 1.00 45.55 341 ALA A O 1
ATOM 2635 N N . ALA A 1 342 ? -4.961 -49.362 -1.016 1.00 42.42 342 ALA A N 1
ATOM 2636 C CA . ALA A 1 342 ? -4.392 -48.374 -1.961 1.00 40.89 342 ALA A CA 1
ATOM 2637 C C . ALA A 1 342 ? -3.793 -47.150 -1.240 1.00 33.57 342 ALA A C 1
ATOM 2638 O O . ALA A 1 342 ? -3.194 -46.268 -1.876 1.00 37.69 342 ALA A O 1
ATOM 2640 N N . LEU A 1 343 ? -4.025 -47.023 0.039 1.00 33.87 343 LEU A N 1
ATOM 2641 C CA . LEU A 1 343 ? -3.474 -45.893 0.824 1.00 37.65 343 LEU A CA 1
ATOM 2642 C C . LEU A 1 343 ? -1.975 -46.144 1.084 1.00 39.79 343 LEU A C 1
ATOM 2643 O O . LEU A 1 343 ? -1.538 -47.306 1.053 1.00 35.51 343 LEU A O 1
ATOM 2648 N N . SER A 1 344 ? -1.266 -45.078 1.410 1.00 35.50 344 SER A N 1
ATOM 2649 C CA . SER A 1 344 ? 0.074 -45.116 2.045 1.00 45.26 344 SER A CA 1
ATOM 2650 C C . SER A 1 344 ? -0.018 -45.832 3.394 1.00 43.56 344 SER A C 1
ATOM 2651 O O . SER A 1 344 ? -1.103 -45.757 4.061 1.00 36.40 344 SER A O 1
ATOM 2654 N N . GLN A 1 345 ? 1.085 -46.434 3.847 1.00 40.10 345 GLN A N 1
ATOM 2655 C CA . GLN A 1 345 ? 1.143 -46.986 5.221 1.00 42.62 345 GLN A CA 1
ATOM 2656 C C . GLN A 1 345 ? 0.867 -45.852 6.209 1.00 44.36 345 GLN A C 1
ATOM 2657 O O . GLN A 1 345 ? 0.180 -46.107 7.226 1.00 47.84 345 GLN A O 1
ATOM 2663 N N . GLU A 1 346 ? 1.281 -44.625 5.890 1.00 48.01 346 GLU A N 1
ATOM 2664 C CA . GLU A 1 346 ? 1.136 -43.468 6.805 1.00 51.29 346 GLU A CA 1
ATOM 2665 C C . GLU A 1 346 ? -0.354 -43.126 6.955 1.00 52.40 346 GLU A C 1
ATOM 2666 O O . GLU A 1 346 ? -0.779 -42.824 8.100 1.00 49.98 346 GLU A O 1
ATOM 2672 N N . ALA A 1 347 ? -1.101 -43.103 5.844 1.00 42.96 347 ALA A N 1
ATOM 2673 C CA . ALA A 1 347 ? -2.552 -42.800 5.849 1.00 42.34 347 ALA A CA 1
ATOM 2674 C C . ALA A 1 347 ? -3.298 -43.884 6.639 1.00 44.61 347 ALA A C 1
ATOM 2675 O O . ALA A 1 347 ? -4.199 -43.536 7.413 1.00 55.08 347 ALA A O 1
ATOM 2677 N N . ARG A 1 348 ? -2.914 -45.157 6.498 1.00 42.38 348 ARG A N 1
ATOM 2678 C CA . ARG A 1 348 ? -3.533 -46.261 7.282 1.00 42.82 348 ARG A CA 1
ATOM 2679 C C . ARG A 1 348 ? -3.161 -46.108 8.765 1.00 52.16 348 ARG A C 1
ATOM 2680 O O . ARG A 1 348 ? -4.049 -46.381 9.616 1.00 49.05 348 ARG A O 1
ATOM 2688 N N . ASP A 1 349 ? -1.906 -45.729 9.079 1.00 51.28 349 ASP A N 1
ATOM 2689 C CA . ASP A 1 349 ? -1.446 -45.545 10.487 1.00 49.67 349 ASP A CA 1
ATOM 2690 C C . ASP A 1 349 ? -2.267 -44.430 11.138 1.00 43.05 349 ASP A C 1
ATOM 2691 O O . ASP A 1 349 ? -2.652 -44.585 12.275 1.00 51.04 349 ASP A O 1
ATOM 2696 N N . LYS A 1 350 ? -2.559 -43.364 10.411 1.00 46.07 350 LYS A N 1
ATOM 2697 C CA . LYS A 1 350 ? -3.318 -42.213 10.945 1.00 49.02 350 LYS A CA 1
ATOM 2698 C C . LYS A 1 350 ? -4.786 -42.617 11.192 1.00 57.39 350 LYS A C 1
ATOM 2699 O O . LYS A 1 350 ? -5.369 -42.166 12.189 1.00 60.17 350 LYS A O 1
ATOM 2705 N N . ARG A 1 351 ? -5.388 -43.423 10.319 1.00 49.16 351 ARG A N 1
ATOM 2706 C CA . ARG A 1 351 ? -6.801 -43.857 10.457 1.00 48.17 351 ARG A CA 1
ATOM 2707 C C . ARG A 1 351 ? -6.932 -45.030 11.437 1.00 46.63 351 ARG A C 1
ATOM 2708 O O . ARG A 1 351 ? -8.075 -45.480 11.633 1.00 52.62 351 ARG A O 1
ATOM 2716 N N . GLY A 1 352 ? -5.827 -45.522 12.012 1.00 46.39 352 GLY A N 1
ATOM 2717 C CA . GLY A 1 352 ? -5.818 -46.657 12.955 1.00 46.97 352 GLY A CA 1
ATOM 2718 C C . GLY A 1 352 ? -6.057 -47.988 12.263 1.00 48.65 352 GLY A C 1
ATOM 2719 O O . GLY A 1 352 ? -6.476 -48.944 12.930 1.00 49.33 352 GLY A O 1
ATOM 2720 N N . ILE A 1 353 ? -5.770 -48.073 10.968 1.00 46.38 353 ILE A N 1
ATOM 2721 C CA . ILE A 1 353 ? -6.083 -49.266 10.136 1.00 45.13 353 ILE A CA 1
ATOM 2722 C C . ILE A 1 353 ? -4.832 -50.159 10.019 1.00 49.76 353 ILE A C 1
ATOM 2723 O O . ILE A 1 353 ? -4.220 -50.250 8.926 1.00 50.31 353 ILE A O 1
ATOM 2728 N N . SER A 1 354 ? -4.522 -50.850 11.114 1.00 46.80 354 SER A N 1
ATOM 2729 C CA . SER A 1 354 ? -3.354 -51.734 11.300 1.00 42.95 354 SER A CA 1
ATOM 2730 C C . SER A 1 354 ? -3.556 -53.017 10.506 1.00 47.43 354 SER A C 1
ATOM 2731 O O . SER A 1 354 ? -4.678 -53.279 10.050 1.00 49.13 354 SER A O 1
ATOM 2734 N N . ASN A 1 355 ? -2.496 -53.797 10.395 1.00 41.50 355 ASN A N 1
ATOM 2735 C CA . ASN A 1 355 ? -2.449 -55.114 9.703 1.00 43.86 355 ASN A CA 1
ATOM 2736 C C . ASN A 1 355 ? -2.902 -56.258 10.621 1.00 41.60 355 ASN A C 1
ATOM 2737 O O . ASN A 1 355 ? -2.929 -57.405 10.146 1.00 44.26 355 ASN A O 1
ATOM 2742 N N . SER A 1 356 ? -3.263 -55.951 11.866 1.00 45.28 356 SER A N 1
ATOM 2743 C CA . SER A 1 356 ? -3.910 -56.857 12.856 1.00 51.82 356 SER A CA 1
ATOM 2744 C C . SER A 1 356 ? -5.458 -56.739 12.894 1.00 45.14 356 SER A C 1
ATOM 2745 O O . SER A 1 356 ? -6.059 -57.459 13.714 1.00 46.13 356 SER A O 1
ATOM 2748 N N . LEU A 1 357 ? -6.069 -55.841 12.107 1.00 39.21 357 LEU A N 1
ATOM 2749 C CA . LEU A 1 357 ? -7.508 -55.453 12.206 1.00 41.98 357 LEU A CA 1
ATOM 2750 C C . LEU A 1 357 ? -8.381 -56.200 11.177 1.00 40.11 357 LEU A C 1
ATOM 2751 O O . LEU A 1 357 ? -8.099 -56.123 9.949 1.00 38.59 357 LEU A O 1
ATOM 2756 N N . LEU A 1 358 ? -9.491 -56.747 11.663 1.00 39.39 358 LEU A N 1
ATOM 2757 C CA . LEU A 1 358 ? -10.578 -57.391 10.869 1.00 37.13 358 LEU A CA 1
ATOM 2758 C C . LEU A 1 358 ? -11.898 -56.661 11.145 1.00 38.74 358 LEU A C 1
ATOM 2759 O O . LEU A 1 358 ? -12.111 -56.217 12.281 1.00 35.92 358 LEU A O 1
ATOM 2764 N N . ARG A 1 359 ? -12.727 -56.500 10.109 1.00 36.62 359 ARG A N 1
ATOM 2765 C CA . ARG A 1 359 ? -14.136 -56.086 10.262 1.00 37.49 359 ARG A CA 1
ATOM 2766 C C . ARG A 1 359 ? -15.013 -57.337 10.148 1.00 38.12 359 ARG A C 1
ATOM 2767 O O . ARG A 1 359 ? -14.707 -58.209 9.301 1.00 34.02 359 ARG A O 1
ATOM 2775 N N . LEU A 1 360 ? -16.025 -57.423 11.012 1.00 34.74 360 LEU A N 1
ATOM 2776 C CA . LEU A 1 360 ? -17.112 -58.443 10.954 1.00 36.38 360 LEU A CA 1
ATOM 2777 C C . LEU A 1 360 ? -18.452 -57.719 10.697 1.00 34.92 360 LEU A C 1
ATOM 2778 O O . LEU A 1 360 ? -18.821 -56.810 11.488 1.00 35.07 360 LEU A O 1
ATOM 2783 N N . SER A 1 361 ? -19.109 -58.047 9.584 1.00 32.02 361 SER A N 1
ATOM 2784 C CA . SER A 1 361 ? -20.541 -57.768 9.320 1.00 33.17 361 SER A CA 1
ATOM 2785 C C . SER A 1 361 ? -21.311 -59.022 9.752 1.00 28.67 361 SER A C 1
ATOM 2786 O O . SER A 1 361 ? -21.088 -60.058 9.173 1.00 33.51 361 SER A O 1
ATOM 2789 N N . VAL A 1 362 ? -22.113 -58.919 10.795 1.00 27.90 362 VAL A N 1
ATOM 2790 C CA . VAL A 1 362 ? -22.798 -60.084 11.410 1.00 28.11 362 VAL A CA 1
ATOM 2791 C C . VAL A 1 362 ? -24.031 -60.403 10.575 1.00 27.48 362 VAL A C 1
ATOM 2792 O O . VAL A 1 362 ? -24.871 -59.513 10.378 1.00 27.88 362 VAL A O 1
ATOM 2796 N N . GLY A 1 363 ? -24.123 -61.646 10.129 1.00 29.24 363 GLY A N 1
ATOM 2797 C CA . GLY A 1 363 ? -25.283 -62.183 9.395 1.00 29.25 363 GLY A CA 1
ATOM 2798 C C . GLY A 1 363 ? -26.283 -62.850 10.325 1.00 27.43 363 GLY A C 1
ATOM 2799 O O . GLY A 1 363 ? -26.490 -62.342 11.443 1.00 29.18 363 GLY A O 1
ATOM 2800 N N . LEU A 1 364 ? -26.929 -63.912 9.854 1.00 26.38 364 LEU A N 1
ATOM 2801 C CA . LEU A 1 364 ? -28.100 -64.517 10.542 1.00 30.02 364 LEU A CA 1
ATOM 2802 C C . LEU A 1 364 ? -27.761 -65.881 11.150 1.00 31.23 364 LEU A C 1
ATOM 2803 O O . LEU A 1 364 ? -28.690 -66.573 11.633 1.00 34.98 364 LEU A O 1
ATOM 2808 N N . GLU A 1 365 ? -26.483 -66.242 11.176 1.00 32.28 365 GLU A N 1
ATOM 2809 C CA . GLU A 1 365 ? -26.026 -67.504 11.802 1.00 34.14 365 GLU A CA 1
ATOM 2810 C C . GLU A 1 365 ? -26.336 -67.425 13.277 1.00 29.54 365 GLU A C 1
ATOM 2811 O O . GLU A 1 365 ? -26.416 -66.333 13.814 1.00 28.28 365 GLU A O 1
ATOM 2817 N N . ASN A 1 366 ? -26.507 -68.582 13.892 1.00 33.58 366 ASN A N 1
ATOM 2818 C CA . ASN A 1 366 ? -26.690 -68.711 15.360 1.00 34.55 366 ASN A CA 1
ATOM 2819 C C . ASN A 1 366 ? -25.498 -68.039 16.054 1.00 37.95 366 ASN A C 1
ATOM 2820 O O . ASN A 1 366 ? -24.349 -68.422 15.751 1.00 32.49 366 ASN A O 1
ATOM 2825 N N . VAL A 1 367 ? -25.748 -67.065 16.930 1.00 40.99 367 VAL A N 1
ATOM 2826 C CA . VAL A 1 367 ? -24.678 -66.324 17.653 1.00 44.63 367 VAL A CA 1
ATOM 2827 C C . VAL A 1 367 ? -23.731 -67.331 18.339 1.00 44.74 367 VAL A C 1
ATOM 2828 O O . VAL A 1 367 ? -22.504 -67.067 18.369 1.00 40.94 367 VAL A O 1
ATOM 2832 N N . ASN A 1 368 ? -24.252 -68.452 18.849 1.00 42.90 368 ASN A N 1
ATOM 2833 C CA . ASN A 1 368 ? -23.447 -69.450 19.609 1.00 43.67 368 ASN A CA 1
ATOM 2834 C C . ASN A 1 368 ? -22.534 -70.199 18.646 1.00 43.34 368 ASN A C 1
ATOM 2835 O O . ASN A 1 368 ? -21.431 -70.521 19.059 1.00 42.02 368 ASN A O 1
ATOM 2840 N N . ASP A 1 369 ? -22.973 -70.447 17.413 1.00 40.76 369 ASP A N 1
ATOM 2841 C CA . ASP A 1 369 ? -22.109 -71.043 16.368 1.00 39.79 369 ASP A CA 1
ATOM 2842 C C . ASP A 1 369 ? -21.019 -70.033 15.972 1.00 42.64 369 ASP A C 1
ATOM 2843 O O . ASP A 1 369 ? -19.856 -70.457 15.821 1.00 41.48 369 ASP A O 1
ATOM 2848 N N . LEU A 1 370 ? -21.344 -68.749 15.835 1.00 39.57 370 LEU A N 1
ATOM 2849 C CA . LEU A 1 370 ? -20.336 -67.714 15.478 1.00 39.53 370 LEU A CA 1
ATOM 2850 C C . LEU A 1 370 ? -19.283 -67.620 16.589 1.00 39.11 370 LEU A C 1
ATOM 2851 O O . LEU A 1 370 ? -18.104 -67.733 16.249 1.00 41.03 370 LEU A O 1
ATOM 2856 N N . ILE A 1 371 ? -19.694 -67.492 17.845 1.00 38.68 371 ILE A N 1
ATOM 2857 C CA . ILE A 1 371 ? -18.796 -67.379 19.029 1.00 44.57 371 ILE A CA 1
ATOM 2858 C C . ILE A 1 371 ? -17.925 -68.652 19.147 1.00 48.85 371 ILE A C 1
ATOM 2859 O O . ILE A 1 371 ? -16.672 -68.515 19.276 1.00 48.84 371 ILE A O 1
ATOM 2864 N N . SER A 1 372 ? -18.497 -69.844 18.993 1.00 43.65 372 SER A N 1
ATOM 2865 C CA . SER A 1 372 ? -17.719 -71.116 19.008 1.00 46.94 372 SER A CA 1
ATOM 2866 C C . SER A 1 372 ? -16.686 -71.134 17.882 1.00 49.17 372 SER A C 1
ATOM 2867 O O . SER A 1 372 ? -15.574 -71.599 18.132 1.00 49.56 372 SER A O 1
ATOM 2870 N N . ASP A 1 373 ? -17.075 -70.737 16.670 1.00 41.14 373 ASP A N 1
ATOM 2871 C CA . ASP A 1 373 ? -16.199 -70.746 15.473 1.00 45.00 373 ASP A CA 1
ATOM 2872 C C . ASP A 1 373 ? -15.017 -69.801 15.747 1.00 48.91 373 ASP A C 1
ATOM 2873 O O . ASP A 1 373 ? -13.879 -70.167 15.384 1.00 47.54 373 ASP A O 1
ATOM 2878 N N . PHE A 1 374 ? -15.260 -68.662 16.406 1.00 41.54 374 PHE A N 1
ATOM 2879 C CA . PHE A 1 374 ? -14.205 -67.683 16.782 1.00 52.28 374 PHE A CA 1
ATOM 2880 C C . PHE A 1 374 ? -13.305 -68.268 17.893 1.00 55.06 374 PHE A C 1
ATOM 2881 O O . PHE A 1 374 ? -12.070 -68.234 17.709 1.00 48.62 374 PHE A O 1
ATOM 2889 N N . GLU A 1 375 ? -13.890 -68.746 18.996 1.00 53.17 375 GLU A N 1
ATOM 2890 C CA . GLU A 1 375 ? -13.212 -69.520 20.078 1.00 57.19 375 GLU A CA 1
ATOM 2891 C C . GLU A 1 375 ? -12.204 -70.501 19.453 1.00 55.32 375 GLU A C 1
ATOM 2892 O O . GLU A 1 375 ? -10.980 -70.308 19.588 1.00 52.25 375 GLU A O 1
ATOM 2898 N N . ASN A 1 376 ? -12.724 -71.465 18.704 1.00 51.63 376 ASN A N 1
ATOM 2899 C CA . ASN A 1 376 ? -11.948 -72.512 18.010 1.00 55.63 376 ASN A CA 1
ATOM 2900 C C . ASN A 1 376 ? -10.775 -71.910 17.226 1.00 60.02 376 ASN A C 1
ATOM 2901 O O . ASN A 1 376 ? -9.648 -72.380 17.423 1.00 62.68 376 ASN A O 1
ATOM 2906 N N . ALA A 1 377 ? -11.019 -70.940 16.345 1.00 54.66 377 ALA A N 1
ATOM 2907 C CA . ALA A 1 377 ? -9.962 -70.324 15.510 1.00 55.42 377 ALA A CA 1
ATOM 2908 C C . ALA A 1 377 ? -8.935 -69.608 16.412 1.00 61.62 377 ALA A C 1
ATOM 2909 O O . ALA A 1 377 ? -7.707 -69.784 16.149 1.00 60.97 377 ALA A O 1
ATOM 2911 N N . LEU A 1 378 ? -9.383 -68.887 17.454 1.00 53.39 378 LEU A N 1
ATOM 2912 C CA . LEU A 1 378 ? -8.478 -68.137 18.373 1.00 53.17 378 LEU A CA 1
ATOM 2913 C C . LEU A 1 378 ? -7.614 -69.117 19.183 1.00 59.81 378 LEU A C 1
ATOM 2914 O O . LEU A 1 378 ? -6.505 -68.693 19.639 1.00 56.29 378 LEU A O 1
ATOM 2919 N N . SER A 1 379 ? -8.079 -70.364 19.331 1.00 55.83 379 SER A N 1
ATOM 2920 C CA . SER A 1 379 ? -7.390 -71.453 20.073 1.00 61.39 379 SER A CA 1
ATOM 2921 C C . SER A 1 379 ? -6.041 -71.757 19.406 1.00 59.19 379 SER A C 1
ATOM 2922 O O . SER A 1 379 ? -5.111 -71.992 20.139 1.00 63.38 379 SER A O 1
ATOM 2925 N N . TYR A 1 380 ? -5.935 -71.684 18.076 1.00 61.74 380 TYR A N 1
ATOM 2926 C CA . TYR A 1 380 ? -4.689 -71.933 17.292 1.00 60.18 380 TYR A CA 1
ATOM 2927 C C . TYR A 1 380 ? -3.764 -70.703 17.215 1.00 60.87 380 TYR A C 1
ATOM 2928 O O . TYR A 1 380 ? -2.811 -70.735 16.429 1.00 63.02 380 TYR A O 1
ATOM 2937 N N . VAL A 1 381 ? -4.057 -69.632 17.953 1.00 56.27 381 VAL A N 1
ATOM 2938 C CA . VAL A 1 381 ? -3.312 -68.342 17.922 1.00 58.12 381 VAL A CA 1
ATOM 2939 C C . VAL A 1 381 ? -2.554 -68.208 19.254 1.00 68.42 381 VAL A C 1
ATOM 2940 O O . VAL A 1 381 ? -3.109 -68.677 20.280 1.00 59.34 381 VAL A O 1
ATOM 2944 N N . GLU A 1 382 ? -1.389 -67.533 19.248 1.00 79.47 382 GLU A N 1
ATOM 2945 C CA . GLU A 1 382 ? -0.579 -67.146 20.446 1.00 82.41 382 GLU A CA 1
ATOM 2946 C C . GLU A 1 382 ? 0.047 -68.399 21.062 1.00 85.08 382 GLU A C 1
ATOM 2947 O O . GLU A 1 382 ? 0.749 -69.109 20.356 1.00 95.35 382 GLU A O 1
#

B-factor: mean 45.03, std 12.42, range [23.98, 107.51]

Sequence (379 aa):
YSIDTLLLHNQYKHDSQTGAVNVPIYNTSTFHQFDVDTFGKYDYSRSGNPTREALEDIIALLEGGTKGFAFASGIAAISTAFLLLSQGDHVLISEDVYGGTYRVITEVLSRYGVSHTFVDMTNLEEIKQNIKPNTKLFYVETPSNPLLKVTDIREVSKLAKSIGALTFVDNTFLTPLFQKPLELGADVVLHSATFIAGHSDVTAGLAVVKDSELAQKLGFLQNAFGAILGPQDCSLVLRGLKTLHVRLEHSAKNANKIAHYLQEHSKVKNVYYPGLQTHLGFDIQQSQATSAGAVLSFTLQSEDALRKFLSKVKLPVFAVSLGAVESILSYPAKMSHAALSQEARDKRGISNSLLRLSVGLENVNDLISDFENALSYVE

Organism: Bacillus cereus (strain ATCC 14579 / DSM 31 / CCUG 7414 / JCM 2152 / NBRC 15305 / NCIMB 9373 / NCTC 2599 / NRRL B-3711) (NCBI:txid226900)

InterPro domains:
  IPR000277 Cys/Met metabolism, pyridoxal phosphate-dependent enzyme [PF01053] (6-378)
  IPR000277 Cys/Met metabolism, pyridoxal phosphate-dependent enzyme [PIRSF001434] (5-379)
  IPR000277 Cys/Met metabolism, pyridoxal phosphate-dependent enzyme [PTHR11808] (4-381)
  IPR000277 Cys/Met metabolism, pyridoxal phosphate-dependent enzyme [cd00614] (21-379)
  IPR015421 Pyridoxal phosphate-dependent transferase, major domain [G3DSA:3.40.640.10] (1-246)
  IPR015422 Pyridoxal phosphate-dependent transferase, small domain [G3DSA:3.90.1150.10] (247-380)
  IPR015424 Pyridoxal phosphate-dependent transferase [SSF53383] (16-379)
  IPR054542 Cys/Met metabolism enzyme, pyridoxal-phosphate attachment site [PS00868] (189-203)

Solvent-accessible surface area: 16800 Å² total

Foldseek 3Di:
DALLVLLQPDPQCADPVHGPRAFDQPPDQADDAPDPPDRPPDGGPLLHDRLQQVLFVSLCVLLVADTKAKFQALLRLLLLLCVVDAACAEEEEALQDFLSNVCCQPPPVVVGNYYYDHDHLQDLVRSVVPDDLRHAEYEEEALGPPLRNGHLLLSSLVVCVVSNHAYEYACAFAGSNWFRSQVSRHAKYKYQLCLLLAAVPGGMMMIGGHDVVSVVSSSCSSSPVSRHHRSVRSSSSSVSNSCSVVWWVQLQVLQLVVLVVLCPDPQWDDKRWLCDPPHVCVVSSVVGTVTSTRKMKTFGPDLVLQVLLVVQQDQADEDLDASHLGKYKYQCCVHRCVPDDPVSCVVVVNDSRMIMIRGHNPDSVSNSVSSVRSSVRGD